Protein AF-0000000086893602 (afdb_homodimer)

pLDDT: mean 70.62, std 26.57, range [22.67, 98.88]

Organism: Dinoponera quadriceps (NCBI:txid609295)

InterPro domains:
  IPR001849 Pleckstrin homology domain [PF00169] (19-109)
  IPR001849 Pleckstrin homology domain [PS50003] (17-113)
  IPR001849 Pleckstrin homology domain [SM00233] (18-115)
  IPR011993 PH-like domain superfamily [G3DSA:2.30.29.30] (7-143)
  IPR045188 PH domain containing protein Boi1/Boi2-like [PTHR22902] (2-139)

Radius of gyration: 32.63 Å; Cα contacts (8 Å, |Δi|>4): 551; chains: 2; bounding box: 96×78×78 Å

Solvent-accessible surface area (backbone atoms only — not comparable to full-atom values): 24988 Å² total; per-residue (Å²): 112,47,60,55,55,72,54,50,38,53,56,74,68,41,91,65,78,68,76,44,70,47,70,33,31,37,47,37,87,85,56,75,50,70,42,71,27,27,34,39,28,43,66,37,34,38,35,31,19,75,45,84,86,58,77,59,48,54,26,40,39,70,48,64,68,57,47,68,42,77,42,84,62,88,52,69,42,25,29,29,44,40,37,67,66,86,90,40,69,63,47,48,35,26,30,91,37,64,67,53,28,51,52,48,50,52,53,60,64,62,21,22,58,67,52,50,51,51,48,42,53,50,48,41,51,49,46,51,50,52,52,51,50,58,60,62,63,53,64,75,70,74,66,74,74,71,67,81,73,76,72,74,72,73,78,70,74,82,89,77,84,80,71,78,76,73,78,74,76,70,77,79,76,75,71,73,67,70,77,69,72,70,43,59,64,42,43,47,40,40,56,47,30,44,51,43,43,48,48,43,50,49,45,49,52,48,50,61,62,66,50,72,78,76,75,126,110,47,60,55,54,71,53,50,37,52,56,73,68,41,91,65,79,69,75,44,70,47,70,33,31,37,46,37,87,84,56,75,50,71,42,72,26,27,34,39,29,43,64,36,34,40,32,31,18,76,45,83,86,57,78,58,47,55,27,41,38,71,49,62,68,56,48,69,41,78,43,85,61,91,53,69,43,24,29,28,45,40,38,68,66,85,92,41,69,64,46,48,37,26,30,92,37,64,68,54,27,52,53,49,48,51,53,58,63,63,21,24,58,67,53,51,51,52,48,42,53,51,47,43,53,51,48,50,51,53,50,51,50,56,60,63,63,52,63,75,68,72,64,73,72,69,66,81,70,75,71,73,71,70,82,64,76,80,83,78,81,79,71,77,75,74,78,75,78,68,78,78,77,76,71,73,67,68,77,71,73,69,41,61,65,43,44,48,42,41,56,49,28,45,52,43,43,47,49,42,51,48,47,49,52,47,49,60,64,66,49,72,79,76,75,127

Nearest PDB structures (foldseek):
  4kax-assembly1_B  TM=7.296E-01  e=1.644E-09  Homo sapiens
  7myx-assembly1_A  TM=8.559E-01  e=5.431E-08  Homo sapiens
  1fao-assembly1_A  TM=9.184E-01  e=1.380E-07  Homo sapiens
  1fb8-assembly1_A  TM=8.495E-01  e=5.591E-07  Homo sapiens
  1wgq-assembly1_A  TM=8.097E-01  e=7.483E-07  Mus musculus

Structure (mmCIF, N/CA/C/O backbone):
data_AF-0000000086893602-model_v1
#
loop_
_entity.id
_entity.type
_entity.pdbx_description
1 polymer Sesquipedalian-1-like
#
loop_
_atom_site.group_PDB
_atom_site.id
_atom_site.type_symbol
_atom_site.label_atom_id
_atom_site.label_alt_id
_atom_site.label_comp_id
_atom_site.label_asym_id
_atom_site.label_entity_id
_atom_site.label_seq_id
_atom_site.pdbx_PDB_ins_code
_atom_site.Cartn_x
_atom_site.Cartn_y
_atom_site.Cartn_z
_atom_site.occupancy
_atom_site.B_iso_or_equiv
_atom_site.auth_seq_id
_atom_site.auth_comp_id
_atom_site.auth_asym_id
_atom_site.auth_atom_id
_atom_site.pdbx_PDB_model_num
ATOM 1 N N . MET A 1 1 ? 16.047 6.875 -5.48 1 93.06 1 MET A N 1
ATOM 2 C CA . MET A 1 1 ? 14.891 7.328 -4.723 1 93.06 1 MET A CA 1
ATOM 3 C C . MET A 1 1 ? 14.969 6.863 -3.273 1 93.06 1 MET A C 1
ATOM 5 O O . MET A 1 1 ? 15.32 5.715 -3.004 1 93.06 1 MET A O 1
ATOM 9 N N . LYS A 1 2 ? 14.82 7.742 -2.307 1 95.44 2 LYS A N 1
ATOM 10 C CA . LYS A 1 2 ? 14.852 7.402 -0.888 1 95.44 2 LYS A CA 1
ATOM 11 C C . LYS A 1 2 ? 13.594 6.656 -0.468 1 95.44 2 LYS A C 1
ATOM 13 O O . LYS A 1 2 ? 12.484 7.012 -0.886 1 95.44 2 LYS A O 1
ATOM 18 N N . ILE A 1 3 ? 13.797 5.629 0.292 1 96.44 3 ILE A N 1
ATOM 19 C CA . ILE A 1 3 ? 12.688 4.828 0.79 1 96.44 3 ILE A CA 1
ATOM 20 C C . ILE A 1 3 ? 12.867 4.555 2.281 1 96.44 3 ILE A C 1
ATOM 22 O O . ILE A 1 3 ? 14 4.453 2.764 1 96.44 3 ILE A O 1
ATOM 26 N N . ASN A 1 4 ? 11.789 4.508 2.984 1 95.44 4 ASN A N 1
ATOM 27 C CA . ASN A 1 4 ? 11.891 4.168 4.398 1 95.44 4 ASN A CA 1
ATOM 28 C C . ASN A 1 4 ? 12.133 2.676 4.605 1 95.44 4 ASN A C 1
ATOM 30 O O . ASN A 1 4 ? 11.312 1.992 5.223 1 95.44 4 ASN A O 1
ATOM 34 N N . GLU A 1 5 ? 13.273 2.223 4.27 1 94.44 5 GLU A N 1
ATOM 35 C CA . GLU A 1 5 ? 13.648 0.812 4.227 1 94.44 5 GLU A CA 1
ATOM 36 C C . GLU A 1 5 ? 13.633 0.194 5.621 1 94.44 5 GLU A C 1
ATOM 38 O O . GLU A 1 5 ? 13.148 -0.924 5.805 1 94.44 5 GLU A O 1
ATOM 43 N N . LYS A 1 6 ? 14.188 0.904 6.574 1 93.25 6 LYS A N 1
ATOM 44 C CA . LYS A 1 6 ? 14.227 0.374 7.934 1 93.25 6 LYS A CA 1
ATOM 45 C C . LYS A 1 6 ? 12.828 0.078 8.453 1 93.25 6 LYS A C 1
ATOM 47 O O . LYS A 1 6 ? 12.586 -0.972 9.055 1 93.25 6 LYS A O 1
ATOM 52 N N . ASN A 1 7 ? 11.945 0.968 8.227 1 94.19 7 ASN A N 1
ATOM 53 C CA . ASN A 1 7 ? 10.562 0.788 8.641 1 94.19 7 ASN A CA 1
ATOM 54 C C . ASN A 1 7 ? 9.906 -0.386 7.914 1 94.19 7 ASN A C 1
ATOM 56 O O . ASN A 1 7 ? 9.133 -1.138 8.516 1 94.19 7 ASN A O 1
ATOM 60 N N . MET A 1 8 ? 10.242 -0.543 6.633 1 95.5 8 MET A N 1
ATOM 61 C CA . MET A 1 8 ? 9.641 -1.617 5.844 1 95.5 8 MET A CA 1
ATOM 62 C C . MET A 1 8 ? 10.156 -2.979 6.297 1 95.5 8 MET A C 1
ATOM 64 O O . MET A 1 8 ? 9.422 -3.967 6.273 1 95.5 8 MET A O 1
ATOM 68 N N . VAL A 1 9 ? 11.438 -2.99 6.684 1 95.44 9 VAL A N 1
ATOM 69 C CA . VAL A 1 9 ? 12 -4.223 7.223 1 95.44 9 VAL A CA 1
ATOM 70 C C . VAL A 1 9 ? 11.281 -4.594 8.516 1 95.44 9 VAL A C 1
ATOM 72 O O . VAL A 1 9 ? 10.898 -5.75 8.711 1 95.44 9 VAL A O 1
ATOM 75 N N . ALA A 1 10 ? 11.086 -3.621 9.398 1 93.69 10 ALA A N 1
ATOM 76 C CA . ALA A 1 10 ? 10.359 -3.85 10.641 1 93.69 10 ALA A CA 1
ATOM 77 C C . ALA A 1 10 ? 8.93 -4.293 10.367 1 93.69 10 ALA A C 1
ATOM 79 O O . ALA A 1 10 ? 8.406 -5.188 11.047 1 93.69 10 ALA A O 1
ATOM 80 N N . PHE A 1 11 ? 8.336 -3.754 9.406 1 94.25 11 PHE A N 1
ATOM 81 C CA . PHE A 1 11 ? 6.957 -4.074 9.047 1 94.25 11 PHE A CA 1
ATOM 82 C C . PHE A 1 11 ? 6.852 -5.512 8.539 1 94.25 11 PHE A C 1
ATOM 84 O O . PHE A 1 11 ? 5.906 -6.227 8.883 1 94.25 11 PHE A O 1
ATOM 91 N N . ALA A 1 12 ? 7.789 -5.898 7.75 1 96.44 12 ALA A N 1
ATOM 92 C CA . ALA A 1 12 ? 7.797 -7.223 7.133 1 96.44 12 ALA A CA 1
ATOM 93 C C . ALA A 1 12 ? 7.727 -8.32 8.188 1 96.44 12 ALA A C 1
ATOM 95 O O . ALA A 1 12 ? 7.07 -9.344 7.988 1 96.44 12 ALA A O 1
ATOM 96 N N . THR A 1 13 ? 8.359 -8.094 9.312 1 94.56 13 THR A N 1
ATOM 97 C CA . THR A 1 13 ? 8.445 -9.125 10.336 1 9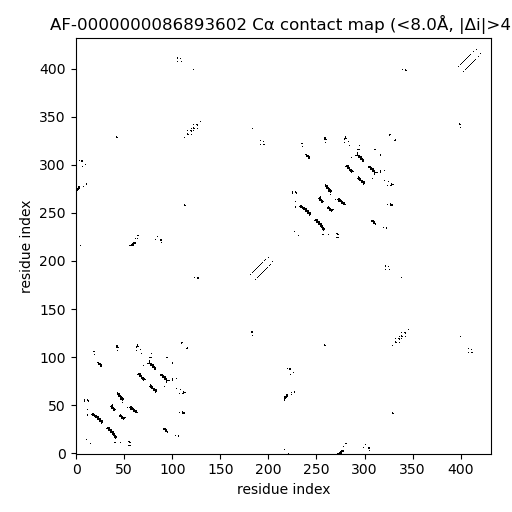4.56 13 THR A CA 1
ATOM 98 C C . THR A 1 13 ? 7.586 -8.766 11.547 1 94.56 13 THR A C 1
ATOM 100 O O . THR A 1 13 ? 7.664 -9.43 12.586 1 94.56 13 THR A O 1
ATOM 103 N N . SER A 1 14 ? 6.836 -7.727 11.461 1 90.75 14 SER A N 1
ATOM 104 C CA . SER A 1 14 ? 5.969 -7.328 12.562 1 90.75 14 SER A CA 1
ATOM 105 C C . SER A 1 14 ? 4.848 -8.336 12.773 1 90.75 14 SER A C 1
ATOM 107 O O . SER A 1 14 ? 4.617 -9.203 11.93 1 90.75 14 SER A O 1
ATOM 109 N N . ALA A 1 15 ? 4.094 -8.125 13.875 1 87.44 15 ALA A N 1
ATOM 110 C CA . ALA A 1 15 ? 3.033 -9.055 14.25 1 87.44 15 ALA A CA 1
ATOM 111 C C . ALA A 1 15 ? 1.721 -8.695 13.555 1 87.44 15 ALA A C 1
ATOM 113 O O . ALA A 1 15 ? 0.682 -9.297 13.836 1 87.44 15 ALA A O 1
ATOM 114 N N . THR A 1 16 ? 1.779 -7.809 12.617 1 86.38 16 THR A N 1
ATOM 115 C CA . THR A 1 16 ? 0.574 -7.449 11.875 1 86.38 16 THR A CA 1
ATOM 116 C C . THR A 1 16 ? 0.084 -8.625 11.039 1 86.38 16 THR A C 1
ATOM 118 O O . THR A 1 16 ? 0.872 -9.492 10.656 1 86.38 16 THR A O 1
ATOM 121 N N . PRO A 1 17 ? -1.194 -8.688 10.734 1 89.81 17 PRO A N 1
ATOM 122 C CA . PRO A 1 17 ? -1.771 -9.82 10.016 1 89.81 17 PRO A CA 1
ATOM 123 C C . PRO A 1 17 ? -1.12 -10.047 8.648 1 89.81 17 PRO A C 1
ATOM 125 O O . PRO A 1 17 ? -0.795 -9.086 7.953 1 89.81 17 PRO A O 1
ATOM 128 N N . VAL A 1 18 ? -0.97 -11.273 8.398 1 95.56 18 VAL A N 1
ATOM 129 C CA . VAL A 1 18 ? -0.412 -11.711 7.125 1 95.56 18 VAL A CA 1
ATOM 130 C C . VAL A 1 18 ? -1.53 -12.211 6.215 1 95.56 18 VAL A C 1
ATOM 132 O O . VAL A 1 18 ? -2.324 -13.07 6.609 1 95.56 18 VAL A O 1
ATOM 135 N N . ASP A 1 19 ? -1.539 -11.664 5.039 1 95.69 19 ASP A N 1
ATOM 136 C CA . ASP A 1 19 ? -2.592 -12.062 4.109 1 95.69 19 ASP A CA 1
ATOM 137 C C . ASP A 1 19 ? -2.299 -13.43 3.494 1 95.69 19 ASP A C 1
ATOM 139 O O . ASP A 1 19 ? -3.219 -14.203 3.227 1 95.69 19 ASP A O 1
ATOM 143 N N . ARG A 1 20 ? -1.048 -13.617 3.17 1 97.31 20 ARG A N 1
ATOM 144 C CA . ARG A 1 20 ? -0.611 -14.922 2.678 1 97.31 20 ARG A CA 1
ATOM 145 C C . ARG A 1 20 ? 0.895 -15.094 2.846 1 97.31 20 ARG A C 1
ATOM 147 O O . ARG A 1 20 ? 1.65 -14.125 2.746 1 97.31 20 ARG A O 1
ATOM 154 N N . GLU A 1 21 ? 1.292 -16.281 3.107 1 98.44 21 GLU A N 1
ATOM 155 C CA . GLU A 1 21 ? 2.719 -16.594 3.172 1 98.44 21 GLU A CA 1
ATOM 156 C C . GLU A 1 21 ? 3.002 -18.016 2.705 1 98.44 21 GLU A C 1
ATOM 158 O O . GLU A 1 21 ? 2.125 -18.875 2.766 1 98.44 21 GLU A O 1
ATOM 163 N N . GLY A 1 22 ? 4.121 -18.188 2.158 1 98.56 22 GLY A N 1
ATOM 164 C CA . GLY A 1 22 ? 4.496 -19.516 1.692 1 98.56 22 GLY A CA 1
ATOM 165 C C . GLY A 1 22 ? 5.715 -19.516 0.788 1 98.56 22 GLY A C 1
ATOM 166 O O . GLY A 1 22 ? 6.25 -18.453 0.471 1 98.56 22 GLY A O 1
ATOM 167 N N . TRP A 1 23 ? 6.102 -20.672 0.393 1 98.44 23 TRP A N 1
ATOM 168 C CA . TRP A 1 23 ? 7.246 -20.859 -0.498 1 98.44 23 TRP A CA 1
ATOM 169 C C . TRP A 1 23 ? 6.84 -20.641 -1.953 1 98.44 23 TRP A C 1
ATOM 171 O O . TRP A 1 23 ? 5.816 -21.172 -2.4 1 98.44 23 TRP A O 1
ATOM 181 N N . LEU A 1 24 ? 7.609 -19.891 -2.66 1 98.19 24 LEU A N 1
ATOM 182 C CA . LEU A 1 24 ? 7.52 -19.766 -4.109 1 98.19 24 LEU A CA 1
ATOM 183 C C . LEU A 1 24 ? 8.906 -19.766 -4.742 1 98.19 24 LEU A C 1
ATOM 185 O O . LEU A 1 24 ? 9.891 -19.375 -4.109 1 98.19 24 LEU A O 1
ATOM 189 N N . ASN A 1 25 ? 8.922 -20.297 -5.926 1 96.75 25 ASN A N 1
ATOM 190 C CA . ASN A 1 25 ? 10.141 -20.156 -6.727 1 96.75 25 ASN A CA 1
ATOM 191 C C . ASN A 1 25 ? 10.125 -18.859 -7.539 1 96.75 25 ASN A C 1
ATOM 193 O O . ASN A 1 25 ? 9.18 -18.594 -8.281 1 96.75 25 ASN A O 1
ATOM 197 N N . LYS A 1 26 ? 11.094 -18.062 -7.328 1 96 26 LYS A N 1
ATOM 198 C CA . LYS A 1 26 ? 11.219 -16.797 -8.039 1 96 26 LYS A CA 1
ATOM 199 C C . LYS A 1 26 ? 12.32 -16.859 -9.094 1 96 26 LYS A C 1
ATOM 201 O O . LYS A 1 26 ? 13.438 -17.281 -8.805 1 96 26 LYS A O 1
ATOM 206 N N . ARG A 1 27 ? 12.008 -16.422 -10.258 1 93.44 27 ARG A N 1
ATOM 207 C CA . ARG A 1 27 ? 13.008 -16.422 -11.328 1 93.44 27 ARG A CA 1
ATOM 208 C C . ARG A 1 27 ? 13.93 -15.211 -11.211 1 93.44 27 ARG A C 1
ATOM 210 O O . ARG A 1 27 ? 13.469 -14.094 -10.984 1 93.44 27 ARG A O 1
ATOM 217 N N . GLY A 1 28 ? 15.234 -15.453 -11.398 1 89.06 28 GLY A N 1
ATOM 218 C CA . GLY A 1 28 ? 16.203 -14.367 -11.336 1 89.06 28 GLY A CA 1
ATOM 219 C C . GLY A 1 28 ? 16.172 -13.469 -12.555 1 89.06 28 GLY A C 1
ATOM 220 O O . GLY A 1 28 ? 15.812 -13.906 -13.648 1 89.06 28 GLY A O 1
ATOM 221 N N . GLU A 1 29 ? 16.547 -12.258 -12.312 1 79.5 29 GLU A N 1
ATOM 222 C CA . GLU A 1 29 ? 16.562 -11.273 -13.391 1 79.5 29 GLU A CA 1
ATOM 223 C C . GLU A 1 29 ? 17.75 -11.516 -14.336 1 79.5 29 GLU A C 1
ATOM 225 O O . GLU A 1 29 ? 17.578 -11.547 -15.555 1 79.5 29 GLU A O 1
ATOM 230 N N . VAL A 1 30 ? 18.859 -11.703 -13.719 1 79.44 30 VAL A N 1
ATOM 231 C CA . VAL A 1 30 ? 20.094 -11.875 -14.492 1 79.44 30 VAL A CA 1
ATOM 232 C C . VAL A 1 30 ? 20.266 -13.352 -14.844 1 79.44 30 VAL A C 1
ATOM 234 O O . VAL A 1 30 ? 20.359 -13.711 -16.016 1 79.44 30 VAL A O 1
ATOM 237 N N . ASN A 1 31 ? 20.328 -14.156 -13.734 1 78.38 31 ASN A N 1
ATOM 238 C CA . ASN A 1 31 ? 20.359 -15.602 -13.898 1 78.38 31 ASN A CA 1
ATOM 239 C C . ASN A 1 31 ? 18.953 -16.188 -13.953 1 78.38 31 ASN A C 1
ATOM 241 O O . ASN A 1 31 ? 18.234 -16.203 -12.945 1 78.38 31 ASN A O 1
ATOM 245 N N . ARG A 1 32 ? 18.5 -16.625 -15.008 1 82.56 32 ARG A N 1
ATOM 246 C CA . ARG A 1 32 ? 17.125 -17.062 -15.266 1 82.56 32 ARG A CA 1
ATOM 247 C C . ARG A 1 32 ? 16.812 -18.328 -14.469 1 82.56 32 ARG A C 1
ATOM 249 O O . ARG A 1 32 ? 15.836 -19.031 -14.766 1 82.56 32 ARG A O 1
ATOM 256 N N . GLY A 1 33 ? 17.641 -18.625 -13.523 1 89.56 33 GLY A N 1
ATOM 257 C CA . GLY A 1 33 ? 17.344 -19.734 -12.641 1 89.56 33 GLY A CA 1
ATOM 258 C C . GLY A 1 33 ? 16.297 -19.406 -11.594 1 89.56 33 GLY A C 1
ATOM 259 O O . GLY A 1 33 ? 16.156 -18.25 -11.188 1 89.56 33 GLY A O 1
ATOM 260 N N . TYR A 1 34 ? 15.539 -20.453 -11.25 1 91.81 34 TYR A N 1
ATOM 261 C CA . TYR A 1 34 ? 14.562 -20.281 -10.188 1 91.81 34 TYR A CA 1
ATOM 262 C C . TYR A 1 34 ? 15.195 -20.516 -8.82 1 91.81 34 TYR A C 1
ATOM 264 O O . TYR A 1 34 ? 16 -21.422 -8.656 1 91.81 34 TYR A O 1
ATOM 272 N N . GLN A 1 35 ? 14.938 -19.625 -7.922 1 95.12 35 GLN A N 1
ATOM 273 C CA . GLN A 1 35 ? 15.367 -19.75 -6.535 1 95.12 35 GLN A CA 1
ATOM 274 C C . GLN A 1 35 ? 14.172 -19.766 -5.586 1 95.12 35 GLN A C 1
ATOM 276 O O . GLN A 1 35 ? 13.273 -18.938 -5.699 1 95.12 35 GLN A O 1
ATOM 281 N N . ARG A 1 36 ? 14.242 -20.719 -4.727 1 97.19 36 ARG A N 1
ATOM 282 C CA . ARG A 1 36 ? 13.172 -20.828 -3.738 1 97.19 36 ARG A CA 1
ATOM 283 C C . ARG A 1 36 ? 13.305 -19.75 -2.67 1 97.19 36 ARG A C 1
ATOM 285 O O . ARG A 1 36 ? 14.375 -19.562 -2.09 1 97.19 36 ARG A O 1
ATOM 292 N N . ARG A 1 37 ? 12.195 -19.031 -2.455 1 98.19 37 ARG A N 1
ATOM 293 C CA . ARG A 1 37 ? 12.148 -17.953 -1.466 1 98.19 37 ARG A CA 1
ATOM 294 C C . ARG A 1 37 ? 10.883 -18.047 -0.617 1 98.19 37 ARG A C 1
ATOM 296 O O . ARG A 1 37 ? 9.875 -18.594 -1.061 1 98.19 37 ARG A O 1
ATOM 303 N N . TRP A 1 38 ? 10.945 -17.609 0.602 1 98.69 38 TRP A N 1
ATOM 304 C CA . TRP A 1 38 ? 9.766 -17.484 1.454 1 98.69 38 TRP A CA 1
ATOM 305 C C . TRP A 1 38 ? 9.078 -16.141 1.24 1 98.69 38 TRP A C 1
ATOM 307 O O . TRP A 1 38 ? 9.672 -15.094 1.489 1 98.69 38 TRP A O 1
ATOM 317 N N . PHE A 1 39 ? 7.824 -16.234 0.828 1 98.88 39 PHE A N 1
ATOM 318 C CA . PHE A 1 39 ? 7.082 -15.031 0.496 1 98.88 39 PHE A CA 1
ATOM 319 C C . PHE A 1 39 ? 6.059 -14.711 1.579 1 98.88 39 PHE A C 1
ATOM 321 O O . PHE A 1 39 ? 5.438 -15.609 2.141 1 98.88 39 PHE A O 1
ATOM 328 N N . VAL A 1 40 ? 5.922 -13.398 1.875 1 98.75 40 VAL A N 1
ATOM 329 C CA . VAL A 1 40 ? 4.945 -12.891 2.828 1 98.75 40 VAL A CA 1
ATOM 330 C C . VAL A 1 40 ? 4.191 -11.711 2.215 1 98.75 40 VAL A C 1
ATOM 332 O O . VAL A 1 40 ? 4.801 -10.695 1.854 1 98.75 40 VAL A O 1
ATOM 335 N N . LEU A 1 41 ? 2.914 -11.867 2.102 1 98.62 41 LEU A N 1
ATOM 336 C CA . LEU A 1 41 ? 2.059 -10.805 1.595 1 98.62 41 LEU A CA 1
ATOM 337 C C . LEU A 1 41 ? 1.366 -10.07 2.74 1 98.62 41 LEU A C 1
ATOM 339 O O . LEU A 1 41 ? 0.64 -10.688 3.525 1 98.62 41 LEU A O 1
ATOM 343 N N . LYS A 1 42 ? 1.626 -8.789 2.885 1 97.5 42 LYS A N 1
ATOM 344 C CA . LYS A 1 42 ? 0.943 -7.895 3.812 1 97.5 42 LYS A CA 1
ATOM 345 C C . LYS A 1 42 ? 0.358 -6.691 3.082 1 97.5 42 LYS A C 1
ATOM 347 O O . LYS A 1 42 ? 1.096 -5.812 2.631 1 97.5 42 LYS A O 1
ATOM 352 N N . GLY A 1 43 ? -1.005 -6.715 3.031 1 96.38 43 GLY A N 1
ATOM 353 C CA . GLY A 1 43 ? -1.626 -5.672 2.23 1 96.38 43 GLY A CA 1
ATOM 354 C C . GLY A 1 43 ? -1.229 -5.723 0.768 1 96.38 43 GLY A C 1
ATOM 355 O O . GLY A 1 43 ? -1.393 -6.754 0.112 1 96.38 43 GLY A O 1
ATOM 356 N N . ASN A 1 44 ? -0.699 -4.582 0.333 1 97.94 44 ASN A N 1
ATOM 357 C CA . ASN A 1 44 ? -0.293 -4.52 -1.066 1 97.94 44 ASN A CA 1
ATOM 358 C C . ASN A 1 44 ? 1.22 -4.652 -1.218 1 97.94 44 ASN A C 1
ATOM 360 O O . ASN A 1 44 ? 1.788 -4.219 -2.221 1 97.94 44 ASN A O 1
ATOM 364 N N . ILE A 1 45 ? 1.886 -5.207 -0.222 1 98.44 45 ILE A N 1
ATOM 365 C CA . ILE A 1 45 ? 3.336 -5.371 -0.269 1 98.44 45 ILE A CA 1
ATOM 366 C C . ILE A 1 45 ? 3.691 -6.852 -0.169 1 98.44 45 ILE A C 1
ATOM 368 O O . ILE A 1 45 ? 3.279 -7.535 0.772 1 98.44 45 ILE A O 1
ATOM 372 N N . LEU A 1 46 ? 4.434 -7.316 -1.137 1 98.81 46 LEU A N 1
ATOM 373 C CA . LEU A 1 46 ? 4.926 -8.688 -1.161 1 98.81 46 LEU A CA 1
ATOM 374 C C . LEU A 1 46 ? 6.398 -8.75 -0.775 1 98.81 46 LEU A C 1
ATOM 376 O O . LEU A 1 46 ? 7.258 -8.273 -1.52 1 98.81 46 LEU A O 1
ATOM 380 N N . PHE A 1 47 ? 6.648 -9.297 0.385 1 98.75 47 PHE A N 1
ATOM 381 C CA . PHE A 1 47 ? 8.023 -9.477 0.827 1 98.75 47 PHE A CA 1
ATOM 382 C C . PHE A 1 47 ? 8.523 -10.875 0.471 1 98.75 47 PHE A C 1
ATOM 384 O O . PHE A 1 47 ? 7.738 -11.82 0.38 1 98.75 47 PHE A O 1
ATOM 391 N N . TYR A 1 48 ? 9.812 -11.008 0.281 1 98.62 48 TYR A N 1
ATOM 392 C CA . TYR A 1 48 ? 10.375 -12.352 0.147 1 98.62 48 TYR A CA 1
ATOM 393 C C . TYR A 1 48 ? 11.727 -12.445 0.852 1 98.62 48 TYR A C 1
ATOM 395 O O . TYR A 1 48 ? 12.492 -11.484 0.872 1 98.62 48 TYR A O 1
ATOM 403 N N . PHE A 1 49 ? 11.953 -13.586 1.433 1 98.62 49 PHE A N 1
ATOM 404 C CA . PHE A 1 49 ? 13.117 -13.914 2.254 1 98.62 49 PHE A CA 1
ATOM 405 C C . PHE A 1 49 ? 13.859 -15.117 1.683 1 98.62 49 PHE A C 1
ATOM 407 O O . PHE A 1 49 ? 13.312 -15.867 0.872 1 98.62 49 PHE A O 1
ATOM 414 N N . ASP A 1 50 ? 15.125 -15.219 2.105 1 98.06 50 ASP A N 1
ATOM 415 C CA . ASP A 1 50 ? 15.844 -16.438 1.742 1 98.06 50 ASP A CA 1
ATOM 416 C C . ASP A 1 50 ? 15.234 -17.656 2.432 1 98.06 50 ASP A C 1
ATOM 418 O O . ASP A 1 50 ? 15.039 -18.703 1.802 1 98.06 50 ASP A O 1
ATOM 422 N N . ARG A 1 51 ? 14.938 -17.578 3.729 1 97.75 51 ARG A N 1
ATOM 423 C CA . ARG A 1 51 ? 14.352 -18.641 4.527 1 97.75 51 ARG A CA 1
ATOM 424 C C . ARG A 1 51 ? 13.242 -18.109 5.426 1 97.75 51 ARG A C 1
ATOM 426 O O . ARG A 1 51 ? 13.242 -16.938 5.789 1 97.75 51 ARG A O 1
ATOM 433 N N . ARG A 1 52 ? 12.336 -19.016 5.707 1 97.25 52 ARG A N 1
ATOM 434 C CA . ARG A 1 52 ? 11.289 -18.688 6.668 1 97.25 52 ARG A CA 1
ATOM 435 C C . ARG A 1 52 ? 11.883 -18.266 8.008 1 97.25 52 ARG A C 1
ATOM 437 O O . ARG A 1 52 ? 12.773 -18.938 8.531 1 97.25 52 ARG A O 1
ATOM 444 N N . GLY A 1 53 ? 11.484 -17.125 8.547 1 96.06 53 GLY A N 1
ATOM 445 C CA . GLY A 1 53 ? 11.938 -16.688 9.859 1 96.06 53 GLY A CA 1
ATOM 446 C C . GLY A 1 53 ? 13.086 -15.703 9.805 1 96.06 53 GLY A C 1
ATOM 447 O O . GLY A 1 53 ? 13.492 -15.156 10.828 1 96.06 53 GLY A O 1
ATOM 448 N N . ASP A 1 54 ? 13.672 -15.5 8.57 1 97.94 54 ASP A N 1
ATOM 449 C CA . ASP A 1 54 ? 14.734 -14.5 8.445 1 97.94 54 ASP A CA 1
ATOM 450 C C . ASP A 1 54 ? 14.266 -13.141 8.961 1 97.94 54 ASP A C 1
ATOM 452 O O . ASP A 1 54 ? 13.102 -12.773 8.805 1 97.94 54 ASP A O 1
ATOM 456 N N . LYS A 1 55 ? 15.133 -12.352 9.492 1 95.19 55 LYS A N 1
ATOM 457 C CA . LYS A 1 55 ? 14.812 -11.062 10.102 1 95.19 55 LYS A CA 1
ATOM 458 C C . LYS A 1 55 ? 14.703 -9.969 9.055 1 95.19 55 LYS A C 1
ATOM 460 O O . LYS A 1 55 ? 14.008 -8.969 9.258 1 95.19 55 LYS A O 1
ATOM 465 N N . GLU A 1 56 ? 15.469 -10.148 7.98 1 97.44 56 GLU A N 1
ATOM 466 C CA . GLU A 1 56 ? 15.461 -9.141 6.922 1 97.44 56 GLU A CA 1
ATOM 467 C C . GLU A 1 56 ? 15.055 -9.75 5.582 1 97.44 56 GLU A C 1
ATOM 469 O O . GLU A 1 56 ? 15.617 -10.758 5.156 1 97.44 56 GLU A O 1
ATOM 474 N N . PRO A 1 57 ? 14.117 -9.172 4.977 1 98.44 57 PRO A N 1
ATOM 475 C CA . PRO A 1 57 ? 13.766 -9.672 3.641 1 98.44 57 PRO A CA 1
ATOM 476 C C . PRO A 1 57 ? 14.844 -9.375 2.602 1 98.44 57 PRO A C 1
ATOM 478 O O . PRO A 1 57 ? 15.57 -8.383 2.721 1 98.44 57 PRO A O 1
ATOM 481 N N . VAL A 1 58 ? 14.914 -10.219 1.612 1 98 58 VAL A N 1
ATOM 482 C CA . VAL A 1 58 ? 15.781 -10.008 0.463 1 98 58 VAL A CA 1
ATOM 483 C C . VAL A 1 58 ? 15.258 -8.852 -0.382 1 98 58 VAL A C 1
ATOM 485 O O . VAL A 1 58 ? 16.031 -8.055 -0.911 1 98 58 VAL A O 1
ATOM 488 N N . GLY A 1 59 ? 13.891 -8.789 -0.44 1 98.06 59 GLY A N 1
ATOM 489 C CA . GLY A 1 59 ? 13.258 -7.727 -1.206 1 98.06 59 GLY A CA 1
ATOM 490 C C . GLY A 1 59 ? 11.781 -7.57 -0.908 1 98.06 59 GLY A C 1
ATOM 491 O O . GLY A 1 59 ? 11.219 -8.32 -0.103 1 98.06 59 GLY A O 1
ATOM 492 N N . MET A 1 60 ? 11.258 -6.52 -1.438 1 98.25 60 MET A N 1
ATOM 493 C CA . MET A 1 60 ? 9.812 -6.289 -1.39 1 98.25 60 MET A CA 1
ATOM 494 C C . MET A 1 60 ? 9.297 -5.773 -2.73 1 98.25 60 MET A C 1
ATOM 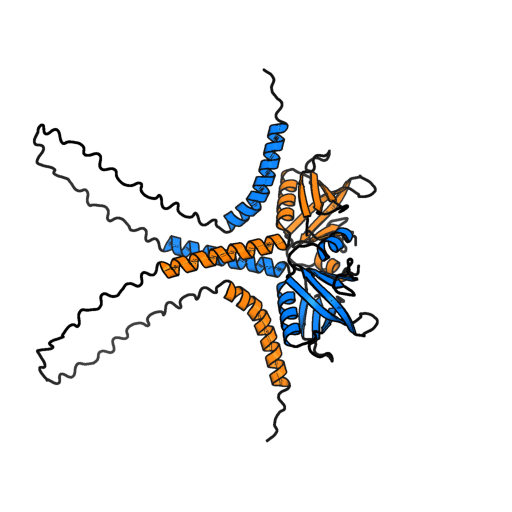496 O O . MET A 1 60 ? 10.031 -5.102 -3.461 1 98.25 60 MET A O 1
ATOM 500 N N . ILE A 1 61 ? 8.117 -6.121 -3.074 1 97.88 61 ILE A N 1
ATOM 501 C CA . ILE A 1 61 ? 7.418 -5.695 -4.285 1 97.88 61 ILE A CA 1
ATOM 502 C C . ILE A 1 61 ? 6.113 -4.996 -3.91 1 97.88 61 ILE A C 1
ATOM 504 O O . ILE A 1 61 ? 5.238 -5.598 -3.277 1 97.88 61 ILE A O 1
ATOM 508 N N . VAL A 1 62 ? 6.055 -3.752 -4.25 1 97.81 62 VAL A N 1
ATOM 509 C CA . VAL A 1 62 ? 4.793 -3.041 -4.074 1 97.81 62 VAL A CA 1
ATOM 510 C C . VAL A 1 62 ? 3.854 -3.357 -5.234 1 97.81 62 VAL A C 1
ATOM 512 O O . VAL A 1 62 ? 4.191 -3.119 -6.398 1 97.81 62 VAL A O 1
ATOM 515 N N . LEU A 1 63 ? 2.691 -3.818 -4.879 1 97.38 63 LEU A N 1
ATOM 516 C CA . LEU A 1 63 ? 1.776 -4.355 -5.883 1 97.38 63 LEU A CA 1
ATOM 517 C C . LEU A 1 63 ? 0.792 -3.287 -6.348 1 97.38 63 LEU A C 1
ATOM 519 O O . LEU A 1 63 ? -0.417 -3.42 -6.141 1 97.38 63 LEU A O 1
ATOM 523 N N . GLU A 1 64 ? 1.292 -2.316 -6.973 1 95.44 64 GLU A N 1
ATOM 524 C CA . GLU A 1 64 ? 0.504 -1.243 -7.574 1 95.44 64 GLU A CA 1
ATOM 525 C C . GLU A 1 64 ? 0.82 -1.091 -9.062 1 95.44 64 GLU A C 1
ATOM 527 O O . GLU A 1 64 ? 1.985 -1.131 -9.461 1 95.44 64 GLU A O 1
ATOM 532 N N . GLY A 1 65 ? -0.259 -0.891 -9.836 1 89.38 65 GLY A N 1
ATOM 533 C CA . GLY A 1 65 ? -0.056 -0.728 -11.266 1 89.38 65 GLY A CA 1
ATOM 534 C C . GLY A 1 65 ? 0.392 -2.002 -11.953 1 89.38 65 GLY A C 1
ATOM 535 O O . GLY A 1 65 ? 1.249 -1.968 -12.836 1 89.38 65 GLY A O 1
ATOM 536 N N . CYS A 1 66 ? -0.102 -3.115 -11.469 1 92.75 66 CYS A N 1
ATOM 537 C CA . CYS A 1 66 ? 0.326 -4.398 -12.016 1 92.75 66 CYS A CA 1
ATOM 538 C C . CYS A 1 66 ? -0.863 -5.328 -12.219 1 92.75 66 CYS A C 1
ATOM 540 O O . CYS A 1 66 ? -1.973 -5.031 -11.773 1 92.75 66 CYS A O 1
ATOM 542 N N . THR A 1 67 ? -0.655 -6.379 -12.969 1 89.69 67 THR A N 1
ATOM 543 C CA . THR A 1 67 ? -1.608 -7.469 -13.156 1 89.69 67 THR A CA 1
ATOM 544 C C . THR A 1 67 ? -0.946 -8.82 -12.906 1 89.69 67 THR A C 1
ATOM 546 O O . THR A 1 67 ? 0.279 -8.938 -12.969 1 89.69 67 THR A O 1
ATOM 549 N N . ILE A 1 68 ? -1.793 -9.719 -12.516 1 91.19 68 ILE A N 1
ATOM 550 C CA . ILE A 1 68 ? -1.32 -11.078 -12.297 1 91.19 68 ILE A CA 1
ATOM 551 C C . ILE A 1 68 ? -1.747 -11.969 -13.461 1 91.19 68 ILE A C 1
ATOM 553 O O . ILE A 1 68 ? -2.93 -12.031 -13.805 1 91.19 68 ILE A O 1
ATOM 557 N N . GLU A 1 69 ? -0.731 -12.555 -14.039 1 87.75 69 GLU A N 1
ATOM 558 C CA . GLU A 1 69 ? -1.01 -13.344 -15.234 1 87.75 69 GLU A CA 1
ATOM 559 C C . GLU A 1 69 ? -0.438 -14.75 -15.102 1 87.75 69 GLU A C 1
ATOM 561 O O . GLU A 1 69 ? 0.565 -14.961 -14.422 1 87.75 69 GLU A O 1
ATOM 566 N N . LEU A 1 70 ? -1.064 -15.672 -15.797 1 86.94 70 LEU A N 1
ATOM 567 C CA . LEU A 1 70 ? -0.512 -17.016 -15.883 1 86.94 70 LEU A CA 1
ATOM 568 C C . LEU A 1 70 ? 0.739 -17.047 -16.75 1 86.94 70 LEU A C 1
ATOM 570 O O . LEU A 1 70 ? 0.792 -16.375 -17.797 1 86.94 70 LEU A O 1
ATOM 574 N N . ALA A 1 71 ? 1.676 -17.781 -16.203 1 84.38 71 ALA A N 1
ATOM 575 C CA . ALA A 1 71 ? 2.891 -17.922 -17 1 84.38 71 ALA A CA 1
ATOM 576 C C . ALA A 1 71 ? 2.725 -19 -18.078 1 84.38 71 ALA A C 1
ATOM 578 O O . ALA A 1 71 ? 2.129 -20.047 -17.812 1 84.38 71 ALA A O 1
ATOM 579 N N . GLU A 1 72 ? 2.916 -18.641 -19.328 1 71.94 72 GLU A N 1
ATOM 580 C CA . GLU A 1 72 ? 2.795 -19.609 -20.422 1 71.94 72 GLU A CA 1
ATOM 581 C C . GLU A 1 72 ? 4.035 -20.484 -20.516 1 71.94 72 GLU A C 1
ATOM 583 O O . GLU A 1 72 ? 4.012 -21.531 -21.172 1 71.94 72 GLU A O 1
ATOM 588 N N . ASP A 1 73 ? 4.969 -20.031 -19.875 1 67.06 73 ASP A N 1
ATOM 589 C CA . ASP A 1 73 ? 6.215 -20.766 -20.109 1 67.06 73 ASP A CA 1
ATOM 590 C C . ASP A 1 73 ? 6.254 -22.062 -19.297 1 67.06 73 ASP A C 1
ATOM 592 O O . ASP A 1 73 ? 5.227 -22.5 -18.781 1 67.06 73 ASP A O 1
ATOM 596 N N . GLU A 1 74 ? 7.484 -22.547 -19.047 1 63.84 74 GLU A N 1
ATOM 597 C CA . GLU A 1 74 ? 7.969 -23.891 -18.781 1 63.84 74 GLU A CA 1
ATOM 598 C C . GLU A 1 74 ? 7.676 -24.312 -17.344 1 63.84 74 GLU A C 1
ATOM 600 O O . GLU A 1 74 ? 7.547 -25.5 -17.047 1 63.84 74 GLU A O 1
ATOM 605 N N . GLU A 1 75 ? 7.445 -23.391 -16.422 1 75.25 75 GLU A N 1
ATOM 606 C CA . GLU A 1 75 ? 7.34 -23.891 -15.047 1 75.25 75 GLU A CA 1
ATOM 607 C C . GLU A 1 75 ? 5.902 -24.281 -14.711 1 75.25 75 GLU A C 1
ATOM 609 O O . GLU A 1 75 ? 4.961 -23.562 -15.039 1 75.25 75 GLU A O 1
ATOM 614 N N . GLN A 1 76 ? 5.945 -25.469 -14.234 1 87.12 76 GLN A N 1
ATOM 615 C CA . GLN A 1 76 ? 4.668 -25.984 -13.742 1 87.12 76 GLN A CA 1
ATOM 616 C C . GLN A 1 76 ? 4.105 -25.062 -12.656 1 87.12 76 GLN A C 1
ATOM 618 O O . GLN A 1 76 ? 4.832 -24.641 -11.75 1 87.12 76 GLN A O 1
ATOM 623 N N . PHE A 1 77 ? 2.898 -24.562 -12.734 1 93.69 77 PHE A N 1
ATOM 624 C CA . PHE A 1 77 ? 2.162 -23.75 -11.781 1 93.69 77 PHE A CA 1
ATOM 625 C C . PHE A 1 77 ? 2.775 -22.359 -11.672 1 93.69 77 PHE A C 1
ATOM 627 O O . PHE A 1 77 ? 2.977 -21.844 -10.57 1 93.69 77 PHE A O 1
ATOM 634 N N . GLY A 1 78 ? 3.244 -21.891 -12.789 1 93.56 78 GLY A N 1
ATOM 635 C CA . GLY A 1 78 ? 3.896 -20.594 -12.875 1 93.56 78 GLY A CA 1
ATOM 636 C C . GLY A 1 78 ? 2.928 -19.453 -13.133 1 93.56 78 GLY A C 1
ATOM 637 O O . GLY A 1 78 ? 1.887 -19.641 -13.766 1 93.56 78 GLY A O 1
ATOM 638 N N . PHE A 1 79 ? 3.252 -18.266 -12.602 1 93.5 79 PHE A N 1
ATOM 639 C CA . PHE A 1 79 ? 2.518 -17.031 -12.867 1 93.5 79 PHE A CA 1
ATOM 640 C C . PHE A 1 79 ? 3.445 -15.828 -12.812 1 93.5 79 PHE A C 1
ATOM 642 O O . PHE A 1 79 ? 4.609 -15.953 -12.43 1 93.5 79 PHE A O 1
ATOM 649 N N . LYS A 1 80 ? 2.912 -14.719 -13.281 1 93.62 80 LYS A N 1
ATOM 650 C CA . LYS A 1 80 ? 3.748 -13.523 -13.383 1 93.62 80 LYS A CA 1
ATOM 651 C C . LYS A 1 80 ? 3.039 -12.305 -12.797 1 93.62 80 LYS A C 1
ATOM 653 O O . LYS A 1 80 ? 1.818 -12.18 -12.914 1 93.62 80 LYS A O 1
ATOM 658 N N . ILE A 1 81 ? 3.795 -11.523 -12.133 1 95.88 81 ILE A N 1
ATOM 659 C CA . ILE A 1 81 ? 3.385 -10.156 -11.812 1 95.88 81 ILE A CA 1
ATOM 660 C C . ILE A 1 81 ? 3.877 -9.203 -12.898 1 95.88 81 ILE A C 1
ATOM 662 O O . ILE A 1 81 ? 5.086 -9.008 -13.055 1 95.88 81 ILE A O 1
ATOM 666 N N . VAL A 1 82 ? 2.932 -8.648 -13.594 1 92 82 VAL A N 1
ATOM 667 C CA . VAL A 1 82 ? 3.287 -7.809 -14.734 1 92 82 VAL A CA 1
ATOM 668 C C . VAL A 1 82 ? 2.953 -6.352 -14.43 1 92 82 VAL A C 1
ATOM 670 O O . VAL A 1 82 ? 1.788 -6.004 -14.211 1 92 82 VAL A O 1
ATOM 673 N N . PHE A 1 83 ? 3.969 -5.512 -14.336 1 92.88 83 PHE A N 1
ATOM 674 C CA . PHE A 1 83 ? 3.754 -4.086 -14.109 1 92.88 83 PHE A CA 1
ATOM 675 C C . PHE A 1 83 ? 3.539 -3.357 -15.438 1 92.88 83 PHE A C 1
ATOM 677 O O . PHE A 1 83 ? 4.211 -3.648 -16.422 1 92.88 83 PHE A O 1
ATOM 684 N N . HIS A 1 84 ? 2.602 -2.5 -15.367 1 85.88 84 HIS A N 1
ATOM 685 C CA . HIS A 1 84 ? 2.203 -1.81 -16.594 1 85.88 84 HIS A CA 1
ATOM 686 C C . HIS A 1 84 ? 3.182 -0.692 -16.938 1 85.88 84 HIS A C 1
ATOM 688 O O . HIS A 1 84 ? 3.748 -0.059 -16.047 1 85.88 84 HIS A O 1
ATOM 694 N N . GLY A 1 85 ? 3.354 -0.414 -18.219 1 78.75 85 GLY A N 1
ATOM 695 C CA . GLY A 1 85 ? 4.234 0.645 -18.688 1 78.75 85 GLY A CA 1
ATOM 696 C C . GLY A 1 85 ? 5.445 0.125 -19.438 1 78.75 85 GLY A C 1
ATOM 697 O O . GLY A 1 85 ? 5.73 -1.074 -19.406 1 78.75 85 GLY A O 1
ATOM 698 N N . PRO A 1 86 ? 6.051 1.008 -20.141 1 78.5 86 PRO A N 1
ATOM 699 C CA . PRO A 1 86 ? 7.199 0.597 -20.953 1 78.5 86 PRO A CA 1
ATOM 700 C C . PRO A 1 86 ? 8.398 0.177 -20.109 1 78.5 86 PRO A C 1
ATOM 702 O O . PRO A 1 86 ? 8.727 0.842 -19.125 1 78.5 86 PRO A O 1
ATOM 705 N N . ASN A 1 87 ? 8.992 -0.859 -20.344 1 78.88 87 ASN A N 1
ATOM 706 C CA . ASN A 1 87 ? 10.242 -1.358 -19.781 1 78.88 87 ASN A CA 1
ATOM 707 C C . ASN A 1 87 ? 10.102 -1.683 -18.297 1 78.88 87 ASN A C 1
ATOM 709 O O . ASN A 1 87 ? 11.062 -1.555 -17.531 1 78.88 87 ASN A O 1
ATOM 713 N N . ASN A 1 88 ? 8.844 -1.871 -17.906 1 82.25 88 ASN A N 1
ATOM 714 C CA . ASN A 1 88 ? 8.688 -2.238 -16.5 1 82.25 88 ASN A CA 1
ATOM 715 C C . ASN A 1 88 ? 8.984 -3.719 -16.281 1 82.25 88 ASN A C 1
ATOM 717 O O . ASN A 1 88 ? 8.758 -4.543 -17.172 1 82.25 88 ASN A O 1
ATOM 721 N N . ARG A 1 89 ? 9.516 -3.994 -15.18 1 84.44 89 ARG A N 1
ATOM 722 C CA . ARG A 1 89 ? 9.945 -5.336 -14.805 1 84.44 89 ARG A CA 1
ATOM 723 C C . ARG A 1 89 ? 8.75 -6.215 -14.445 1 84.44 89 ARG A C 1
ATOM 725 O O . ARG A 1 89 ? 7.746 -5.723 -13.93 1 84.44 89 ARG A O 1
ATOM 732 N N . SER A 1 90 ? 8.805 -7.457 -14.883 1 90.69 90 SER A N 1
ATOM 733 C CA . SER A 1 90 ? 7.863 -8.477 -14.438 1 90.69 90 SER A CA 1
ATOM 734 C C . SER A 1 90 ? 8.539 -9.477 -13.5 1 90.69 90 SER A C 1
ATOM 736 O O . SER A 1 90 ? 9.766 -9.609 -13.508 1 90.69 90 SER A O 1
ATOM 738 N N . TYR A 1 91 ? 7.793 -10.031 -12.664 1 94.94 91 TYR A N 1
ATOM 739 C CA . TYR A 1 91 ? 8.281 -11.062 -11.758 1 94.94 91 TYR A CA 1
ATOM 740 C C . TYR A 1 91 ? 7.652 -12.414 -12.086 1 94.94 91 TYR A C 1
ATOM 742 O O . TYR A 1 91 ? 6.426 -12.547 -12.086 1 94.94 91 TYR A O 1
ATOM 750 N N . ALA A 1 92 ? 8.523 -13.367 -12.438 1 94.81 92 ALA A N 1
ATOM 751 C CA . ALA A 1 92 ? 8.062 -14.719 -12.703 1 94.81 92 ALA A CA 1
ATOM 752 C C . ALA A 1 92 ? 8.172 -15.594 -11.453 1 94.81 92 ALA A C 1
ATOM 754 O O . ALA A 1 92 ? 9.258 -15.727 -10.875 1 94.81 92 ALA A O 1
ATOM 755 N N . LEU A 1 93 ? 7.047 -16.219 -11.07 1 96.5 93 LEU A N 1
ATOM 756 C CA . LEU A 1 93 ? 6.965 -17.031 -9.867 1 96.5 93 LEU A CA 1
ATOM 757 C C . LEU A 1 93 ? 6.344 -18.391 -10.18 1 96.5 93 LEU A C 1
ATOM 759 O O . LEU A 1 93 ? 5.625 -18.547 -11.172 1 96.5 93 LEU A O 1
ATOM 763 N N . ALA A 1 94 ? 6.668 -19.312 -9.312 1 96.5 94 ALA A N 1
ATOM 764 C CA . ALA A 1 94 ? 6.074 -20.641 -9.469 1 96.5 94 ALA A CA 1
ATOM 765 C C . ALA A 1 94 ? 5.754 -21.266 -8.109 1 96.5 94 ALA A C 1
ATOM 767 O O . ALA A 1 94 ? 6.574 -21.219 -7.191 1 96.5 94 ALA A O 1
ATOM 768 N N . ALA A 1 95 ? 4.559 -21.781 -8.008 1 96.88 95 ALA A N 1
ATOM 769 C CA . ALA A 1 95 ? 4.129 -22.438 -6.777 1 96.88 95 ALA A CA 1
ATOM 770 C C . ALA A 1 95 ? 4.422 -23.938 -6.828 1 96.88 95 ALA A C 1
ATOM 772 O O . ALA A 1 95 ? 4.879 -24.453 -7.852 1 96.88 95 ALA A O 1
ATOM 773 N N . GLU A 1 96 ? 4.215 -24.609 -5.691 1 95.06 96 GLU A N 1
ATOM 774 C CA . GLU A 1 96 ? 4.516 -26.031 -5.582 1 95.06 96 GLU A CA 1
ATOM 775 C C . GLU A 1 96 ? 3.34 -26.891 -6.059 1 95.06 96 GLU A C 1
ATOM 777 O O . GLU A 1 96 ? 3.49 -28.078 -6.301 1 95.06 96 GLU A O 1
ATOM 782 N N . SER A 1 97 ? 2.184 -26.312 -6.133 1 94.25 97 SER A N 1
ATOM 783 C CA . SER A 1 97 ? 0.975 -27 -6.562 1 94.25 97 SER A CA 1
ATOM 784 C C . SER A 1 97 ? 0.012 -26.062 -7.27 1 94.25 97 SER A C 1
ATOM 786 O O . SER A 1 97 ? 0.157 -24.828 -7.18 1 94.25 97 SER A O 1
ATOM 788 N N . GLN A 1 98 ? -0.896 -26.672 -7.957 1 88.06 98 GLN A N 1
ATOM 789 C CA . GLN A 1 98 ? -1.933 -25.906 -8.641 1 88.06 98 GLN A CA 1
ATOM 790 C C . GLN A 1 98 ? -2.771 -25.109 -7.648 1 88.06 98 GLN A C 1
ATOM 792 O O . GLN A 1 98 ? -3.066 -23.938 -7.879 1 88.06 98 GLN A O 1
ATOM 797 N N . GLU A 1 99 ? -3.125 -25.719 -6.629 1 91 99 GLU A N 1
ATOM 798 C CA . GLU A 1 99 ? -3.936 -25.062 -5.605 1 91 99 GLU A CA 1
ATOM 799 C C . GLU A 1 99 ? -3.209 -23.859 -5.008 1 91 99 GLU A C 1
ATOM 801 O O . GLU A 1 99 ? -3.797 -22.797 -4.855 1 91 99 GLU A O 1
ATOM 806 N N . SER A 1 100 ? -1.971 -24.062 -4.707 1 95.12 100 SER A N 1
ATOM 807 C CA . SER A 1 100 ? -1.168 -22.969 -4.152 1 95.12 100 SER A CA 1
ATOM 808 C C . SER A 1 100 ? -1.025 -21.828 -5.145 1 95.12 100 SER A C 1
ATOM 810 O O . SER A 1 100 ? -1.12 -20.656 -4.77 1 95.12 100 SER A O 1
ATOM 812 N N . MET A 1 101 ? -0.806 -22.172 -6.359 1 93 101 MET A N 1
ATOM 813 C CA . MET A 1 101 ? -0.696 -21.156 -7.41 1 93 101 MET A CA 1
ATOM 814 C C . MET A 1 101 ? -1.959 -20.312 -7.484 1 93 101 MET A C 1
ATOM 816 O O . MET A 1 101 ? -1.884 -19.078 -7.496 1 93 101 MET A O 1
ATOM 820 N N . GLU A 1 102 ? -3.055 -20.938 -7.473 1 88.75 102 GLU A N 1
ATOM 821 C CA . GLU A 1 102 ? -4.336 -20.25 -7.578 1 88.75 102 GLU A CA 1
ATOM 822 C C . GLU A 1 102 ? -4.578 -19.344 -6.375 1 88.75 102 GLU A C 1
ATOM 824 O O . GLU A 1 102 ? -5.082 -18.234 -6.52 1 88.75 102 GLU A O 1
ATOM 829 N N . GLN A 1 103 ? -4.258 -19.797 -5.266 1 92.75 103 GLN A N 1
ATOM 830 C CA . GLN A 1 103 ? -4.449 -19.016 -4.043 1 92.75 103 GLN A CA 1
ATOM 831 C C . GLN A 1 103 ? -3.555 -17.781 -4.031 1 92.75 103 GLN A C 1
ATOM 833 O O . GLN A 1 103 ? -3.99 -16.703 -3.641 1 92.75 103 GLN A O 1
ATOM 838 N N . TRP A 1 104 ? -2.326 -17.969 -4.488 1 96.75 104 TRP A N 1
ATOM 839 C CA . TRP A 1 104 ? -1.416 -16.844 -4.582 1 96.75 104 TRP A CA 1
ATOM 840 C C . TRP A 1 104 ? -1.912 -15.828 -5.609 1 96.75 104 TRP A C 1
ATOM 842 O O . TRP A 1 104 ? -1.931 -14.625 -5.344 1 96.75 104 TRP A O 1
ATOM 852 N N . MET A 1 105 ? -2.25 -16.344 -6.75 1 93.31 105 MET A N 1
ATOM 853 C CA . MET A 1 105 ? -2.721 -15.445 -7.801 1 93.31 105 MET A CA 1
ATOM 854 C C . MET A 1 105 ? -3.924 -14.641 -7.328 1 93.31 105 MET A C 1
ATOM 856 O O . MET A 1 105 ? -4.008 -13.438 -7.582 1 93.31 105 MET A O 1
ATOM 860 N N . LYS A 1 106 ? -4.809 -15.266 -6.664 1 89.19 106 LYS A N 1
ATOM 861 C CA . LYS A 1 106 ? -5.992 -14.586 -6.137 1 89.19 106 LYS A CA 1
ATOM 862 C C . LYS A 1 106 ? -5.605 -13.516 -5.117 1 89.19 106 LYS A C 1
ATOM 864 O O . LYS A 1 106 ? -6.066 -12.383 -5.199 1 89.19 106 LYS A O 1
ATOM 869 N N . ALA A 1 107 ? -4.816 -13.891 -4.172 1 94.5 107 ALA A N 1
ATOM 870 C CA . ALA A 1 107 ? -4.391 -12.969 -3.123 1 94.5 107 ALA A CA 1
ATOM 871 C C . ALA A 1 107 ? -3.691 -11.75 -3.713 1 94.5 107 ALA A C 1
ATOM 873 O O . ALA A 1 107 ? -3.969 -10.617 -3.314 1 94.5 107 ALA A O 1
ATOM 874 N N . LEU A 1 108 ? -2.885 -12.008 -4.691 1 96.19 108 LEU A N 1
ATOM 875 C CA . LEU A 1 108 ? -2.107 -10.93 -5.297 1 96.19 108 LEU A CA 1
ATOM 876 C C . LEU A 1 108 ? -2.996 -10.039 -6.152 1 96.19 108 LEU A C 1
ATOM 878 O O . LEU A 1 108 ? -2.812 -8.82 -6.18 1 96.19 108 LEU A O 1
ATOM 882 N N . ALA A 1 109 ? -3.906 -10.648 -6.82 1 89.5 109 ALA A N 1
ATOM 883 C CA . ALA A 1 109 ? -4.812 -9.898 -7.684 1 89.5 109 ALA A CA 1
ATOM 884 C C . ALA A 1 109 ? -5.695 -8.961 -6.867 1 89.5 109 ALA A C 1
ATOM 886 O O . ALA A 1 109 ? -6.094 -7.895 -7.348 1 89.5 109 ALA A O 1
ATOM 887 N N . CYS A 1 110 ? -5.898 -9.273 -5.625 1 89.25 110 CYS A N 1
ATOM 888 C CA . CYS A 1 110 ? -6.801 -8.516 -4.77 1 89.25 110 CYS A CA 1
ATOM 889 C C . CYS A 1 110 ? -6.02 -7.656 -3.779 1 89.25 110 CYS A C 1
ATOM 891 O O . CYS A 1 110 ? -6.598 -7.102 -2.844 1 89.25 110 CYS A O 1
ATOM 893 N N . ALA A 1 111 ? -4.805 -7.508 -4.051 1 95.31 111 ALA A N 1
ATOM 894 C CA . ALA A 1 111 ? -3.967 -6.902 -3.02 1 95.31 111 ALA A CA 1
ATOM 895 C C . ALA A 1 111 ? -3.795 -5.406 -3.258 1 95.31 111 ALA A C 1
ATOM 897 O O . ALA A 1 111 ? -3.412 -4.664 -2.348 1 95.31 111 ALA A O 1
ATOM 898 N N . SER A 1 112 ? -4.023 -4.926 -4.469 1 93.31 112 SER A N 1
ATOM 899 C CA . SER A 1 112 ? -3.73 -3.529 -4.773 1 93.31 112 SER A CA 1
ATOM 900 C C . SER A 1 112 ? -4.586 -2.588 -3.936 1 93.31 112 SER A C 1
ATOM 902 O O . SER A 1 112 ? -5.715 -2.924 -3.574 1 93.31 112 SER A O 1
ATOM 904 N N . TYR A 1 113 ? -4.055 -1.46 -3.629 1 94 113 TYR A N 1
ATOM 905 C CA . TYR A 1 113 ? -4.781 -0.444 -2.877 1 94 113 TYR A CA 1
ATOM 906 C C . TYR A 1 113 ? -6.004 0.037 -3.652 1 94 113 TYR A C 1
ATOM 908 O O . TYR A 1 113 ? -7.062 0.268 -3.066 1 94 113 TYR A O 1
ATOM 916 N N . ASP A 1 114 ? -5.895 0.176 -4.898 1 86.5 114 ASP A N 1
ATOM 917 C CA . ASP A 1 114 ? -6.992 0.605 -5.766 1 86.5 114 ASP A CA 1
ATOM 918 C C . ASP A 1 114 ? -8.164 -0.372 -5.695 1 86.5 114 ASP A C 1
ATOM 920 O O . ASP A 1 114 ? -9.32 0.039 -5.734 1 86.5 114 ASP A O 1
ATOM 924 N N . TYR A 1 115 ? -7.832 -1.562 -5.668 1 85.62 115 TYR A N 1
ATOM 925 C CA . TYR A 1 115 ? -8.867 -2.58 -5.504 1 85.62 115 TYR A CA 1
ATOM 926 C C . TYR A 1 115 ? -9.648 -2.359 -4.215 1 85.62 115 TYR A C 1
ATOM 928 O O . TYR A 1 115 ? -10.875 -2.432 -4.207 1 85.62 115 TYR A O 1
ATOM 936 N N . MET A 1 116 ? -9.008 -2.145 -3.168 1 87.88 116 MET A N 1
ATOM 937 C CA . MET A 1 116 ? -9.648 -1.919 -1.876 1 87.88 116 MET A CA 1
ATOM 938 C C . MET A 1 116 ? -10.539 -0.682 -1.919 1 87.88 116 MET A C 1
ATOM 940 O O . MET A 1 116 ? -11.656 -0.695 -1.391 1 87.88 116 MET A O 1
ATOM 944 N N . LYS A 1 117 ? -10.078 0.312 -2.551 1 86.31 117 LYS A N 1
ATOM 945 C CA . LYS A 1 117 ? -10.867 1.53 -2.703 1 86.31 117 LYS A CA 1
ATOM 946 C C . LYS A 1 117 ? -12.164 1.257 -3.469 1 86.31 117 LYS A C 1
ATOM 948 O O . LYS A 1 117 ? -13.227 1.752 -3.094 1 86.31 117 LYS A O 1
ATOM 953 N N . LEU A 1 118 ? -12 0.564 -4.492 1 83.62 118 LEU A N 1
ATOM 954 C CA . LEU A 1 118 ? -13.164 0.19 -5.277 1 83.62 118 LEU A CA 1
ATOM 955 C C . LEU A 1 118 ? -14.156 -0.608 -4.438 1 83.62 118 LEU A C 1
ATOM 957 O O . LEU A 1 118 ? -15.367 -0.402 -4.531 1 83.62 118 LEU A O 1
ATOM 961 N N . MET A 1 119 ? -13.625 -1.439 -3.643 1 82.62 119 MET A N 1
ATOM 962 C CA . MET A 1 119 ? -14.477 -2.254 -2.777 1 82.62 119 MET A CA 1
ATOM 963 C C . MET A 1 119 ? -15.227 -1.385 -1.773 1 82.62 119 MET A C 1
ATOM 965 O O . MET A 1 119 ? -16.422 -1.574 -1.556 1 82.62 119 MET A O 1
ATOM 969 N N . VAL A 1 120 ? -14.547 -0.542 -1.164 1 82.5 120 VAL A N 1
ATOM 970 C CA . VAL A 1 120 ? -15.172 0.357 -0.197 1 82.5 120 VAL A CA 1
ATOM 971 C C . VAL A 1 120 ? -16.266 1.172 -0.878 1 82.5 120 VAL A C 1
ATOM 973 O O . VAL A 1 120 ? -17.375 1.305 -0.346 1 82.5 120 VAL A O 1
ATOM 976 N N . THR A 1 121 ? -15.961 1.697 -2.016 1 81.38 121 THR A N 1
ATOM 977 C CA . THR A 1 121 ? -16.938 2.494 -2.762 1 81.38 121 THR A CA 1
ATOM 978 C C . THR A 1 121 ? -18.156 1.664 -3.109 1 81.38 121 THR A C 1
ATOM 980 O O . THR A 1 121 ? -19.297 2.129 -2.957 1 81.38 121 THR A O 1
ATOM 983 N N . GLU A 1 122 ? -17.922 0.484 -3.49 1 80.81 122 GLU A N 1
ATOM 984 C CA . GLU A 1 122 ? -19.016 -0.401 -3.879 1 80.81 122 GLU A CA 1
ATOM 985 C C . GLU A 1 122 ? -19.859 -0.803 -2.67 1 80.81 122 GLU A C 1
ATOM 987 O O . GLU A 1 122 ? -21.094 -0.823 -2.738 1 80.81 122 GLU A O 1
ATOM 992 N N . LEU A 1 123 ? -19.281 -1.122 -1.645 1 80.06 123 LEU A N 1
ATOM 993 C CA . LEU A 1 123 ? -20 -1.492 -0.427 1 80.06 123 LEU A CA 1
ATOM 994 C C . LEU A 1 123 ? -20.797 -0.31 0.118 1 80.06 123 LEU A C 1
ATOM 996 O O . LEU A 1 123 ? -21.922 -0.477 0.582 1 80.06 123 LEU A O 1
ATOM 1000 N N . GLN A 1 124 ? -20.203 0.797 0.018 1 78.38 124 GLN A N 1
ATOM 1001 C CA . GLN A 1 124 ? -20.906 2.008 0.445 1 78.38 124 GLN A CA 1
ATOM 1002 C C . GLN A 1 124 ? -22.125 2.281 -0.433 1 78.38 124 GLN A C 1
ATOM 1004 O O . GLN A 1 124 ? -23.188 2.641 0.07 1 78.38 124 GLN A O 1
ATOM 1009 N N . ARG A 1 125 ? -21.969 2.174 -1.653 1 78.69 125 ARG A N 1
ATOM 1010 C CA . ARG A 1 125 ? -23.078 2.361 -2.582 1 78.69 125 ARG A CA 1
ATOM 1011 C C . ARG A 1 125 ? -24.234 1.411 -2.264 1 78.69 125 ARG A C 1
ATOM 1013 O O . ARG A 1 125 ? -25.406 1.807 -2.293 1 78.69 125 ARG A O 1
ATOM 1020 N N . GLN A 1 126 ? -23.891 0.258 -1.943 1 74.19 126 GLN A N 1
ATOM 1021 C CA . GLN A 1 126 ? -24.891 -0.747 -1.598 1 74.19 126 GLN A CA 1
ATOM 1022 C C . GLN A 1 126 ? -25.609 -0.383 -0.303 1 74.19 126 GLN A C 1
ATOM 1024 O O . GLN A 1 126 ? -26.828 -0.527 -0.205 1 74.19 126 GLN A O 1
ATOM 1029 N N . LEU A 1 127 ? -24.922 0.028 0.59 1 77.5 127 LEU A N 1
ATOM 1030 C CA . LEU A 1 127 ? -25.5 0.428 1.867 1 77.5 127 LEU A CA 1
ATOM 1031 C C . LEU A 1 127 ? -26.438 1.624 1.69 1 77.5 127 LEU A C 1
ATOM 1033 O O . LEU A 1 127 ? -27.516 1.663 2.271 1 77.5 127 LEU A O 1
ATOM 1037 N N . ASP A 1 128 ? -25.953 2.5 0.888 1 78.06 128 ASP A N 1
ATOM 1038 C CA . ASP A 1 128 ? -26.766 3.676 0.607 1 78.06 128 ASP A CA 1
ATOM 1039 C C . ASP A 1 128 ? -28.062 3.287 -0.11 1 78.06 128 ASP A C 1
ATOM 1041 O O . ASP A 1 128 ? -29.109 3.863 0.148 1 78.06 128 ASP A O 1
ATOM 1045 N N . ALA A 1 129 ? -27.969 2.357 -0.945 1 78.38 129 ALA A N 1
ATOM 1046 C CA . ALA A 1 129 ? -29.125 1.894 -1.7 1 78.38 129 ALA A CA 1
ATOM 1047 C C . ALA A 1 129 ? -30.156 1.226 -0.783 1 78.38 129 ALA A C 1
ATOM 1049 O O . ALA A 1 129 ? -31.359 1.445 -0.922 1 78.38 129 ALA A O 1
ATOM 1050 N N . VAL A 1 130 ? -29.719 0.49 0.118 1 72.12 130 VAL A N 1
ATOM 1051 C CA . VAL A 1 130 ? -30.594 -0.196 1.053 1 72.12 130 VAL A CA 1
ATOM 1052 C C . VAL A 1 130 ? -31.25 0.821 1.984 1 72.12 130 VAL A C 1
ATOM 1054 O O . VAL A 1 130 ? -32.438 0.709 2.297 1 72.12 130 VAL A O 1
ATOM 1057 N N . GLU A 1 131 ? -30.547 1.761 2.357 1 70.62 131 GLU A N 1
ATOM 1058 C CA . GLU A 1 131 ? -31.078 2.799 3.238 1 70.62 131 GLU A CA 1
ATOM 1059 C C . GLU A 1 131 ? -32.125 3.643 2.527 1 70.62 131 GLU A C 1
ATOM 1061 O O . GLU A 1 131 ? -33.125 4.039 3.135 1 70.62 131 GLU A O 1
ATOM 1066 N N . GLU A 1 132 ? -31.844 3.906 1.338 1 72.75 132 GLU A N 1
ATOM 1067 C CA . GLU A 1 132 ? -32.812 4.672 0.555 1 72.75 132 GLU A CA 1
ATOM 1068 C C . GLU A 1 132 ? -34.094 3.873 0.333 1 72.75 132 GLU A C 1
ATOM 1070 O O . GLU A 1 132 ? -35.188 4.434 0.365 1 72.75 132 GLU A O 1
ATOM 1075 N N . GLU A 1 133 ? -33.969 2.66 0.145 1 65.81 133 GLU A N 1
ATOM 1076 C CA . GLU A 1 133 ? -35.156 1.801 -0.065 1 65.81 133 GLU A CA 1
ATOM 1077 C C . GLU A 1 133 ? -35.969 1.65 1.218 1 65.81 133 GLU A C 1
ATOM 1079 O O . GLU A 1 133 ? -37.188 1.598 1.176 1 65.81 133 GLU A O 1
ATOM 1084 N N . THR A 1 134 ? -35.375 1.506 2.297 1 62.56 134 THR A N 1
ATOM 1085 C CA . THR A 1 134 ? -36.062 1.381 3.574 1 62.56 134 THR A CA 1
ATOM 1086 C C . THR A 1 134 ? -36.719 2.701 3.961 1 62.56 134 THR A C 1
ATOM 1088 O O . THR A 1 134 ? -37.812 2.709 4.559 1 62.56 134 THR A O 1
ATOM 1091 N N . SER A 1 135 ? -36.031 3.693 3.637 1 61.31 135 SER A N 1
ATOM 1092 C CA . SER A 1 135 ? -36.625 4.992 3.939 1 61.31 135 SER A CA 1
ATOM 1093 C C . SER A 1 135 ? -37.812 5.297 3.018 1 61.31 135 SER A C 1
ATOM 1095 O O . SER A 1 135 ? -38.75 5.992 3.41 1 61.31 135 SER A O 1
ATOM 1097 N N . SER A 1 136 ? -37.688 4.855 1.78 1 57.38 136 SER A N 1
ATOM 1098 C CA . SER A 1 136 ? -38.781 5.098 0.861 1 57.38 136 SER A CA 1
ATOM 1099 C C . SER A 1 136 ? -39.969 4.188 1.164 1 57.38 136 SER A C 1
ATOM 1101 O O . SER A 1 136 ? -41.125 4.492 0.798 1 57.38 136 SER A O 1
ATOM 1103 N N . SER A 1 137 ? -39.75 2.93 1.679 1 51.22 137 SER A N 1
ATOM 1104 C CA . SER A 1 137 ? -40.875 2.037 1.926 1 51.22 137 SER A CA 1
ATOM 1105 C C . SER A 1 137 ? -41.656 2.471 3.158 1 51.22 137 SER A C 1
ATOM 1107 O O . SER A 1 137 ? -42.625 1.818 3.539 1 51.22 137 SER A O 1
ATOM 1109 N N . THR A 1 138 ? -41.125 3.273 3.99 1 46 138 THR A N 1
ATOM 1110 C CA . THR A 1 138 ? -42.031 3.74 5.016 1 46 138 THR A CA 1
ATOM 1111 C C . THR A 1 138 ? -43.156 4.566 4.395 1 46 138 THR A C 1
ATOM 1113 O O . THR A 1 138 ? -42.906 5.645 3.848 1 46 138 THR A O 1
ATOM 1116 N N . PRO A 1 139 ? -44.188 3.869 3.867 1 43.78 139 PRO A N 1
ATOM 1117 C CA . PRO A 1 139 ? -45.344 4.637 3.412 1 43.78 139 PRO A CA 1
ATOM 1118 C C . PRO A 1 139 ? -45.719 5.762 4.371 1 43.78 139 PRO A C 1
ATOM 1120 O O . PRO A 1 139 ? -45.719 5.57 5.59 1 43.78 139 PRO A O 1
ATOM 1123 N N . VAL A 1 140 ? -45.406 6.949 4.062 1 44.38 140 VAL A N 1
ATOM 1124 C CA . VAL A 1 140 ? -46.094 7.988 4.805 1 44.38 140 VAL A CA 1
ATOM 1125 C C . VAL A 1 140 ? -47.531 7.555 5.062 1 44.38 140 VAL A C 1
ATOM 1127 O O . VAL A 1 140 ? -48.312 7.371 4.121 1 44.38 140 VAL A O 1
ATOM 1130 N N . GLN A 1 141 ? -47.781 6.574 5.855 1 39.62 141 GLN A N 1
ATOM 1131 C CA . GLN A 1 141 ? -49.156 6.375 6.234 1 39.62 141 GLN A CA 1
ATOM 1132 C C . GLN A 1 141 ? -49.875 7.707 6.426 1 39.62 141 GLN A C 1
ATOM 1134 O O . GLN A 1 141 ? -49.5 8.516 7.27 1 39.62 141 GLN A O 1
ATOM 1139 N N . GLN A 1 142 ? -50.281 8.359 5.324 1 39.06 142 GLN A N 1
ATOM 1140 C CA . GLN A 1 142 ? -51.281 9.422 5.465 1 39.06 142 GLN A CA 1
ATOM 1141 C C . GLN A 1 142 ? -52.312 9.062 6.523 1 39.06 142 GLN A C 1
ATOM 1143 O O . GLN A 1 142 ? -53 8.047 6.406 1 39.06 142 GLN A O 1
ATOM 1148 N N . SER A 1 143 ? -52 9.234 7.797 1 39.91 143 SER A N 1
ATOM 1149 C CA . SER A 1 143 ? -53.031 9.094 8.82 1 39.91 143 SER A CA 1
ATOM 1150 C C . SER A 1 143 ? -54.375 9.68 8.352 1 39.91 143 SER A C 1
ATOM 1152 O O . SER A 1 143 ? -54.406 10.766 7.762 1 39.91 143 SER A O 1
ATOM 1154 N N . PRO A 1 144 ? -55.312 8.906 7.965 1 41.19 144 PRO A N 1
ATOM 1155 C CA . PRO A 1 144 ? -56.594 9.508 7.605 1 41.19 144 PRO A CA 1
ATOM 1156 C C . PRO A 1 144 ? -56.969 10.695 8.492 1 41.19 144 PRO A C 1
ATOM 1158 O O . PRO A 1 144 ? -56.719 10.664 9.703 1 41.19 144 PRO A O 1
ATOM 1161 N N . LYS A 1 145 ? -56.781 11.867 7.98 1 40.28 145 LYS A N 1
ATOM 1162 C CA . LYS A 1 145 ? -57.25 13.055 8.688 1 40.28 145 LYS A CA 1
ATOM 1163 C C . LYS A 1 145 ? -58.562 12.797 9.391 1 40.28 145 LYS A C 1
ATOM 1165 O O . LYS A 1 145 ? -59.531 12.383 8.75 1 40.28 145 LYS A O 1
ATOM 1170 N N . ALA A 1 146 ? -58.531 12.422 10.641 1 39.97 146 ALA A N 1
ATOM 1171 C CA . ALA A 1 146 ? -59.75 12.211 11.406 1 39.97 146 ALA A CA 1
ATOM 1172 C C . ALA A 1 146 ? -60.812 13.281 11.086 1 39.97 146 ALA A C 1
ATOM 1174 O O . ALA A 1 146 ? -60.469 14.453 10.898 1 39.97 146 ALA A O 1
ATOM 1175 N N . PRO A 1 147 ? -61.844 12.969 10.352 1 41.84 147 PRO A N 1
ATOM 1176 C CA . PRO A 1 147 ? -62.844 14.008 10.156 1 41.84 147 PRO A CA 1
ATOM 1177 C C . PRO A 1 147 ? -63.062 14.867 11.398 1 41.84 147 PRO A C 1
ATOM 1179 O O . PRO A 1 147 ? -62.781 14.422 12.516 1 41.84 147 PRO A O 1
ATOM 1182 N N . PRO A 1 148 ? -63.031 16.188 11.328 1 39.28 148 PRO A N 1
ATOM 1183 C CA . PRO A 1 148 ? -63.219 17.016 12.516 1 39.28 148 PRO A CA 1
ATOM 1184 C C . PRO A 1 148 ? -64.312 16.5 13.422 1 39.28 148 PRO A C 1
ATOM 1186 O O . PRO A 1 148 ? -65.438 16.312 12.969 1 39.28 148 PRO A O 1
ATOM 1189 N N . ARG A 1 149 ? -63.969 15.438 14.242 1 37.59 149 ARG A N 1
ATOM 1190 C CA . ARG A 1 149 ? -65.062 14.922 15.109 1 37.59 149 ARG A CA 1
ATOM 1191 C C . ARG A 1 149 ? -65.688 16.047 15.875 1 37.59 149 ARG A C 1
ATOM 1193 O O . ARG A 1 149 ? -65.062 16.75 16.672 1 37.59 149 ARG A O 1
ATOM 1200 N N . GLN A 1 150 ? -66.625 16.781 15.172 1 37.62 150 GLN A N 1
ATOM 1201 C CA . GLN A 1 150 ? -67.562 17.656 15.93 1 37.62 150 GLN A CA 1
ATOM 1202 C C . GLN A 1 150 ? -68.062 16.938 17.156 1 37.62 150 GLN A C 1
ATOM 1204 O O . GLN A 1 150 ? -68.875 15.992 17.031 1 37.62 150 GLN A O 1
ATOM 1209 N N . ARG A 1 151 ? -67.125 16.562 18.172 1 34.97 151 ARG A N 1
ATOM 1210 C CA . ARG A 1 151 ? -67.625 15.906 19.375 1 34.97 151 ARG A CA 1
ATOM 1211 C C . ARG A 1 151 ? -68.812 16.688 19.984 1 34.97 151 ARG A C 1
ATOM 1213 O O . ARG A 1 151 ? -68.625 17.828 20.406 1 34.97 151 ARG A O 1
ATOM 1220 N N . HIS A 1 152 ? -69.875 16.625 19.312 1 35.06 152 HIS A N 1
ATOM 1221 C CA . HIS A 1 152 ? -71.062 17.141 19.969 1 35.06 152 HIS A CA 1
ATOM 1222 C C . HIS A 1 152 ? -71.25 16.562 21.359 1 35.06 152 HIS A C 1
ATOM 1224 O O . HIS A 1 152 ? -71.625 15.391 21.516 1 35.06 152 HIS A O 1
ATOM 1230 N N . ASN A 1 153 ? -70.188 16.562 22.219 1 32.09 153 ASN A N 1
ATOM 1231 C CA . ASN A 1 153 ? -70.375 15.961 23.531 1 32.09 153 ASN A CA 1
ATOM 1232 C C . ASN A 1 153 ? -71.562 16.609 24.266 1 32.09 153 ASN A C 1
ATOM 1234 O O . ASN A 1 153 ? -71.5 17.797 24.609 1 32.09 153 ASN A O 1
ATOM 1238 N N . PRO A 1 154 ? -72.75 16.219 23.906 1 35.09 154 PRO A N 1
ATOM 1239 C CA . PRO A 1 154 ? -73.938 16.75 24.516 1 35.09 154 PRO A CA 1
ATOM 1240 C C . PRO A 1 154 ? -73.875 16.812 26.047 1 35.09 154 PRO A C 1
ATOM 1242 O O . PRO A 1 154 ? -74.625 17.531 26.688 1 35.09 154 PRO A O 1
ATOM 1245 N N . PHE A 1 155 ? -73.5 15.633 26.609 1 31.91 155 PHE A N 1
ATOM 1246 C CA . PHE A 1 155 ? -73.938 15.422 27.984 1 31.91 155 PHE A CA 1
ATOM 1247 C C . PHE A 1 155 ? -73 16.188 28.953 1 31.91 155 PHE A C 1
ATOM 1249 O O . PHE A 1 155 ? -71.938 15.719 29.312 1 31.91 155 PHE A O 1
ATOM 1256 N N . ASN A 1 156 ? -72.875 17.453 28.875 1 29.42 156 ASN A N 1
ATOM 1257 C CA . ASN A 1 156 ? -72.188 18.328 29.781 1 29.42 156 ASN A CA 1
ATOM 1258 C C . ASN A 1 156 ? -72.5 18.047 31.25 1 29.42 156 ASN A C 1
ATOM 1260 O O . ASN A 1 156 ? -72.312 18.891 32.125 1 29.42 156 ASN A O 1
ATOM 1264 N N . ARG A 1 157 ? -73.375 16.938 31.469 1 27.14 157 ARG A N 1
ATOM 1265 C CA . ARG A 1 157 ? -73.812 17.234 32.812 1 27.14 157 ARG A CA 1
ATOM 1266 C C . ARG A 1 157 ? -72.688 17.297 33.812 1 27.14 157 ARG A C 1
ATOM 1268 O O . ARG A 1 157 ? -71.688 16.656 33.625 1 27.14 157 ARG A O 1
ATOM 1275 N N . PRO A 1 158 ? -72.938 17.672 35.156 1 26.55 158 PRO A N 1
ATOM 1276 C CA . PRO A 1 158 ? -72.125 18.312 36.219 1 26.55 158 PRO A CA 1
ATOM 1277 C C . PRO A 1 158 ? -71.125 17.359 36.844 1 26.55 158 PRO A C 1
ATOM 1279 O O . PRO A 1 158 ? -69.938 17.688 36.938 1 26.55 158 PRO A O 1
ATOM 1282 N N . ASP A 1 159 ? -71.438 16.578 37.969 1 25.92 159 ASP A N 1
ATOM 1283 C CA . ASP A 1 159 ? -70.812 16.781 39.25 1 25.92 159 ASP A CA 1
ATOM 1284 C C . ASP A 1 159 ? -69.5 15.938 39.375 1 25.92 159 ASP A C 1
ATOM 1286 O O . ASP A 1 159 ? -68.438 16.453 39.219 1 25.92 159 ASP A O 1
ATOM 1290 N N . SER A 1 160 ? -69.438 15 40.531 1 26.89 160 SER A N 1
ATOM 1291 C CA . SER A 1 160 ? -68.562 15 41.75 1 26.89 160 SER A CA 1
ATOM 1292 C C . SER A 1 160 ? -67.5 13.945 41.656 1 26.89 160 SER A C 1
ATOM 1294 O O . SER A 1 160 ? -66.562 13.914 42.469 1 26.89 160 SER A O 1
ATOM 1296 N N . HIS A 1 161 ? -67.75 12.742 41 1 26.41 161 HIS A N 1
ATOM 1297 C CA . HIS A 1 161 ? -67.188 11.586 41.656 1 26.41 161 HIS A CA 1
ATOM 1298 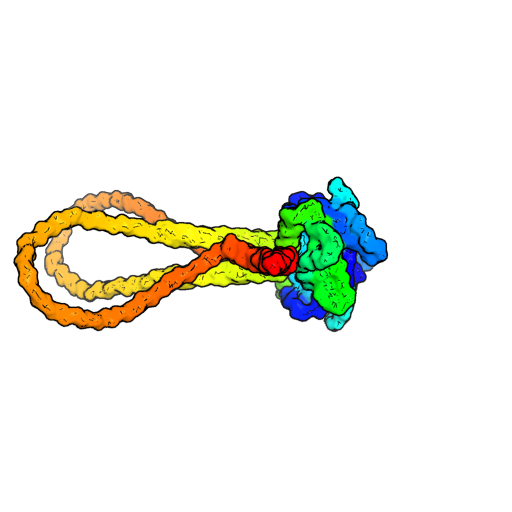C C . HIS A 1 161 ? -65.625 11.586 41.562 1 26.41 161 HIS A C 1
ATOM 1300 O O . HIS A 1 161 ? -65.125 12.031 40.562 1 26.41 161 HIS A O 1
ATOM 1306 N N . HIS A 1 162 ? -64.938 11.414 42.781 1 27.5 162 HIS A N 1
ATOM 1307 C CA . HIS A 1 162 ? -63.562 11.398 43.219 1 27.5 162 HIS A CA 1
ATOM 1308 C C . HIS A 1 162 ? -62.781 10.258 42.594 1 27.5 162 HIS A C 1
ATOM 1310 O O . HIS A 1 162 ? -62.875 9.117 43.031 1 27.5 162 HIS A O 1
ATOM 1316 N N . ARG A 1 163 ? -62.906 10.062 41.312 1 22.67 163 ARG A N 1
ATOM 1317 C CA . ARG A 1 163 ? -62.344 8.828 40.812 1 22.67 163 ARG A CA 1
ATOM 1318 C C . ARG A 1 163 ? -60.875 8.719 41.125 1 22.67 163 ARG A C 1
ATOM 1320 O O . ARG A 1 163 ? -60.125 9.688 40.969 1 22.67 163 ARG A O 1
ATOM 1327 N N . SER A 1 164 ? -60.562 7.711 41.969 1 27.73 164 SER A N 1
ATOM 1328 C CA . SER A 1 164 ? -59.281 7.219 42.438 1 27.73 164 SER A CA 1
ATOM 1329 C C . SER A 1 164 ? -58.312 6.988 41.281 1 27.73 164 SER A C 1
ATOM 1331 O O . SER A 1 164 ? -58.719 6.41 40.25 1 27.73 164 SER A O 1
ATOM 1333 N N . GLN A 1 165 ? -57.5 7.914 41.031 1 22.84 165 GLN A N 1
ATOM 1334 C CA . GLN A 1 165 ? -56.5 8.016 39.969 1 22.84 165 GLN A CA 1
ATOM 1335 C C . GLN A 1 165 ? -55.562 6.82 39.969 1 22.84 165 GLN A C 1
ATOM 1337 O O . GLN A 1 165 ? -54.75 6.672 40.906 1 22.84 165 GLN A O 1
ATOM 1342 N N . SER A 1 166 ? -56.188 5.594 39.844 1 25.69 166 SER A N 1
ATOM 1343 C CA . SER A 1 166 ? -55.219 4.508 39.812 1 25.69 166 SER A CA 1
ATOM 1344 C C . SER A 1 166 ? -54.062 4.832 38.844 1 25.69 166 SER A C 1
ATOM 1346 O O . SER A 1 166 ? -54.312 5.328 37.75 1 25.69 166 SER A O 1
ATOM 1348 N N . VAL A 1 167 ? -52.875 5.008 39.438 1 24.56 167 VAL A N 1
ATOM 1349 C CA . VAL A 1 167 ? -51.562 5.301 38.906 1 24.56 167 VAL A CA 1
ATOM 1350 C C . VAL A 1 167 ? -51.125 4.23 37.906 1 24.56 167 VAL A C 1
ATOM 1352 O O . VAL A 1 167 ? -50.875 3.08 38.281 1 24.56 167 VAL A O 1
ATOM 1355 N N . ARG A 1 168 ? -51.938 3.99 36.844 1 24.23 168 ARG A N 1
ATOM 1356 C CA . ARG A 1 168 ? -51.469 2.994 35.875 1 24.23 168 ARG A CA 1
ATOM 1357 C C . ARG A 1 168 ? -50 3.273 35.469 1 24.23 168 ARG A C 1
ATOM 1359 O O . ARG A 1 168 ? -49.688 4.383 35.062 1 24.23 168 ARG A O 1
ATOM 1366 N N . SER A 1 169 ? -49.062 2.535 36.125 1 25.47 169 SER A N 1
ATOM 1367 C CA . SER A 1 169 ? -47.656 2.434 35.844 1 25.47 169 SER A CA 1
ATOM 1368 C C . SER A 1 169 ? -47.375 2.125 34.375 1 25.47 169 SER A C 1
ATOM 1370 O O . SER A 1 169 ? -47.719 1.043 33.906 1 25.47 169 SER A O 1
ATOM 1372 N N . ALA A 1 170 ? -47.719 2.945 33.469 1 25.33 170 ALA A N 1
ATOM 1373 C CA . ALA A 1 170 ? -47.5 2.617 32.062 1 25.33 170 ALA A CA 1
ATOM 1374 C C . ALA A 1 170 ? -46.062 2.197 31.812 1 25.33 170 ALA A C 1
ATOM 1376 O O . ALA A 1 170 ? -45.125 2.859 32.281 1 25.33 170 ALA A O 1
ATOM 1377 N N . PRO A 1 171 ? -45.844 0.936 31.578 1 28.62 171 PRO A N 1
ATOM 1378 C CA . PRO A 1 171 ? -44.5 0.469 31.281 1 28.62 171 PRO A CA 1
ATOM 1379 C C . PRO A 1 171 ? -43.781 1.325 30.234 1 28.62 171 PRO A C 1
ATOM 1381 O O . PRO A 1 171 ? -44.469 2.014 29.453 1 28.62 171 PRO A O 1
ATOM 1384 N N . GLY A 1 172 ? -42.531 1.778 30.5 1 25.41 172 GLY A N 1
ATOM 1385 C CA . GLY A 1 172 ? -41.531 2.543 29.781 1 25.41 172 GLY A CA 1
ATOM 1386 C C . GLY A 1 172 ? -41.375 2.107 28.344 1 25.41 172 GLY A C 1
ATOM 1387 O O . GLY A 1 172 ? -41.406 0.914 28.031 1 25.41 172 GLY A O 1
ATOM 1388 N N . ARG A 1 173 ? -42.062 2.801 27.359 1 28.59 173 ARG A N 1
ATOM 1389 C CA . ARG A 1 173 ? -41.812 2.691 25.922 1 28.59 173 ARG A CA 1
ATOM 1390 C C . ARG A 1 173 ? -40.312 2.52 25.656 1 28.59 173 ARG A C 1
ATOM 1392 O O . ARG A 1 173 ? -39.5 3.322 26.109 1 28.59 173 ARG A O 1
ATOM 1399 N N . THR A 1 174 ? -39.875 1.265 25.641 1 27.84 174 THR A N 1
ATOM 1400 C CA . THR A 1 174 ? -38.531 0.967 25.109 1 27.84 174 THR A CA 1
ATOM 1401 C C . THR A 1 174 ? -38.281 1.782 23.844 1 27.84 174 THR A C 1
ATOM 1403 O O . THR A 1 174 ? -39.031 1.716 22.875 1 27.84 174 THR A O 1
ATOM 1406 N N . GLU A 1 175 ? -37.969 3.098 24.031 1 28.75 175 GLU A N 1
ATOM 1407 C CA . GLU A 1 175 ? -37.438 3.924 22.953 1 28.75 175 GLU A CA 1
ATOM 1408 C C . GLU A 1 175 ? -36.594 3.098 21.984 1 28.75 175 GLU A C 1
ATOM 1410 O O . GLU A 1 175 ? -35.656 2.447 22.406 1 28.75 175 GLU A O 1
ATOM 1415 N N . ASN A 1 176 ? -37.281 2.455 21.031 1 28.27 176 ASN A N 1
ATOM 1416 C CA . ASN A 1 176 ? -36.531 1.926 19.891 1 28.27 176 ASN A CA 1
ATOM 1417 C C . ASN A 1 176 ? -35.406 2.873 19.453 1 28.27 176 ASN A C 1
ATOM 1419 O O . ASN A 1 176 ? -35.688 3.979 18.984 1 28.27 176 ASN A O 1
ATOM 1423 N N . VAL A 1 177 ? -34.438 3.09 20.328 1 30 177 VAL A N 1
ATOM 1424 C CA . VAL A 1 177 ? -33.25 3.793 19.859 1 30 177 VAL A CA 1
ATOM 1425 C C . VAL A 1 177 ? -32.938 3.424 18.406 1 30 177 VAL A C 1
ATOM 1427 O O . VAL A 1 177 ? -32.75 2.25 18.094 1 30 177 VAL A O 1
ATOM 1430 N N . PRO A 1 178 ? -33.688 4.105 17.516 1 29.94 178 PRO A N 1
ATOM 1431 C CA . PRO A 1 178 ? -33.312 3.834 16.125 1 29.94 178 PRO A CA 1
ATOM 1432 C C . PRO A 1 178 ? -31.797 3.609 15.969 1 29.94 178 PRO A C 1
ATOM 1434 O O . PRO A 1 178 ? -31 4.32 16.578 1 29.94 178 PRO A O 1
ATOM 1437 N N . ARG A 1 179 ? -31.406 2.367 16.031 1 35.12 179 ARG A N 1
ATOM 1438 C CA . ARG A 1 179 ? -30.031 2.064 15.656 1 35.12 179 ARG A CA 1
ATOM 1439 C C . ARG A 1 179 ? -29.578 2.939 14.492 1 35.12 179 ARG A C 1
ATOM 1441 O O . ARG A 1 179 ? -30.109 2.832 13.383 1 35.12 179 ARG A O 1
ATOM 1448 N N . THR A 1 180 ? -29.453 4.195 14.688 1 34.38 180 THR A N 1
ATOM 1449 C CA . THR A 1 180 ? -28.891 5.188 13.781 1 34.38 180 THR A CA 1
ATOM 1450 C C . THR A 1 180 ? -27.797 4.566 12.914 1 34.38 180 THR A C 1
ATOM 1452 O O . THR A 1 180 ? -26.781 4.094 13.422 1 34.38 180 THR A O 1
ATOM 1455 N N . ARG A 1 181 ? -28.25 3.988 11.891 1 38.97 181 ARG A N 1
ATOM 1456 C CA . ARG A 1 181 ? -27.453 3.441 10.805 1 38.97 181 ARG A CA 1
ATOM 1457 C C . ARG A 1 181 ? -26.312 4.379 10.445 1 38.97 181 ARG A C 1
ATOM 1459 O O . ARG A 1 181 ? -26.531 5.543 10.117 1 38.97 181 ARG A O 1
ATOM 1466 N N . ILE A 1 182 ? -25.281 4.273 11.188 1 43.28 182 ILE A N 1
ATOM 1467 C CA . ILE A 1 182 ? -24.094 5.059 10.891 1 43.28 182 ILE A CA 1
ATOM 1468 C C . ILE A 1 182 ? -23.734 4.922 9.414 1 43.28 182 ILE A C 1
ATOM 1470 O O . ILE A 1 182 ? -23.562 3.809 8.906 1 43.28 182 ILE A O 1
ATOM 1474 N N . THR A 1 183 ? -24.219 5.793 8.609 1 43.66 183 THR A N 1
ATOM 1475 C CA . THR A 1 183 ? -23.906 5.844 7.184 1 43.66 183 THR A CA 1
ATOM 1476 C C . THR A 1 183 ? -22.406 5.711 6.953 1 43.66 183 THR A C 1
ATOM 1478 O O . THR A 1 183 ? -21.609 5.895 7.879 1 43.66 183 THR A O 1
ATOM 1481 N N . PHE A 1 184 ? -22.078 5.234 5.812 1 42.72 184 PHE A N 1
ATOM 1482 C CA . PHE A 1 184 ? -20.688 5.215 5.391 1 42.72 184 PHE A CA 1
ATOM 1483 C C . PHE A 1 184 ? -20.016 6.543 5.707 1 42.72 184 PHE A C 1
ATOM 1485 O O . PHE A 1 184 ? -18.875 6.57 6.184 1 42.72 184 PHE A O 1
ATOM 1492 N N . ARG A 1 185 ? -20.75 7.652 5.32 1 45.59 185 ARG A N 1
ATOM 1493 C CA . ARG A 1 185 ? -20.25 8.984 5.645 1 45.59 185 ARG A CA 1
ATOM 1494 C C . ARG A 1 185 ? -20.016 9.133 7.145 1 45.59 185 ARG A C 1
ATOM 1496 O O . ARG A 1 185 ? -19 9.695 7.562 1 45.59 185 ARG A O 1
ATOM 1503 N N . GLU A 1 186 ? -20.875 8.562 7.793 1 47.5 186 GLU A N 1
ATOM 1504 C CA . GLU A 1 186 ? -20.719 8.617 9.242 1 47.5 186 GLU A CA 1
ATOM 1505 C C . GLU A 1 186 ? -19.594 7.707 9.719 1 47.5 186 GLU A C 1
ATOM 1507 O O . GLU A 1 186 ? -18.844 8.07 10.625 1 47.5 186 GLU A O 1
ATOM 1512 N N . LEU A 1 187 ? -19.547 6.602 9.141 1 46.47 187 LEU A N 1
ATOM 1513 C CA . LEU A 1 187 ? -18.438 5.707 9.477 1 46.47 187 LEU A CA 1
ATOM 1514 C C . LEU A 1 187 ? -17.109 6.301 9.039 1 46.47 187 LEU A C 1
ATOM 1516 O O . LEU A 1 187 ? -16.141 6.285 9.797 1 46.47 187 LEU A O 1
ATOM 1520 N N . HIS A 1 188 ? -17.062 6.676 7.805 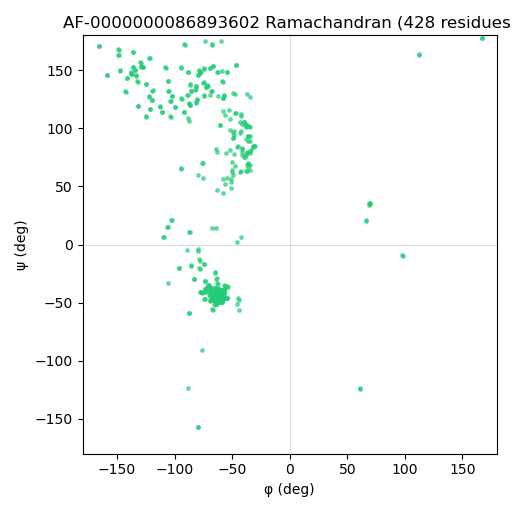1 50.41 188 HIS A N 1
ATOM 1521 C CA . HIS A 1 188 ? -15.883 7.391 7.336 1 50.41 188 HIS A CA 1
ATOM 1522 C C . HIS A 1 188 ? -15.656 8.672 8.141 1 50.41 188 HIS A C 1
ATOM 1524 O O . HIS A 1 188 ? -14.516 8.992 8.484 1 50.41 188 HIS A O 1
ATOM 1530 N N . THR A 1 189 ? -16.719 9.453 8.273 1 48.16 189 THR A N 1
ATOM 1531 C CA . THR A 1 189 ? -16.688 10.609 9.156 1 48.16 189 THR A CA 1
ATOM 1532 C C . THR A 1 189 ? -16.359 10.188 10.586 1 48.16 189 THR A C 1
ATOM 1534 O O . THR A 1 189 ? -15.594 10.867 11.273 1 48.16 189 THR A O 1
ATOM 1537 N N . ALA A 1 190 ? -16.969 9.172 10.969 1 45.12 190 ALA A N 1
ATOM 1538 C CA . ALA A 1 190 ? -16.719 8.664 12.312 1 45.12 190 ALA A CA 1
ATOM 1539 C C . ALA A 1 190 ? -15.289 8.148 12.438 1 45.12 190 ALA A C 1
ATOM 1541 O O . ALA A 1 190 ? -14.586 8.453 13.406 1 45.12 190 ALA A O 1
ATOM 1542 N N . TYR A 1 191 ? -14.984 7.238 11.562 1 46.91 191 TYR A N 1
ATOM 1543 C CA . TYR A 1 191 ? -13.609 6.773 11.656 1 46.91 191 TYR A CA 1
ATOM 1544 C C . TYR A 1 191 ? -12.633 7.867 11.234 1 46.91 191 TYR A C 1
ATOM 1546 O O . TYR A 1 191 ? -11.578 8.047 11.859 1 46.91 191 TYR A O 1
ATOM 1554 N N . GLY A 1 192 ? -12.875 8.5 10.141 1 47.19 192 GLY A N 1
ATOM 1555 C CA . GLY A 1 192 ? -12.148 9.734 9.859 1 47.19 192 GLY A CA 1
ATOM 1556 C C . GLY A 1 192 ? -12.367 10.805 10.914 1 47.19 192 GLY A C 1
ATOM 1557 O O . GLY A 1 192 ? -11.438 11.539 11.258 1 47.19 192 GLY A O 1
ATOM 1558 N N . ARG A 1 193 ? -13.586 10.938 11.258 1 45.16 193 ARG A N 1
ATOM 1559 C CA . ARG A 1 193 ? -13.93 11.852 12.344 1 45.16 193 ARG A CA 1
ATOM 1560 C C . ARG A 1 193 ? -13.242 11.445 13.641 1 45.16 193 ARG A C 1
ATOM 1562 O O . ARG A 1 193 ? -12.789 12.297 14.406 1 45.16 193 ARG A O 1
ATOM 1569 N N . ARG A 1 194 ? -13.391 10.25 13.914 1 44.75 194 ARG A N 1
ATOM 1570 C CA . ARG A 1 194 ? -12.656 9.859 15.117 1 44.75 194 ARG A CA 1
ATOM 1571 C C . ARG A 1 194 ? -11.18 10.227 15 1 44.75 194 ARG A C 1
ATOM 1573 O O . ARG A 1 194 ? -10.57 10.688 15.961 1 44.75 194 ARG A O 1
ATOM 1580 N N . ILE A 1 195 ? -10.695 9.906 13.922 1 46.5 195 ILE A N 1
ATOM 1581 C CA . ILE A 1 195 ? -9.328 10.375 13.711 1 46.5 195 ILE A CA 1
ATOM 1582 C C . ILE A 1 195 ? -9.281 11.898 13.75 1 46.5 195 ILE A C 1
ATOM 1584 O O . ILE A 1 195 ? -8.43 12.484 14.43 1 46.5 195 ILE A O 1
ATOM 1588 N N . LEU A 1 196 ? -10.266 12.453 12.984 1 47.72 196 LEU A N 1
ATOM 1589 C CA . LEU A 1 196 ? -10.336 13.906 13.078 1 47.72 196 LEU A CA 1
ATOM 1590 C C . LEU A 1 196 ? -10.812 14.344 14.461 1 47.72 196 LEU A C 1
ATOM 1592 O O . LEU A 1 196 ? -10.344 15.352 14.992 1 47.72 196 LEU A O 1
ATOM 1596 N N . ALA A 1 197 ? -11.781 13.703 14.961 1 47.5 197 ALA A N 1
ATOM 1597 C CA . ALA A 1 197 ? -12.188 14.031 16.328 1 47.5 197 ALA A CA 1
ATOM 1598 C C . ALA A 1 197 ? -11.008 13.906 17.297 1 47.5 197 ALA A C 1
ATOM 1600 O O . ALA A 1 197 ? -10.805 14.773 18.141 1 47.5 197 ALA A O 1
ATOM 1601 N N . ASP A 1 198 ? -10.359 12.828 17.109 1 48 198 ASP A N 1
ATOM 1602 C CA . ASP A 1 198 ? -9.164 12.734 17.938 1 48 198 ASP A CA 1
ATOM 1603 C C . ASP A 1 198 ? -8.156 13.82 17.578 1 48 198 ASP A C 1
ATOM 1605 O O . ASP A 1 198 ? -7.492 14.375 18.469 1 48 198 ASP A O 1
ATOM 1609 N N . LEU A 1 199 ? -8.016 14.031 16.375 1 47.31 199 LEU A N 1
ATOM 1610 C CA . LEU A 1 199 ? -7.18 15.172 16 1 47.31 199 LEU A CA 1
ATOM 1611 C C . LEU A 1 199 ? -7.754 16.469 16.562 1 47.31 199 LEU A C 1
ATOM 1613 O O . LEU A 1 199 ? -7.008 17.328 17.031 1 47.31 199 LEU A O 1
ATOM 1617 N N . ASN A 1 200 ? -9.023 16.609 16.422 1 48.69 200 ASN A N 1
ATOM 1618 C CA . ASN A 1 200 ? -9.664 17.781 16.984 1 48.69 200 ASN A CA 1
ATOM 1619 C C . ASN A 1 200 ? -9.586 17.781 18.516 1 48.69 200 ASN A C 1
ATOM 1621 O O . ASN A 1 200 ? -9.344 18.828 19.125 1 48.69 200 ASN A O 1
ATOM 1625 N N . THR A 1 201 ? -9.914 16.688 19.125 1 48.53 201 THR A N 1
ATOM 1626 C CA . THR A 1 201 ? -9.727 16.656 20.562 1 48.53 201 THR A CA 1
ATOM 1627 C C . THR A 1 201 ? -8.289 17.016 20.938 1 48.53 201 THR A C 1
ATOM 1629 O O . THR A 1 201 ? -8.047 17.719 21.922 1 48.53 201 THR A O 1
ATOM 1632 N N . TRP A 1 202 ? -7.465 16.578 20.094 1 44.03 202 TRP A N 1
ATOM 1633 C CA . TRP A 1 202 ? -6.074 16.969 20.312 1 44.03 202 TRP A CA 1
ATOM 1634 C C . TRP A 1 202 ? -5.883 18.453 20.094 1 44.03 202 TRP A C 1
ATOM 1636 O O . TRP A 1 202 ? -5.219 19.125 20.891 1 44.03 202 TRP A O 1
ATOM 1646 N N . ARG A 1 203 ? -6.484 18.984 19.094 1 45.09 203 ARG A N 1
ATOM 1647 C CA . ARG A 1 203 ? -6.398 20.422 18.906 1 45.09 203 ARG A CA 1
ATOM 1648 C C . ARG A 1 203 ? -7.086 21.172 20.031 1 45.09 203 ARG A C 1
ATOM 1650 O O . ARG A 1 203 ? -6.566 22.172 20.531 1 45.09 203 ARG A O 1
ATOM 1657 N N . HIS A 1 204 ? -8.266 20.688 20.312 1 47.47 204 HIS A N 1
ATOM 1658 C CA . HIS A 1 204 ? -8.984 21.359 21.391 1 47.47 204 HIS A CA 1
ATOM 1659 C C . HIS A 1 204 ? -8.234 21.219 22.719 1 47.47 204 HIS A C 1
ATOM 1661 O O . HIS A 1 204 ? -8.172 22.172 23.5 1 47.47 204 HIS A O 1
ATOM 1667 N N . ALA A 1 205 ? -7.75 20.125 22.922 1 45.94 205 ALA A N 1
ATOM 1668 C CA . ALA A 1 205 ? -6.969 20 24.156 1 45.94 205 ALA A CA 1
ATOM 1669 C C . ALA A 1 205 ? -5.754 20.922 24.125 1 45.94 205 ALA A C 1
ATOM 1671 O O . ALA A 1 205 ? -5.391 21.516 25.156 1 45.94 205 ALA A O 1
ATOM 1672 N N . ARG A 1 206 ? -5.211 21.141 23.062 1 44.34 206 ARG A N 1
ATOM 1673 C CA . ARG A 1 206 ? -4.066 22.047 22.953 1 44.34 206 ARG A CA 1
ATOM 1674 C C . ARG A 1 206 ? -4.512 23.5 23 1 44.34 206 ARG A C 1
ATOM 1676 O O . ARG A 1 206 ? -3.867 24.328 23.656 1 44.34 206 ARG A O 1
ATOM 1683 N N . LYS A 1 207 ? -5.609 23.844 22.344 1 47.53 207 LYS A N 1
ATOM 1684 C CA . LYS A 1 207 ? -6.113 25.203 22.5 1 47.53 207 LYS A CA 1
ATOM 1685 C C . LYS A 1 207 ? -6.508 25.484 23.938 1 47.53 207 LYS A C 1
ATOM 1687 O O . LYS A 1 207 ? -6.262 26.578 24.453 1 47.53 207 LYS A O 1
ATOM 1692 N N . THR A 1 208 ? -7.18 24.531 24.469 1 48.06 208 THR A N 1
ATOM 1693 C CA . THR A 1 208 ? -7.531 24.781 25.875 1 48.06 208 THR A CA 1
ATOM 1694 C C . THR A 1 208 ? -6.277 24.875 26.734 1 48.06 208 THR A C 1
ATOM 1696 O O . THR A 1 208 ? -6.258 25.594 27.734 1 48.06 208 THR A O 1
ATOM 1699 N N . ALA A 1 209 ? -5.289 24.25 26.391 1 46.31 209 ALA A N 1
ATOM 1700 C CA . ALA A 1 209 ? -4.074 24.375 27.188 1 46.31 209 ALA A CA 1
ATOM 1701 C C . ALA A 1 209 ? -3.418 25.734 26.969 1 46.31 209 ALA A C 1
ATOM 1703 O O . ALA A 1 209 ? -2.822 26.312 27.891 1 46.31 209 ALA A O 1
ATOM 1704 N N . ASP A 1 210 ? -3.455 26.234 25.672 1 41.94 210 ASP A N 1
ATOM 1705 C CA . ASP A 1 210 ? -2.848 27.547 25.469 1 41.94 210 ASP A CA 1
ATOM 1706 C C . ASP A 1 210 ? -3.793 28.672 25.906 1 41.94 210 ASP A C 1
ATOM 1708 O O . ASP A 1 210 ? -3.486 29.844 25.75 1 41.94 210 ASP A O 1
ATOM 1712 N N . ALA A 1 211 ? -5.078 28.359 26.344 1 43.5 211 ALA A N 1
ATOM 1713 C CA . ALA A 1 211 ? -5.848 29.469 26.875 1 43.5 211 ALA A CA 1
ATOM 1714 C C . ALA A 1 211 ? -5.164 30.078 28.094 1 43.5 211 ALA A C 1
ATOM 1716 O O . ALA A 1 211 ? -4.84 29.359 29.047 1 43.5 211 ALA A O 1
ATOM 1717 N N . PRO A 1 212 ? -4.531 31.188 27.938 1 39.22 212 PRO A N 1
ATOM 1718 C CA . PRO A 1 212 ? -3.984 31.938 29.078 1 39.22 212 PRO A CA 1
ATOM 1719 C C . PRO A 1 212 ? -4.945 31.984 30.266 1 39.22 212 PRO A C 1
ATOM 1721 O O . PRO A 1 212 ? -6.164 31.969 30.062 1 39.22 212 PRO A O 1
ATOM 1724 N N . LEU A 1 213 ? -4.676 31.375 31.375 1 38.31 213 LEU A N 1
ATOM 1725 C CA . LEU A 1 213 ? -5.285 31.672 32.688 1 38.31 213 LEU A CA 1
ATOM 1726 C C . LEU A 1 213 ? -5.52 33.156 32.844 1 38.31 213 LEU A C 1
ATOM 1728 O O . LEU A 1 213 ? -4.566 33.938 32.906 1 38.31 213 LEU A O 1
ATOM 1732 N N . ILE A 1 214 ? -6.426 33.75 32.156 1 34.56 214 ILE A N 1
ATOM 1733 C CA . ILE A 1 214 ? -6.762 35.125 32.531 1 34.56 214 ILE A CA 1
ATOM 1734 C C . ILE A 1 214 ? -6.922 35.188 34.062 1 34.56 214 ILE A C 1
ATOM 1736 O O . ILE A 1 214 ? -7.793 34.531 34.625 1 34.56 214 ILE A O 1
ATOM 1740 N N . THR A 1 215 ? -5.84 35.344 34.812 1 34.03 215 THR A N 1
ATOM 1741 C CA . THR A 1 215 ? -5.883 35.844 36.188 1 34.03 215 THR A CA 1
ATOM 1742 C C . THR A 1 215 ? -6.848 37.031 36.281 1 34.03 215 THR A C 1
ATOM 1744 O O . THR A 1 215 ? -6.711 38.031 35.562 1 34.03 215 THR A O 1
ATOM 1747 N N . LEU A 1 216 ? -7.996 36.812 36.844 1 26.33 216 LEU A N 1
ATOM 1748 C CA . LEU A 1 216 ? -8.625 37.938 37.5 1 26.33 216 LEU A CA 1
ATOM 1749 C C . LEU A 1 216 ? -7.684 38.562 38.531 1 26.33 216 LEU A C 1
ATOM 1751 O O . LEU A 1 216 ? -6.957 37.844 39.219 1 26.33 216 LEU A O 1
ATOM 1755 N N . MET B 1 1 ? 17.844 -4.234 0.822 1 93.12 1 MET B N 1
ATOM 1756 C CA . MET B 1 1 ? 16.609 -4.895 0.387 1 93.12 1 MET B CA 1
ATOM 1757 C C . MET B 1 1 ? 16.234 -4.453 -1.023 1 93.12 1 MET B C 1
ATOM 1759 O O . MET B 1 1 ? 16.297 -3.27 -1.35 1 93.12 1 MET B O 1
ATOM 1763 N N . LYS B 1 2 ? 15.977 -5.363 -1.936 1 95.44 2 LYS B N 1
ATOM 1764 C CA . LYS B 1 2 ? 15.578 -5.051 -3.307 1 95.44 2 LYS B CA 1
ATOM 1765 C C . LYS B 1 2 ? 14.141 -4.539 -3.361 1 95.44 2 LYS B C 1
ATOM 1767 O O . LYS B 1 2 ? 13.266 -5.062 -2.678 1 95.44 2 LYS B O 1
ATOM 1772 N N . ILE B 1 3 ? 13.969 -3.508 -4.117 1 96.38 3 ILE B N 1
ATOM 1773 C CA . ILE B 1 3 ? 12.648 -2.914 -4.281 1 96.38 3 ILE B CA 1
ATOM 1774 C C . ILE B 1 3 ? 12.383 -2.648 -5.762 1 96.38 3 ILE B C 1
ATOM 1776 O O . ILE B 1 3 ? 13.312 -2.371 -6.523 1 96.38 3 ILE B O 1
ATOM 1780 N N . ASN B 1 4 ? 11.164 -2.787 -6.16 1 95.38 4 ASN B N 1
ATOM 1781 C CA . ASN B 1 4 ? 10.828 -2.469 -7.543 1 95.38 4 ASN B CA 1
ATOM 1782 C C . ASN B 1 4 ? 10.758 -0.961 -7.77 1 95.38 4 ASN B C 1
ATOM 1784 O O . ASN B 1 4 ? 9.703 -0.434 -8.133 1 95.38 4 ASN B O 1
ATOM 1788 N N . GLU B 1 5 ? 11.859 -0.318 -7.738 1 94.44 5 GLU B N 1
ATOM 1789 C CA . GLU B 1 5 ? 11.992 1.135 -7.762 1 94.44 5 GLU B CA 1
ATOM 1790 C C . GLU B 1 5 ? 11.508 1.711 -9.086 1 94.44 5 GLU B C 1
ATOM 1792 O O . GLU B 1 5 ? 10.812 2.73 -9.109 1 94.44 5 GLU B O 1
ATOM 1797 N N . LYS B 1 6 ? 11.898 1.084 -10.172 1 93.19 6 LYS B N 1
ATOM 1798 C CA . LYS B 1 6 ? 11.492 1.582 -11.484 1 93.19 6 LYS B CA 1
ATOM 1799 C C . LYS B 1 6 ? 9.969 1.633 -11.602 1 93.19 6 LYS B C 1
ATOM 1801 O O . LYS B 1 6 ? 9.414 2.617 -12.094 1 93.19 6 LYS B O 1
ATOM 1806 N N . ASN B 1 7 ? 9.344 0.604 -11.172 1 94.25 7 ASN B N 1
ATOM 1807 C CA . ASN B 1 7 ? 7.887 0.543 -11.203 1 94.25 7 ASN B CA 1
ATOM 1808 C C . ASN B 1 7 ? 7.262 1.61 -10.305 1 94.25 7 ASN B C 1
ATOM 1810 O O . ASN B 1 7 ? 6.25 2.213 -10.664 1 94.25 7 ASN B O 1
ATOM 1814 N N . MET B 1 8 ? 7.895 1.851 -9.141 1 95.56 8 MET B N 1
ATOM 1815 C CA . MET B 1 8 ? 7.359 2.828 -8.195 1 95.56 8 MET B CA 1
ATOM 1816 C C . MET B 1 8 ? 7.512 4.246 -8.742 1 95.56 8 MET B C 1
ATOM 1818 O O . MET B 1 8 ? 6.652 5.102 -8.5 1 95.56 8 MET B O 1
ATOM 1822 N N . VAL B 1 9 ? 8.609 4.465 -9.461 1 95.44 9 VAL B N 1
ATOM 1823 C CA . VAL B 1 9 ? 8.805 5.762 -10.102 1 95.44 9 VAL B CA 1
ATOM 1824 C C . VAL B 1 9 ? 7.719 5.98 -11.156 1 95.44 9 VAL B C 1
ATOM 1826 O O . VAL B 1 9 ? 7.113 7.055 -11.211 1 95.44 9 VAL B O 1
ATOM 1829 N N . ALA B 1 10 ? 7.469 4.965 -11.969 1 93.69 10 ALA B N 1
ATOM 1830 C CA . ALA B 1 10 ? 6.41 5.043 -12.977 1 93.69 10 ALA B CA 1
ATOM 1831 C C . ALA B 1 10 ? 5.047 5.25 -12.32 1 93.69 10 ALA B C 1
ATOM 1833 O O . ALA B 1 10 ? 4.23 6.031 -12.82 1 93.69 10 ALA B O 1
ATOM 1834 N N . PHE B 1 11 ? 4.82 4.645 -11.258 1 94.31 11 PHE B N 1
ATOM 1835 C CA . PHE B 1 11 ? 3.557 4.742 -10.539 1 94.31 11 PHE B CA 1
ATOM 1836 C C . PHE B 1 11 ? 3.354 6.152 -9.992 1 94.31 11 PHE B C 1
ATOM 1838 O O . PHE B 1 11 ? 2.248 6.695 -10.055 1 94.31 11 PHE B O 1
ATOM 1845 N N . ALA B 1 12 ? 4.387 6.715 -9.469 1 96.5 12 ALA B N 1
ATOM 1846 C CA . ALA B 1 12 ? 4.34 8.031 -8.844 1 96.5 12 ALA B CA 1
ATOM 1847 C C . ALA B 1 12 ? 3.82 9.086 -9.828 1 96.5 12 ALA B C 1
ATOM 1849 O O . ALA B 1 12 ? 3.086 9.992 -9.438 1 96.5 12 ALA B O 1
ATOM 1850 N N . THR B 1 13 ? 4.16 8.93 -11.086 1 94.75 13 THR B N 1
ATOM 1851 C CA . THR B 1 13 ? 3.807 9.945 -12.07 1 94.75 13 THR B CA 1
ATOM 1852 C C . THR B 1 13 ? 2.732 9.422 -13.023 1 94.75 13 THR B C 1
ATOM 1854 O O . THR B 1 13 ? 2.426 10.062 -14.031 1 94.75 13 THR B O 1
ATOM 1857 N N . SER B 1 14 ? 2.219 8.266 -12.75 1 91 14 SER B N 1
ATOM 1858 C CA . SER B 1 14 ? 1.168 7.703 -13.594 1 91 14 SER B CA 1
ATOM 1859 C C . SER B 1 14 ? -0.122 8.508 -13.477 1 91 14 SER B C 1
ATOM 1861 O O . SER B 1 14 ? -0.26 9.344 -12.586 1 91 14 SER B O 1
ATOM 1863 N N . ALA B 1 15 ? -1.081 8.148 -14.359 1 87.81 15 ALA B N 1
ATOM 1864 C CA . ALA B 1 15 ? -2.344 8.883 -14.414 1 87.81 15 ALA B CA 1
ATOM 1865 C C . ALA B 1 15 ? -3.35 8.328 -13.414 1 87.81 15 ALA B C 1
ATOM 1867 O O . ALA B 1 15 ? -4.512 8.742 -13.391 1 87.81 15 ALA B O 1
ATOM 1868 N N . THR B 1 16 ? -2.906 7.477 -12.539 1 86.69 16 THR B N 1
ATOM 1869 C CA . THR B 1 16 ? -3.797 6.938 -11.516 1 86.69 16 THR B CA 1
ATOM 1870 C C . THR B 1 16 ? -4.234 8.039 -10.547 1 86.69 16 THR B C 1
ATOM 1872 O O . THR B 1 16 ? -3.531 9.031 -10.367 1 86.69 16 THR B O 1
ATOM 1875 N N . PRO B 1 17 ? -5.379 7.895 -9.922 1 89.88 17 PRO B N 1
ATOM 1876 C CA . PRO B 1 17 ? -5.93 8.93 -9.047 1 89.88 17 PRO B CA 1
ATOM 1877 C C . PRO B 1 17 ? -4.988 9.297 -7.902 1 89.88 17 PRO B C 1
ATOM 1879 O O . PRO B 1 17 ? -4.332 8.422 -7.332 1 89.88 17 PRO B O 1
ATOM 1882 N N . VAL B 1 18 ? -4.977 10.539 -7.672 1 95.62 18 VAL B N 1
ATOM 1883 C CA . VAL B 1 18 ? -4.184 11.094 -6.582 1 95.62 18 VAL B CA 1
ATOM 1884 C C . VAL B 1 18 ? -5.09 11.414 -5.395 1 95.62 18 VAL B C 1
ATOM 1886 O O . VAL B 1 18 ? -6.094 12.117 -5.547 1 95.62 18 VAL B O 1
ATOM 1889 N N . ASP B 1 19 ? -4.695 10.914 -4.27 1 95.81 19 ASP B N 1
ATOM 1890 C CA . ASP B 1 19 ? -5.516 11.148 -3.086 1 95.81 19 ASP B CA 1
ATOM 1891 C C . ASP B 1 19 ? -5.301 12.562 -2.541 1 95.81 19 ASP B C 1
ATOM 1893 O O . ASP B 1 19 ? -6.234 13.18 -2.023 1 95.81 19 ASP B O 1
ATOM 1897 N N . ARG B 1 20 ? -4.059 12.961 -2.551 1 97.31 20 ARG B N 1
ATOM 1898 C CA . ARG B 1 20 ? -3.73 14.328 -2.16 1 97.31 20 ARG B CA 1
ATOM 1899 C C . ARG B 1 20 ? -2.373 14.75 -2.715 1 97.31 20 ARG B C 1
ATOM 1901 O O . ARG B 1 20 ? -1.47 13.922 -2.846 1 97.31 20 ARG B O 1
ATOM 1908 N N . GLU B 1 21 ? -2.266 15.984 -3.041 1 98.44 21 GLU B N 1
ATOM 1909 C CA . GLU B 1 21 ? -0.976 16.516 -3.473 1 98.44 21 GLU B CA 1
ATOM 1910 C C . GLU B 1 21 ? -0.817 17.984 -3.064 1 98.44 21 GLU B C 1
ATOM 1912 O O . GLU B 1 21 ? -1.808 18.688 -2.871 1 98.44 21 GLU B O 1
ATOM 1917 N N . GLY B 1 22 ? 0.362 18.359 -2.836 1 98.56 22 GLY B N 1
ATOM 1918 C CA . GLY B 1 22 ? 0.624 19.734 -2.455 1 98.56 22 GLY B CA 1
ATOM 1919 C C . GLY B 1 22 ? 2.021 19.953 -1.907 1 98.56 22 GLY B C 1
ATOM 1920 O O . GLY B 1 22 ? 2.793 19 -1.773 1 98.56 22 GLY B O 1
ATOM 1921 N N . TRP B 1 23 ? 2.305 21.172 -1.609 1 98.44 23 TRP B N 1
ATOM 1922 C CA . TRP B 1 23 ? 3.596 21.562 -1.048 1 98.44 23 TRP B CA 1
ATOM 1923 C C . TRP B 1 23 ? 3.629 21.312 0.458 1 98.44 23 TRP B C 1
ATOM 1925 O O . TRP B 1 23 ? 2.688 21.672 1.171 1 98.44 23 TRP B O 1
ATOM 1935 N N . LEU B 1 24 ? 4.68 20.719 0.917 1 98.19 24 LEU B N 1
ATOM 1936 C CA . LEU B 1 24 ? 5 20.594 2.336 1 98.19 24 LEU B CA 1
ATOM 1937 C C . LEU B 1 24 ? 6.484 20.844 2.582 1 98.19 24 LEU B C 1
ATOM 1939 O O . LEU B 1 24 ? 7.312 20.594 1.701 1 98.19 24 LEU B O 1
ATOM 1943 N N . ASN B 1 25 ? 6.723 21.406 3.734 1 96.75 25 ASN B N 1
ATOM 1944 C CA . ASN B 1 25 ? 8.109 21.484 4.184 1 96.75 25 ASN B CA 1
ATOM 1945 C C . ASN B 1 25 ? 8.523 20.219 4.941 1 96.75 25 ASN B C 1
ATOM 1947 O O . ASN B 1 25 ? 7.863 19.828 5.902 1 96.75 25 ASN B O 1
ATOM 1951 N N . LYS B 1 26 ? 9.508 19.578 4.457 1 96.06 26 LYS B N 1
ATOM 1952 C CA . LYS B 1 26 ? 10.023 18.359 5.078 1 96.06 26 LYS B CA 1
ATOM 1953 C C . LYS B 1 26 ? 11.336 18.641 5.812 1 96.06 26 LYS B C 1
ATOM 1955 O O . LYS B 1 26 ? 12.258 19.234 5.246 1 96.06 26 LYS B O 1
ATOM 1960 N N . ARG B 1 27 ? 11.43 18.188 7.012 1 93.44 27 ARG B N 1
ATOM 1961 C CA . ARG B 1 27 ? 12.648 18.375 7.777 1 93.44 27 ARG B CA 1
ATOM 1962 C C . ARG B 1 27 ? 13.703 17.328 7.402 1 93.44 27 ARG B C 1
ATOM 1964 O O . ARG B 1 27 ? 13.391 16.141 7.277 1 93.44 27 ARG B O 1
ATOM 1971 N N . GLY B 1 28 ? 14.945 17.797 7.246 1 89.06 28 GLY B N 1
ATOM 1972 C CA . GLY B 1 28 ? 16.031 16.891 6.906 1 89.06 28 GLY B CA 1
ATOM 1973 C C . GLY B 1 28 ? 16.484 16.016 8.07 1 89.06 28 GLY B C 1
ATOM 1974 O O . GLY B 1 28 ? 16.344 16.422 9.227 1 89.06 28 GLY B O 1
ATOM 1975 N N . GLU B 1 29 ? 16.969 14.875 7.715 1 79.44 29 GLU B N 1
ATOM 1976 C CA . GLU B 1 29 ? 17.438 13.938 8.734 1 79.44 29 GLU B CA 1
ATOM 1977 C C . GLU B 1 29 ? 18.75 14.391 9.336 1 79.44 29 GLU B C 1
ATOM 1979 O O . GLU B 1 29 ? 18.906 14.422 10.562 1 79.44 29 GLU B O 1
ATOM 1984 N N . VAL B 1 30 ? 19.625 14.75 8.453 1 79.62 30 VAL B N 1
ATOM 1985 C CA . VAL B 1 30 ? 20.969 15.148 8.883 1 79.62 30 VAL B CA 1
ATOM 1986 C C . VAL B 1 30 ? 20.984 16.641 9.211 1 79.62 30 VAL B C 1
ATOM 1988 O O . VAL B 1 30 ? 21.297 17.031 10.328 1 79.62 30 VAL B O 1
ATOM 1991 N N . ASN B 1 31 ? 20.625 17.406 8.133 1 78.19 31 ASN B N 1
ATOM 1992 C CA . ASN B 1 31 ? 20.453 18.859 8.305 1 78.19 31 ASN B CA 1
ATOM 1993 C C . ASN B 1 31 ? 19.031 19.203 8.742 1 78.19 31 ASN B C 1
ATOM 1995 O O . ASN B 1 31 ? 18.078 19.047 7.965 1 78.19 31 ASN B O 1
ATOM 1999 N N . ARG B 1 32 ? 18.797 19.547 9.898 1 82.69 32 ARG B N 1
ATOM 2000 C CA . ARG B 1 32 ? 17.5 19.781 10.516 1 82.69 32 ARG B CA 1
ATOM 2001 C C . ARG B 1 32 ? 16.781 20.953 9.859 1 82.69 32 ARG B C 1
ATOM 2003 O O . ARG B 1 32 ? 15.805 21.484 10.414 1 82.69 32 ARG B O 1
ATOM 2010 N N . GLY B 1 33 ? 17.266 21.359 8.719 1 89.5 33 GLY B N 1
ATOM 2011 C CA . GLY B 1 33 ? 16.578 22.391 7.973 1 89.5 33 GLY B CA 1
ATOM 2012 C C . GLY B 1 33 ? 15.359 21.875 7.227 1 89.5 33 GLY B C 1
ATOM 2013 O O . GLY B 1 33 ? 15.312 20.703 6.848 1 89.5 33 GLY B O 1
ATOM 2014 N N . TYR B 1 34 ? 14.375 22.766 7.129 1 91.69 34 TYR B N 1
ATOM 2015 C CA . TYR B 1 34 ? 13.188 22.406 6.355 1 91.69 34 TYR B CA 1
ATOM 2016 C C . TYR B 1 34 ? 13.391 22.703 4.875 1 91.69 34 TYR B C 1
ATOM 2018 O O . TYR B 1 34 ? 13.969 23.734 4.52 1 91.69 34 TYR B O 1
ATOM 2026 N N . GLN B 1 35 ? 13.07 21.766 4.062 1 95.12 35 GLN B N 1
ATOM 2027 C CA . GLN B 1 35 ? 13.094 21.938 2.613 1 95.12 35 GLN B CA 1
ATOM 2028 C C . GLN B 1 35 ? 11.703 21.734 2.014 1 95.12 35 GLN B C 1
ATOM 2030 O O . GLN B 1 35 ? 11.016 20.766 2.344 1 95.12 35 GLN B O 1
ATOM 2035 N N . ARG B 1 36 ? 11.383 22.656 1.183 1 97.12 36 ARG B N 1
ATOM 2036 C CA . ARG B 1 36 ? 10.094 22.578 0.514 1 97.12 36 ARG B CA 1
ATOM 2037 C C . ARG B 1 36 ? 10.109 21.5 -0.573 1 97.12 36 ARG B C 1
ATOM 2039 O O . ARG B 1 36 ? 11.008 21.484 -1.418 1 97.12 36 ARG B O 1
ATOM 2046 N N . ARG B 1 37 ? 9.117 20.609 -0.498 1 98.12 37 ARG B N 1
ATOM 2047 C CA . ARG B 1 37 ? 8.984 19.531 -1.464 1 98.12 37 ARG B CA 1
ATOM 2048 C C . ARG B 1 37 ? 7.547 19.391 -1.947 1 98.12 37 ARG B C 1
ATOM 2050 O O . ARG B 1 37 ? 6.609 19.766 -1.239 1 98.12 37 ARG B O 1
ATOM 2057 N N . TRP B 1 38 ? 7.355 18.938 -3.156 1 98.69 38 TRP B N 1
ATOM 2058 C CA . TRP B 1 38 ? 6.031 18.609 -3.67 1 98.69 38 TRP B CA 1
ATOM 2059 C C . TRP B 1 38 ? 5.656 17.172 -3.311 1 98.69 38 TRP B C 1
ATOM 2061 O O . TRP B 1 38 ? 6.324 16.219 -3.729 1 98.69 38 TRP B O 1
ATOM 2071 N N . PHE B 1 39 ? 4.551 17.062 -2.576 1 98.88 39 PHE B N 1
ATOM 2072 C CA . PHE B 1 39 ? 4.137 15.758 -2.088 1 98.88 39 PHE B CA 1
ATOM 2073 C C . PHE B 1 39 ? 2.932 15.242 -2.871 1 98.88 39 PHE B C 1
ATOM 2075 O O . PHE B 1 39 ? 2.043 16.016 -3.23 1 98.88 39 PHE B O 1
ATOM 2082 N N . VAL B 1 40 ? 2.941 13.93 -3.152 1 98.75 40 VAL B N 1
ATOM 2083 C CA . VAL B 1 40 ? 1.844 13.242 -3.824 1 98.75 40 VAL B CA 1
ATOM 2084 C C . VAL B 1 40 ? 1.486 11.969 -3.059 1 98.75 40 VAL B C 1
ATOM 2086 O O . VAL B 1 40 ? 2.326 11.078 -2.893 1 98.75 40 VAL B O 1
ATOM 2089 N N . LEU B 1 41 ? 0.274 11.922 -2.598 1 98.62 41 LEU B N 1
ATOM 2090 C CA . LEU B 1 41 ? -0.23 10.742 -1.906 1 98.62 41 LEU B CA 1
ATOM 2091 C C . LEU B 1 41 ? -1.068 9.875 -2.844 1 98.62 41 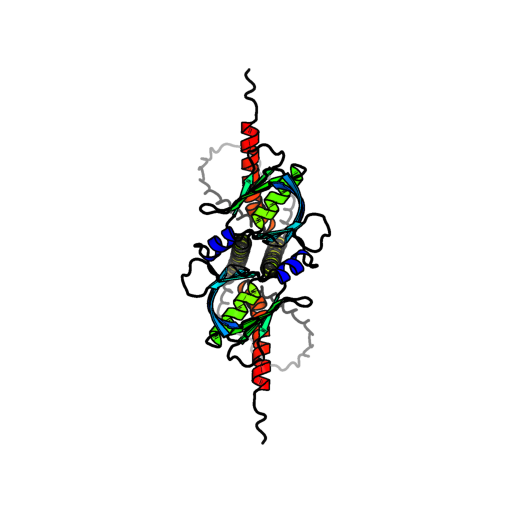LEU B C 1
ATOM 2093 O O . LEU B 1 41 ? -2.064 10.344 -3.398 1 98.62 41 LEU B O 1
ATOM 2097 N N . LYS B 1 42 ? -0.644 8.656 -3.076 1 97.56 42 LYS B N 1
ATOM 2098 C CA . LYS B 1 42 ? -1.389 7.641 -3.811 1 97.56 42 LYS B CA 1
ATOM 2099 C C . LYS B 1 42 ? -1.554 6.371 -2.979 1 97.56 42 LYS B C 1
ATOM 2101 O O . LYS B 1 42 ? -0.588 5.641 -2.756 1 97.56 42 LYS B O 1
ATOM 2106 N N . GLY B 1 43 ? -2.846 6.164 -2.58 1 96.38 43 GLY B N 1
ATOM 2107 C CA . GLY B 1 43 ? -3.053 5.051 -1.668 1 96.38 43 GLY B CA 1
ATOM 2108 C C . GLY B 1 43 ? -2.297 5.203 -0.361 1 96.38 43 GLY B C 1
ATOM 2109 O O . GLY B 1 43 ? -2.451 6.207 0.338 1 96.38 43 GLY B O 1
ATOM 2110 N N . ASN B 1 44 ? -1.494 4.176 -0.102 1 97.88 44 ASN B N 1
ATOM 2111 C CA . ASN B 1 44 ? -0.729 4.215 1.14 1 97.88 44 ASN B CA 1
ATOM 2112 C C . ASN B 1 44 ? 0.727 4.598 0.889 1 97.88 44 ASN B C 1
ATOM 2114 O O . ASN B 1 44 ? 1.604 4.281 1.695 1 97.88 44 ASN B O 1
ATOM 2118 N N . ILE B 1 45 ? 1.002 5.242 -0.234 1 98.5 45 ILE B N 1
ATOM 2119 C CA . ILE B 1 45 ? 2.363 5.641 -0.569 1 98.5 45 ILE B CA 1
ATOM 2120 C C . ILE B 1 45 ? 2.432 7.16 -0.723 1 98.5 45 ILE B C 1
ATOM 2122 O O . ILE B 1 45 ? 1.678 7.746 -1.505 1 98.5 45 ILE B O 1
ATOM 2126 N N . LEU B 1 46 ? 3.318 7.758 0.023 1 98.81 46 LEU B N 1
ATOM 2127 C CA . LEU B 1 46 ? 3.566 9.195 -0.054 1 98.81 46 LEU B CA 1
ATOM 2128 C C . LEU B 1 46 ? 4.855 9.484 -0.813 1 98.81 46 LEU B C 1
ATOM 2130 O O . LEU B 1 46 ? 5.949 9.172 -0.332 1 98.81 46 LEU B O 1
ATOM 2134 N N . PHE B 1 47 ? 4.699 10.039 -1.982 1 98.75 47 PHE B N 1
ATOM 2135 C CA . PHE B 1 47 ? 5.863 10.438 -2.768 1 98.75 47 PHE B CA 1
ATOM 2136 C C . PHE B 1 47 ? 6.203 11.898 -2.527 1 98.75 47 PHE B C 1
ATOM 2138 O O . PHE B 1 47 ? 5.324 12.703 -2.203 1 98.75 47 PHE B O 1
ATOM 2145 N N . TYR B 1 48 ? 7.453 12.258 -2.684 1 98.62 48 TYR B N 1
ATOM 2146 C CA . TYR B 1 48 ? 7.801 13.672 -2.672 1 98.62 48 TYR B CA 1
ATOM 2147 C C . TYR B 1 48 ? 8.883 13.977 -3.705 1 98.62 48 TYR B C 1
ATOM 2149 O O . TYR B 1 48 ? 9.766 13.156 -3.949 1 98.62 48 TYR B O 1
ATOM 2157 N N . PHE B 1 49 ? 8.75 15.125 -4.305 1 98.62 49 PHE B N 1
ATOM 2158 C CA . PHE B 1 49 ? 9.578 15.617 -5.395 1 98.62 49 PHE B CA 1
ATOM 2159 C C . PHE B 1 49 ? 10.242 16.938 -5.016 1 98.62 49 PHE B C 1
ATOM 2161 O O . PHE B 1 49 ? 9.812 17.609 -4.074 1 98.62 49 PHE B O 1
ATOM 2168 N N . ASP B 1 50 ? 11.312 17.25 -5.754 1 98.06 50 ASP B N 1
ATOM 2169 C CA . ASP B 1 50 ? 11.891 18.562 -5.562 1 98.06 50 ASP B CA 1
ATOM 2170 C C . ASP B 1 50 ? 10.93 19.656 -6.043 1 98.06 50 ASP B C 1
ATOM 2172 O O . ASP B 1 50 ? 10.742 20.672 -5.359 1 98.06 50 ASP B O 1
ATOM 2176 N N . ARG B 1 51 ? 10.328 19.484 -7.215 1 97.75 51 ARG B N 1
ATOM 2177 C CA . ARG B 1 51 ? 9.383 20.422 -7.809 1 97.75 51 ARG B CA 1
ATOM 2178 C C . ARG B 1 51 ? 8.18 19.703 -8.398 1 97.75 51 ARG B C 1
ATOM 2180 O O . ARG B 1 51 ? 8.273 18.531 -8.766 1 97.75 51 ARG B O 1
ATOM 2187 N N . ARG B 1 52 ? 7.094 20.438 -8.414 1 97.31 52 ARG B N 1
ATOM 2188 C CA . ARG B 1 52 ? 5.898 19.906 -9.07 1 97.31 52 ARG B CA 1
ATOM 2189 C C . ARG B 1 52 ? 6.184 19.562 -10.531 1 97.31 52 ARG B C 1
ATOM 2191 O O . ARG B 1 52 ? 6.773 20.375 -11.258 1 97.31 52 ARG B O 1
ATOM 2198 N N . GLY B 1 53 ? 5.855 18.375 -10.969 1 96.12 53 GLY B N 1
ATOM 2199 C CA . GLY B 1 53 ? 6.012 18 -12.367 1 96.12 53 GLY B CA 1
ATOM 2200 C C . GLY B 1 53 ? 7.277 17.203 -12.633 1 96.12 53 GLY B C 1
ATOM 2201 O O . GLY B 1 53 ? 7.48 16.719 -13.742 1 96.12 53 GLY B O 1
ATOM 2202 N N . ASP B 1 54 ? 8.203 17.125 -11.594 1 97.94 54 ASP B N 1
ATOM 2203 C CA . ASP B 1 54 ? 9.406 16.328 -11.773 1 97.94 54 ASP B CA 1
ATOM 2204 C C . ASP B 1 54 ? 9.055 14.891 -12.188 1 97.94 54 ASP B C 1
ATOM 2206 O O . ASP B 1 54 ? 8.039 14.344 -11.742 1 97.94 54 ASP B O 1
ATOM 2210 N N . LYS B 1 55 ? 9.859 14.242 -12.945 1 95.25 55 LYS B N 1
ATOM 2211 C CA . LYS B 1 55 ? 9.609 12.914 -13.484 1 95.25 55 LYS B CA 1
ATOM 2212 C C . LYS B 1 55 ? 9.961 11.828 -12.469 1 95.25 55 LYS B C 1
ATOM 2214 O O . LYS B 1 55 ? 9.406 10.727 -12.508 1 95.25 55 LYS B O 1
ATOM 2219 N N . GLU B 1 56 ? 10.93 12.148 -11.625 1 97.44 56 GLU B N 1
ATOM 2220 C CA . GLU B 1 56 ? 11.367 11.18 -10.625 1 97.44 56 GLU B CA 1
ATOM 2221 C C . GLU B 1 56 ? 11.234 11.742 -9.219 1 97.44 56 GLU B C 1
ATOM 2223 O O . GLU B 1 56 ? 11.727 12.836 -8.93 1 97.44 56 GLU B O 1
ATOM 2228 N N . PRO B 1 57 ? 10.586 11.039 -8.391 1 98.44 57 PRO B N 1
ATOM 2229 C CA . PRO B 1 57 ? 10.531 11.5 -7.004 1 98.44 57 PRO B CA 1
ATOM 2230 C C . PRO B 1 57 ? 11.875 11.406 -6.297 1 98.44 57 PRO B C 1
ATOM 2232 O O . PRO B 1 57 ? 12.703 10.555 -6.629 1 98.44 57 PRO B O 1
ATOM 2235 N N . VAL B 1 58 ? 12.062 12.273 -5.344 1 98 58 VAL B N 1
ATOM 2236 C CA . VAL B 1 58 ? 13.234 12.227 -4.473 1 98 58 VAL B CA 1
ATOM 2237 C C . VAL B 1 58 ? 13.141 11.023 -3.545 1 98 58 VAL B C 1
ATOM 2239 O O . VAL B 1 58 ? 14.156 10.375 -3.262 1 98 58 VAL B O 1
ATOM 2242 N N . GLY B 1 59 ? 11.875 10.734 -3.123 1 98.06 59 GLY B N 1
ATOM 2243 C CA . GLY B 1 59 ? 11.656 9.602 -2.24 1 98.06 59 GLY B CA 1
ATOM 2244 C C . GLY B 1 59 ? 10.195 9.203 -2.137 1 98.06 59 GLY B C 1
ATOM 2245 O O . GLY B 1 59 ? 9.328 9.828 -2.742 1 98.06 59 GLY B O 1
ATOM 2246 N N . MET B 1 60 ? 10.023 8.086 -1.514 1 98.25 60 MET B N 1
ATOM 2247 C CA . MET B 1 60 ? 8.68 7.621 -1.183 1 98.25 60 MET B CA 1
ATOM 2248 C C . MET B 1 60 ? 8.633 7.066 0.235 1 98.25 60 MET B C 1
ATOM 2250 O O . MET B 1 60 ? 9.625 6.535 0.733 1 98.25 60 MET B O 1
ATOM 2254 N N . ILE B 1 61 ? 7.531 7.227 0.89 1 97.94 61 ILE B N 1
ATOM 2255 C CA . ILE B 1 61 ? 7.262 6.723 2.23 1 97.94 61 ILE B CA 1
ATOM 2256 C C . ILE B 1 61 ? 6.035 5.809 2.201 1 97.94 61 ILE B C 1
ATOM 2258 O O . ILE B 1 61 ? 4.941 6.242 1.838 1 97.94 61 ILE B O 1
ATOM 2262 N N . VAL B 1 62 ? 6.281 4.578 2.52 1 97.81 62 VAL B N 1
ATOM 2263 C CA . VAL B 1 62 ? 5.156 3.66 2.668 1 97.81 62 VAL B CA 1
ATOM 2264 C C . VAL B 1 62 ? 4.516 3.846 4.043 1 97.81 62 VAL B C 1
ATOM 2266 O O . VAL B 1 62 ? 5.184 3.695 5.066 1 97.81 62 VAL B O 1
ATOM 2269 N N . LEU B 1 63 ? 3.236 4.105 4.016 1 97.38 63 LEU B N 1
ATOM 2270 C CA . LEU B 1 63 ? 2.543 4.508 5.234 1 97.38 63 LEU B CA 1
ATOM 2271 C C . LEU B 1 63 ? 1.905 3.303 5.918 1 97.38 63 LEU B C 1
ATOM 2273 O O . LEU B 1 63 ? 0.68 3.229 6.039 1 97.38 63 LEU B O 1
ATOM 2277 N N . GLU B 1 64 ? 2.697 2.439 6.363 1 95.38 64 GLU B N 1
ATOM 2278 C CA . GLU B 1 64 ? 2.285 1.267 7.125 1 95.38 64 GLU B CA 1
ATOM 2279 C C . GLU B 1 64 ? 3.004 1.203 8.469 1 95.38 64 GLU B C 1
ATOM 2281 O O . GLU B 1 64 ? 4.211 1.447 8.547 1 95.38 64 GLU B O 1
ATOM 2286 N N . GLY B 1 65 ? 2.215 0.835 9.508 1 89.31 65 GLY B N 1
ATOM 2287 C CA . GLY B 1 65 ? 2.816 0.738 10.828 1 89.31 65 GLY B CA 1
ATOM 2288 C C . GLY B 1 65 ? 3.211 2.084 11.406 1 89.31 65 GLY B C 1
ATOM 2289 O O . GLY B 1 65 ? 4.266 2.213 12.031 1 89.31 65 GLY B O 1
ATOM 2290 N N . CYS B 1 66 ? 2.428 3.094 11.086 1 92.62 66 CYS B N 1
ATOM 2291 C CA . CYS B 1 66 ? 2.768 4.441 11.531 1 92.62 66 CYS B CA 1
ATOM 2292 C C . CYS B 1 66 ? 1.536 5.168 12.062 1 92.62 66 CYS B C 1
ATOM 2294 O O . CYS B 1 66 ? 0.413 4.68 11.914 1 92.62 66 CYS B O 1
ATOM 2296 N N . THR B 1 67 ? 1.749 6.254 12.742 1 89.69 67 THR B N 1
ATOM 2297 C CA . THR B 1 67 ? 0.714 7.176 13.203 1 89.69 67 THR B CA 1
ATOM 2298 C C . THR B 1 67 ? 1.059 8.609 12.812 1 89.69 67 THR B C 1
ATOM 2300 O O . THR B 1 67 ? 2.223 8.93 12.562 1 89.69 67 THR B O 1
ATOM 2303 N N . ILE B 1 68 ? 0.018 9.359 12.68 1 90.94 68 ILE B N 1
ATOM 2304 C CA . ILE B 1 68 ? 0.187 10.781 12.375 1 90.94 68 ILE B CA 1
ATOM 2305 C C . ILE B 1 68 ? -0.052 11.609 13.633 1 90.94 68 ILE B C 1
ATOM 2307 O O . ILE B 1 68 ? -1.096 11.484 14.281 1 90.94 68 ILE B O 1
ATOM 2311 N N . GLU B 1 69 ? 0.96 12.359 13.93 1 87.56 69 GLU B N 1
ATOM 2312 C CA . GLU B 1 69 ? 0.885 13.117 15.172 1 87.56 69 GLU B CA 1
ATOM 2313 C C . GLU B 1 69 ? 1.159 14.602 14.93 1 87.56 69 GLU B C 1
ATOM 2315 O O . GLU B 1 69 ? 1.896 14.961 14.008 1 87.56 69 GLU B O 1
ATOM 2320 N N . LEU B 1 70 ? 0.604 15.406 15.789 1 86.81 70 LEU B N 1
ATOM 2321 C CA . LEU B 1 70 ? 0.925 16.828 15.75 1 86.81 70 LEU B CA 1
ATOM 2322 C C . LEU B 1 70 ? 2.342 17.078 16.25 1 86.81 70 LEU B C 1
ATOM 2324 O O . LEU B 1 70 ? 2.781 16.453 17.219 1 86.81 70 LEU B O 1
ATOM 2328 N N . ALA B 1 71 ? 2.953 17.953 15.484 1 84.19 71 ALA B N 1
ATOM 2329 C CA . ALA B 1 71 ? 4.297 18.328 15.93 1 84.19 71 ALA B CA 1
ATOM 2330 C C . ALA B 1 71 ? 4.242 19.391 17.016 1 84.19 71 ALA B C 1
ATOM 2332 O O . ALA B 1 71 ? 3.43 20.312 16.953 1 84.19 71 ALA B O 1
ATOM 2333 N N . GLU B 1 72 ? 4.824 19.094 18.188 1 72 72 GLU B N 1
ATOM 2334 C CA . GLU B 1 72 ? 4.836 20.062 19.281 1 72 72 GLU B CA 1
ATOM 2335 C C . GLU B 1 72 ? 5.906 21.125 19.078 1 72 72 GLU B C 1
ATOM 2337 O O . GLU B 1 72 ? 5.902 22.156 19.75 1 72 72 GLU B O 1
ATOM 2342 N N . ASP B 1 73 ? 6.688 20.812 18.188 1 67.06 73 ASP B N 1
ATOM 2343 C CA . ASP B 1 73 ? 7.816 21.734 18.094 1 67.06 73 ASP B CA 1
ATOM 2344 C C . ASP B 1 73 ? 7.43 23 17.344 1 67.06 73 ASP B C 1
ATOM 2346 O O . ASP B 1 73 ? 6.246 23.25 17.078 1 67.06 73 ASP B O 1
ATOM 2350 N N . GLU B 1 74 ? 8.461 23.672 16.781 1 63.94 74 GLU B N 1
ATOM 2351 C CA . GLU B 1 74 ? 8.617 25.078 16.438 1 63.94 74 GLU B CA 1
ATOM 2352 C C . GLU B 1 74 ? 7.895 25.406 15.125 1 63.94 74 GLU B C 1
ATOM 2354 O O . GLU B 1 74 ? 7.488 26.547 14.906 1 63.94 74 GLU B O 1
ATOM 2359 N N . GLU B 1 75 ? 7.594 24.453 14.273 1 75.44 75 GLU B N 1
ATOM 2360 C CA . GLU B 1 75 ? 7.047 24.891 12.992 1 75.44 75 GLU B CA 1
ATOM 2361 C C . GLU B 1 75 ? 5.531 25.031 13.062 1 75.44 75 GLU B C 1
ATOM 2363 O O . GLU B 1 75 ? 4.844 24.172 13.617 1 75.44 75 GLU B O 1
ATOM 2368 N N . GLN B 1 76 ? 5.242 26.188 12.625 1 87.12 76 GLN B N 1
ATOM 2369 C CA . GLN B 1 76 ? 3.814 26.469 12.5 1 87.12 76 GLN B CA 1
ATOM 2370 C C . GLN B 1 76 ? 3.137 25.453 11.586 1 87.12 76 GLN B C 1
ATOM 2372 O O . GLN B 1 76 ? 3.656 25.125 10.516 1 87.12 76 GLN B O 1
ATOM 2377 N N . PHE B 1 77 ? 2.092 24.766 11.977 1 93.75 77 PHE B N 1
ATOM 2378 C CA . PHE B 1 77 ? 1.271 23.812 11.234 1 93.75 77 PHE B CA 1
ATOM 2379 C C . PHE B 1 77 ? 2.053 22.547 10.938 1 93.75 77 PHE B C 1
ATOM 2381 O O . PHE B 1 77 ? 2.033 22.047 9.812 1 93.75 77 PHE B O 1
ATOM 2388 N N . GLY B 1 78 ? 2.869 22.188 11.867 1 93.56 78 GLY B N 1
ATOM 2389 C CA . GLY B 1 78 ? 3.723 21.016 11.75 1 93.56 78 GLY B CA 1
ATOM 2390 C C . GLY B 1 78 ? 3.057 19.734 12.234 1 93.56 78 GLY B C 1
ATOM 2391 O O . GLY B 1 78 ? 2.199 19.766 13.117 1 93.56 78 GLY B O 1
ATOM 2392 N N . PHE B 1 79 ? 3.42 18.609 11.609 1 93.38 79 PHE B N 1
ATOM 2393 C CA . PHE B 1 79 ? 2.994 17.281 12.031 1 93.38 79 PHE B CA 1
ATOM 2394 C C . PHE B 1 79 ? 4.062 16.234 11.711 1 93.38 79 PHE B C 1
ATOM 2396 O O . PHE B 1 79 ? 5.043 16.547 11.031 1 93.38 79 PHE B O 1
ATOM 2403 N N . LYS B 1 80 ? 3.857 15.07 12.297 1 93.56 80 LYS B N 1
ATOM 2404 C CA . LYS B 1 80 ? 4.875 14.031 12.148 1 93.56 80 LYS B CA 1
ATOM 2405 C C . LYS B 1 80 ? 4.25 12.703 11.742 1 93.56 80 LYS B C 1
ATOM 2407 O O . LYS B 1 80 ? 3.145 12.375 12.18 1 93.56 80 LYS B O 1
ATOM 2412 N N . ILE B 1 81 ? 4.922 12.039 10.875 1 95.88 81 ILE B N 1
ATOM 2413 C CA . ILE B 1 81 ? 4.672 10.625 10.641 1 95.88 81 ILE B CA 1
ATOM 2414 C C . ILE B 1 81 ? 5.586 9.789 11.539 1 95.88 81 ILE B C 1
ATOM 2416 O O . ILE B 1 81 ? 6.809 9.789 11.367 1 95.88 81 ILE B O 1
ATOM 2420 N N . VAL B 1 82 ? 4.957 9.102 12.453 1 92 82 VAL B N 1
ATOM 2421 C CA . VAL B 1 82 ? 5.734 8.359 13.438 1 92 82 VAL B CA 1
ATOM 2422 C C . VAL B 1 82 ? 5.578 6.859 13.203 1 92 82 VAL B C 1
ATOM 2424 O O . VAL B 1 82 ? 4.473 6.324 13.297 1 92 82 VAL B O 1
ATOM 2427 N N . PHE B 1 83 ? 6.656 6.195 12.828 1 92.88 83 PHE B N 1
ATOM 2428 C CA . PHE B 1 83 ? 6.629 4.75 12.633 1 92.88 83 PHE B CA 1
ATOM 2429 C C . PHE B 1 83 ? 6.895 4.023 13.953 1 92.88 83 PHE B C 1
ATOM 2431 O O . PHE B 1 83 ? 7.746 4.445 14.734 1 92.88 83 PHE B O 1
ATOM 2438 N N . HIS B 1 84 ? 6.129 3.029 14.117 1 85.81 84 HIS B N 1
ATOM 2439 C CA . HIS B 1 84 ? 6.184 2.314 15.391 1 85.81 84 HIS B CA 1
ATOM 2440 C C . HIS B 1 84 ? 7.387 1.38 15.445 1 85.81 84 HIS B C 1
ATOM 2442 O O . HIS B 1 84 ? 7.801 0.829 14.422 1 85.81 84 HIS B O 1
ATOM 2448 N N . GLY B 1 85 ? 7.922 1.151 16.641 1 78.81 85 GLY B N 1
ATOM 2449 C CA . GLY B 1 85 ? 9.055 0.263 16.828 1 78.81 85 GLY B CA 1
ATOM 2450 C C . GLY B 1 85 ? 10.32 0.994 17.25 1 78.81 85 GLY B C 1
ATOM 2451 O O . GLY B 1 85 ? 10.383 2.221 17.172 1 78.81 85 GLY B O 1
ATOM 2452 N N . PRO B 1 86 ? 11.234 0.236 17.734 1 78.5 86 PRO B N 1
ATOM 2453 C CA . PRO B 1 86 ? 12.477 0.85 18.219 1 78.5 86 PRO B CA 1
ATOM 2454 C C . PRO B 1 86 ? 13.328 1.439 17.094 1 78.5 86 PRO B C 1
ATOM 2456 O O . PRO B 1 86 ? 13.484 0.813 16.047 1 78.5 86 PRO B O 1
ATOM 2459 N N . ASN B 1 87 ? 13.781 2.564 17.203 1 78.81 87 ASN B N 1
ATOM 2460 C CA . ASN B 1 87 ? 14.742 3.248 16.344 1 78.81 87 ASN B CA 1
ATOM 2461 C C . ASN B 1 87 ? 14.164 3.508 14.953 1 78.81 87 ASN B C 1
ATOM 2463 O O . ASN B 1 87 ? 14.891 3.488 13.961 1 78.81 87 ASN B O 1
ATOM 2467 N N . ASN B 1 88 ? 12.836 3.484 14.914 1 82.38 88 ASN B N 1
ATOM 2468 C CA . ASN B 1 88 ? 12.258 3.789 13.609 1 82.38 88 ASN B CA 1
ATOM 2469 C C . ASN B 1 88 ? 12.227 5.293 13.344 1 82.38 88 ASN B C 1
ATOM 2471 O O . ASN B 1 88 ? 12.109 6.086 14.281 1 82.38 88 ASN B O 1
ATOM 2475 N N . ARG B 1 89 ? 12.406 5.625 12.156 1 84.44 89 ARG B N 1
ATOM 2476 C CA . ARG B 1 89 ? 12.492 7.012 11.711 1 84.44 89 ARG B CA 1
ATOM 2477 C C . ARG B 1 89 ? 11.117 7.672 11.695 1 84.44 89 ARG B C 1
ATOM 2479 O O . ARG B 1 89 ? 10.102 7.008 11.469 1 84.44 89 ARG B O 1
ATOM 2486 N N . SER B 1 90 ? 11.078 8.922 12.125 1 90.62 90 SER B N 1
ATOM 2487 C CA . SER B 1 90 ? 9.898 9.758 11.961 1 90.62 90 SER B CA 1
ATOM 2488 C C . SER B 1 90 ? 10.133 10.836 10.906 1 90.62 90 SER B C 1
ATOM 2490 O O . SER B 1 90 ? 11.273 11.172 10.594 1 90.62 90 SER B O 1
ATOM 2492 N N . TYR B 1 91 ? 9.117 11.242 10.312 1 94.94 91 TYR B N 1
ATOM 2493 C CA . TYR B 1 91 ? 9.164 12.328 9.336 1 94.94 91 TYR B CA 1
ATOM 2494 C C . TYR B 1 91 ? 8.43 13.562 9.844 1 94.94 91 TYR B C 1
ATOM 2496 O O . TYR B 1 91 ? 7.246 13.492 10.172 1 94.94 91 TYR B O 1
ATOM 2504 N N . ALA B 1 92 ? 9.188 14.648 9.984 1 94.81 92 ALA B N 1
ATOM 2505 C CA . ALA B 1 92 ? 8.586 15.914 10.383 1 94.81 92 ALA B CA 1
ATOM 2506 C C . ALA B 1 92 ? 8.227 16.766 9.164 1 94.81 92 ALA B C 1
ATOM 2508 O O . ALA B 1 92 ? 9.078 17.062 8.328 1 94.81 92 ALA B O 1
ATOM 2509 N N . LEU B 1 93 ? 6.949 17.172 9.094 1 96.5 93 LEU B N 1
ATOM 2510 C CA . LEU B 1 93 ? 6.422 17.938 7.973 1 96.5 93 LEU B CA 1
ATOM 2511 C C . LEU B 1 93 ? 5.688 19.188 8.461 1 96.5 93 LEU B C 1
ATOM 2513 O O . LEU B 1 93 ? 5.238 19.234 9.609 1 96.5 93 LEU B O 1
ATOM 2517 N N . ALA B 1 94 ? 5.625 20.125 7.566 1 96.44 94 ALA B N 1
ATOM 2518 C CA . ALA B 1 94 ? 4.883 21.344 7.902 1 96.44 94 ALA B CA 1
ATOM 2519 C C . ALA B 1 94 ? 4.117 21.875 6.691 1 96.44 94 ALA B C 1
ATOM 2521 O O . ALA B 1 94 ? 4.664 21.953 5.59 1 96.44 94 ALA B O 1
ATOM 2522 N N . ALA B 1 95 ? 2.871 22.172 6.914 1 96.88 95 ALA B N 1
ATOM 2523 C CA . ALA B 1 95 ? 2.029 22.734 5.859 1 96.88 95 ALA B CA 1
ATOM 2524 C C . ALA B 1 95 ? 2.078 24.25 5.863 1 96.88 95 ALA B C 1
ATOM 2526 O O . ALA B 1 95 ? 2.699 24.859 6.738 1 96.88 95 ALA B O 1
ATOM 2527 N N . GLU B 1 96 ? 1.475 24.875 4.832 1 95 96 GLU B N 1
ATOM 2528 C CA . GLU B 1 96 ? 1.498 26.328 4.684 1 95 96 GLU B CA 1
ATOM 2529 C C . GLU B 1 96 ? 0.366 26.984 5.469 1 95 96 GLU B C 1
ATOM 2531 O O . GLU B 1 96 ? 0.376 28.188 5.688 1 95 96 GLU B O 1
ATOM 2536 N N . SER B 1 97 ? -0.628 26.234 5.832 1 94.31 97 SER B N 1
ATOM 2537 C CA . SER B 1 97 ? -1.777 26.734 6.582 1 94.31 97 SER B CA 1
ATOM 2538 C C . SER B 1 97 ? -2.35 25.656 7.496 1 94.31 97 SER B C 1
ATOM 2540 O O . SER B 1 97 ? -2.035 24.469 7.344 1 94.31 97 SER B O 1
ATOM 2542 N N . GLN B 1 98 ? -3.125 26.125 8.422 1 87.88 98 GLN B N 1
ATOM 2543 C CA . GLN B 1 98 ? -3.801 25.219 9.336 1 87.88 98 GLN B CA 1
ATOM 2544 C C . GLN B 1 98 ? -4.734 24.266 8.586 1 87.88 98 GLN B C 1
ATOM 2546 O O . GLN B 1 98 ? -4.762 23.062 8.859 1 87.88 98 GLN B O 1
ATOM 2551 N N . GLU B 1 99 ? -5.438 24.797 7.711 1 90.88 99 GLU B N 1
ATOM 2552 C CA . GLU B 1 99 ? -6.375 23.984 6.922 1 90.88 99 GLU B CA 1
ATOM 2553 C C . GLU B 1 99 ? -5.648 22.906 6.129 1 90.88 99 GLU B C 1
ATOM 2555 O O . GLU B 1 99 ? -6.07 21.75 6.117 1 90.88 99 GLU B O 1
ATOM 2560 N N . SER B 1 100 ? -4.578 23.297 5.508 1 95.12 100 SER B N 1
ATOM 2561 C CA . SER B 1 100 ? -3.783 22.344 4.738 1 95.12 100 SER B CA 1
ATOM 2562 C C . SER B 1 100 ? -3.197 21.25 5.633 1 95.12 100 SER B C 1
ATOM 2564 O O . SER B 1 100 ? -3.193 20.078 5.27 1 95.12 100 SER B O 1
ATOM 2566 N N . MET B 1 101 ? -2.729 21.656 6.75 1 92.94 101 MET B N 1
ATOM 2567 C CA . MET B 1 101 ? -2.18 20.703 7.715 1 92.94 101 MET B CA 1
ATOM 2568 C C . MET B 1 101 ? -3.221 19.656 8.102 1 92.94 101 MET B C 1
ATOM 2570 O O . MET B 1 101 ? -2.943 18.453 8.07 1 92.94 101 MET B O 1
ATOM 2574 N N . GLU B 1 102 ? -4.371 20.094 8.398 1 88.69 102 GLU B N 1
ATOM 2575 C CA . GLU B 1 102 ? -5.445 19.203 8.828 1 88.69 102 GLU B CA 1
ATOM 2576 C C . GLU B 1 102 ? -5.848 18.25 7.707 1 88.69 102 GLU B C 1
ATOM 2578 O O . GLU B 1 102 ? -6.102 17.062 7.957 1 88.69 102 GLU B O 1
ATOM 2583 N N . GLN B 1 103 ? -5.918 18.734 6.562 1 92.81 103 GLN B N 1
ATOM 2584 C CA . GLN B 1 103 ? -6.293 17.906 5.414 1 92.81 103 GLN B CA 1
ATOM 2585 C C . GLN B 1 103 ? -5.242 16.828 5.141 1 92.81 103 GLN B C 1
ATOM 2587 O O . GLN B 1 103 ? -5.582 15.688 4.852 1 92.81 103 GLN B O 1
ATOM 2592 N N . TRP B 1 104 ? -3.98 17.219 5.258 1 96.75 104 TRP B N 1
ATOM 2593 C CA . TRP B 1 104 ? -2.904 16.25 5.086 1 96.75 104 TRP B CA 1
ATOM 2594 C C . TRP B 1 104 ? -2.941 15.195 6.184 1 96.75 104 TRP B C 1
ATOM 2596 O O . TRP B 1 104 ? -2.832 14 5.906 1 96.75 104 TRP B O 1
ATOM 2606 N N . MET B 1 105 ? -3.043 15.68 7.391 1 93.25 105 MET B N 1
ATOM 2607 C CA . MET B 1 105 ? -3.064 14.742 8.508 1 93.25 105 MET B CA 1
ATOM 2608 C C . MET B 1 105 ? -4.203 13.742 8.352 1 93.25 105 MET B C 1
ATOM 2610 O O . MET B 1 105 ? -4.02 12.547 8.594 1 93.25 105 MET B O 1
ATOM 2614 N N . LYS B 1 106 ? -5.332 14.188 7.953 1 89.06 106 LYS B N 1
ATOM 2615 C CA . LYS B 1 106 ? -6.484 13.312 7.742 1 89.06 106 LYS B CA 1
ATOM 2616 C C . LYS B 1 106 ? -6.207 12.305 6.633 1 89.06 106 LYS B C 1
ATOM 2618 O O . LYS B 1 106 ? -6.438 11.102 6.805 1 89.06 106 LYS B O 1
ATOM 2623 N N . ALA B 1 107 ? -5.762 12.781 5.535 1 94.56 107 ALA B N 1
ATOM 2624 C CA . ALA B 1 107 ? -5.48 11.922 4.387 1 94.56 107 ALA B CA 1
ATOM 2625 C C . ALA B 1 107 ? -4.461 10.844 4.746 1 94.56 107 ALA B C 1
ATOM 2627 O O . ALA B 1 107 ? -4.645 9.672 4.41 1 94.56 107 ALA B O 1
ATOM 2628 N N . LEU B 1 108 ? -3.486 11.266 5.477 1 96.19 108 LEU B N 1
ATOM 2629 C CA . LEU B 1 108 ? -2.41 10.344 5.832 1 96.19 108 LEU B CA 1
ATOM 2630 C C . LEU B 1 108 ? -2.877 9.336 6.875 1 96.19 108 LEU B C 1
ATOM 2632 O O . LEU B 1 108 ? -2.492 8.164 6.828 1 96.19 108 LEU B O 1
ATOM 2636 N N . ALA B 1 109 ? -3.664 9.805 7.773 1 89.31 109 ALA B N 1
ATOM 2637 C CA . ALA B 1 109 ? -4.172 8.93 8.828 1 89.31 109 ALA B CA 1
ATOM 2638 C C . ALA B 1 109 ? -5.07 7.84 8.258 1 89.31 109 ALA B C 1
ATOM 2640 O O . ALA B 1 109 ? -5.145 6.738 8.805 1 89.31 109 ALA B O 1
ATOM 2641 N N . CYS B 1 110 ? -5.641 8.078 7.117 1 89.25 110 CYS B N 1
ATOM 2642 C CA . CYS B 1 110 ? -6.598 7.156 6.516 1 89.25 110 CYS B CA 1
ATOM 2643 C C . CYS B 1 110 ? -5.973 6.422 5.34 1 89.25 110 CYS B C 1
ATOM 2645 O O . CYS B 1 110 ? -6.676 5.758 4.574 1 89.25 110 CYS B O 1
ATOM 2647 N N . ALA B 1 111 ? -4.727 6.48 5.27 1 95.31 111 ALA B N 1
ATOM 2648 C CA . ALA B 1 111 ? -4.102 6 4.039 1 95.31 111 ALA B CA 1
ATOM 2649 C C . ALA B 1 111 ? -3.629 4.555 4.191 1 95.31 111 ALA B C 1
ATOM 2651 O O . ALA B 1 111 ? -3.391 3.865 3.197 1 95.31 111 ALA B O 1
ATOM 2652 N N . SER B 1 112 ? -3.439 4.074 5.41 1 93.25 112 SER B N 1
ATOM 2653 C CA . SER B 1 112 ? -2.85 2.75 5.594 1 93.25 112 SER B CA 1
ATOM 2654 C C . SER B 1 112 ? -3.732 1.662 4.992 1 93.25 112 SER B C 1
ATOM 2656 O O . SER B 1 112 ? -4.957 1.8 4.957 1 93.25 112 SER B O 1
ATOM 2658 N N . TYR B 1 113 ? -3.113 0.633 4.531 1 93.88 113 TYR B N 1
ATOM 2659 C CA . TYR B 1 113 ? -3.838 -0.506 3.98 1 93.88 113 TYR B CA 1
ATOM 2660 C C . TYR B 1 113 ? -4.707 -1.167 5.043 1 93.88 113 TYR B C 1
ATOM 2662 O O . TYR B 1 113 ? -5.832 -1.584 4.766 1 93.88 113 TYR B O 1
ATOM 2670 N N . ASP B 1 114 ? -4.246 -1.266 6.211 1 86.56 114 ASP B N 1
ATOM 2671 C CA . ASP B 1 114 ? -4.98 -1.852 7.328 1 86.56 114 ASP B CA 1
ATOM 2672 C C . ASP B 1 114 ? -6.273 -1.082 7.602 1 86.56 114 ASP B C 1
ATOM 2674 O O . ASP B 1 114 ? -7.297 -1.678 7.938 1 86.56 114 ASP B O 1
ATOM 2678 N N . TYR B 1 115 ? -6.164 0.147 7.52 1 85.56 115 TYR B N 1
ATOM 2679 C CA . TYR B 1 115 ? -7.355 0.977 7.66 1 85.56 115 TYR B CA 1
ATOM 2680 C C . TYR B 1 115 ? -8.406 0.605 6.625 1 85.56 115 TYR B C 1
ATOM 2682 O O . TYR B 1 115 ? -9.594 0.474 6.949 1 85.56 115 TYR B O 1
ATOM 2690 N N . MET B 1 116 ? -8.047 0.477 5.441 1 87.88 116 MET B N 1
ATOM 2691 C CA . MET B 1 116 ? -8.969 0.126 4.363 1 87.88 116 MET B CA 1
ATOM 2692 C C . MET B 1 116 ? -9.602 -1.238 4.609 1 87.88 116 MET B C 1
ATOM 2694 O O . MET B 1 116 ? -10.805 -1.416 4.398 1 87.88 116 MET B O 1
ATOM 2698 N N . LYS B 1 117 ? -8.836 -2.133 5.07 1 86.06 117 LYS B N 1
ATOM 2699 C CA . LYS B 1 117 ? -9.352 -3.461 5.398 1 86.06 117 LYS B CA 1
ATOM 2700 C C . LYS B 1 117 ? -10.414 -3.387 6.488 1 86.06 117 LYS B C 1
ATOM 2702 O O . LYS B 1 117 ? -11.445 -4.055 6.402 1 86.06 117 LYS B O 1
ATOM 2707 N N . LEU B 1 118 ? -10.102 -2.658 7.449 1 83.5 118 LEU B N 1
ATOM 2708 C CA . LEU B 1 118 ? -11.062 -2.465 8.531 1 83.5 118 LEU B CA 1
ATOM 2709 C C . LEU B 1 118 ? -12.352 -1.853 8.008 1 83.5 118 LEU B C 1
ATOM 2711 O O . LEU B 1 118 ? -13.445 -2.25 8.414 1 83.5 118 LEU B O 1
ATOM 2715 N N . MET B 1 119 ? -12.195 -0.96 7.117 1 82.5 119 MET B N 1
ATOM 2716 C CA . MET B 1 119 ? -13.359 -0.308 6.531 1 82.5 119 MET B CA 1
ATOM 2717 C C . MET B 1 119 ? -14.203 -1.305 5.742 1 82.5 119 MET B C 1
ATOM 2719 O O . MET B 1 119 ? -15.43 -1.314 5.859 1 82.5 119 MET B O 1
ATOM 2723 N N . VAL B 1 120 ? -13.586 -2.035 4.957 1 82.38 120 VAL B N 1
ATOM 2724 C CA . VAL B 1 120 ? -14.289 -3.041 4.168 1 82.38 120 VAL B CA 1
ATOM 2725 C C . VAL B 1 120 ? -15.016 -4.012 5.094 1 82.38 120 VAL B C 1
ATOM 2727 O O . VAL B 1 120 ? -16.188 -4.328 4.875 1 82.38 120 VAL B O 1
ATOM 2730 N N . THR B 1 121 ? -14.336 -4.461 6.094 1 81.25 121 THR B N 1
ATOM 2731 C CA . THR B 1 121 ? -14.93 -5.391 7.051 1 81.25 121 THR B CA 1
ATOM 2732 C C . THR B 1 121 ? -16.141 -4.766 7.738 1 81.25 121 THR B C 1
ATOM 2734 O O . THR B 1 121 ? -17.172 -5.414 7.883 1 81.25 121 THR B O 1
ATOM 2737 N N . GLU B 1 122 ? -16 -3.553 8.078 1 80.69 122 GLU B N 1
ATOM 2738 C CA . GLU B 1 122 ? -17.094 -2.852 8.766 1 80.69 122 GLU B CA 1
ATOM 2739 C C . GLU B 1 122 ? -18.266 -2.611 7.832 1 80.69 122 GLU B C 1
ATOM 2741 O O . GLU B 1 122 ? -19.422 -2.789 8.227 1 80.69 122 GLU B O 1
ATOM 2746 N N . LEU B 1 123 ? -18.047 -2.221 6.699 1 79.88 123 LEU B N 1
ATOM 2747 C CA . LEU B 1 123 ? -19.109 -1.996 5.73 1 79.88 123 LEU B CA 1
ATOM 2748 C C . LEU B 1 123 ? -19.828 -3.301 5.391 1 79.88 123 LEU B C 1
ATOM 2750 O O . LEU B 1 123 ? -21.047 -3.328 5.254 1 79.88 123 LEU B O 1
ATOM 2754 N N . GLN B 1 124 ? -19.062 -4.297 5.301 1 78.25 124 GLN B N 1
ATOM 2755 C CA . GLN B 1 124 ? -19.641 -5.613 5.047 1 78.25 124 GLN B CA 1
ATOM 2756 C C . GLN B 1 124 ? -20.516 -6.059 6.215 1 78.25 124 GLN B C 1
ATOM 2758 O O . GLN B 1 124 ? -21.609 -6.594 6.008 1 78.25 124 GLN B O 1
ATOM 2763 N N . ARG B 1 125 ? -20.078 -5.906 7.355 1 78.5 125 ARG B N 1
ATOM 2764 C CA . ARG B 1 125 ? -20.844 -6.254 8.547 1 78.5 125 ARG B CA 1
ATOM 2765 C C . ARG B 1 125 ? -22.172 -5.508 8.57 1 78.5 125 ARG B C 1
ATOM 2767 O O . ARG B 1 125 ? -23.219 -6.086 8.906 1 78.5 125 ARG B O 1
ATOM 2774 N N . GLN B 1 126 ? -22.125 -4.309 8.195 1 74.12 126 GLN B N 1
ATOM 2775 C CA . GLN B 1 126 ? -23.328 -3.484 8.156 1 74.12 126 GLN B CA 1
ATOM 2776 C C . GLN B 1 126 ? -24.297 -3.986 7.094 1 74.12 126 GLN B C 1
ATOM 2778 O O . GLN B 1 126 ? -25.516 -4.043 7.332 1 74.12 126 GLN B O 1
ATOM 2783 N N . LEU B 1 127 ? -23.828 -4.305 6.047 1 77.38 127 LEU B N 1
ATOM 2784 C CA . LEU B 1 127 ? -24.656 -4.82 4.965 1 77.38 127 LEU B CA 1
ATOM 2785 C C . LEU B 1 127 ? -25.297 -6.145 5.359 1 77.38 127 LEU B C 1
ATOM 2787 O O . LEU B 1 127 ? -26.484 -6.367 5.09 1 77.38 127 LEU B O 1
ATOM 2791 N N . ASP B 1 128 ? -24.484 -6.922 5.969 1 78.19 128 ASP B N 1
ATOM 2792 C CA . ASP B 1 128 ? -25 -8.203 6.434 1 78.19 128 ASP B CA 1
ATOM 2793 C C . ASP B 1 128 ? -26.094 -8.016 7.48 1 78.19 128 ASP B C 1
ATOM 2795 O O . ASP B 1 128 ? -27.078 -8.758 7.504 1 78.19 128 ASP B O 1
ATOM 2799 N N . ALA B 1 129 ? -25.938 -7.066 8.289 1 78.12 129 ALA B N 1
ATOM 2800 C CA . ALA B 1 129 ? -26.906 -6.777 9.344 1 78.12 129 ALA B CA 1
ATOM 2801 C C . ALA B 1 129 ? -28.234 -6.305 8.75 1 78.12 129 ALA B C 1
ATOM 2803 O O . ALA B 1 129 ? -29.312 -6.707 9.211 1 78.12 129 ALA B O 1
ATOM 2804 N N . VAL B 1 130 ? -28.172 -5.52 7.785 1 72.31 130 VAL B N 1
ATOM 2805 C CA . VAL B 1 130 ? -29.375 -5.004 7.137 1 72.31 130 VAL B CA 1
ATOM 2806 C C . VAL B 1 130 ? -30.094 -6.133 6.398 1 72.31 130 VAL B C 1
ATOM 2808 O O . VAL B 1 130 ? -31.312 -6.219 6.422 1 72.31 130 VAL B O 1
ATOM 2811 N N . GLU B 1 131 ? -29.359 -6.949 5.832 1 70.94 131 GLU B N 1
ATOM 2812 C CA . GLU B 1 131 ? -29.938 -8.078 5.109 1 70.94 131 GLU B CA 1
ATOM 2813 C C . GLU B 1 131 ? -30.609 -9.062 6.062 1 70.94 131 GLU B C 1
ATOM 2815 O O . GLU B 1 131 ? -31.656 -9.617 5.742 1 70.94 131 GLU B O 1
ATOM 2820 N N . GLU B 1 132 ? -29.953 -9.25 7.102 1 72.94 132 GLU B N 1
ATOM 2821 C CA . GLU B 1 132 ? -30.531 -10.141 8.102 1 72.94 132 GLU B CA 1
ATOM 2822 C C . GLU B 1 132 ? -31.828 -9.555 8.68 1 72.94 132 GLU B C 1
ATOM 2824 O O . GLU B 1 132 ? -32.781 -10.281 8.93 1 72.94 132 GLU B O 1
ATOM 2829 N N . GLU B 1 133 ? -31.875 -8.336 8.859 1 66.19 133 GLU B N 1
ATOM 2830 C CA . GLU B 1 133 ? -33.062 -7.664 9.391 1 66.19 133 GLU B CA 1
ATOM 2831 C C . GLU B 1 133 ? -34.188 -7.68 8.383 1 66.19 133 GLU B C 1
ATOM 2833 O O . GLU B 1 133 ? -35.375 -7.82 8.758 1 66.19 133 GLU B O 1
ATOM 2838 N N . THR B 1 134 ? -33.938 -7.48 7.188 1 62.75 134 THR B N 1
ATOM 2839 C CA . THR B 1 134 ? -34.969 -7.5 6.148 1 62.75 134 THR B CA 1
ATOM 2840 C C . THR B 1 134 ? -35.5 -8.914 5.93 1 62.75 134 THR B C 1
ATOM 2842 O O . THR B 1 134 ? -36.688 -9.109 5.652 1 62.75 134 THR B O 1
ATOM 2845 N N . SER B 1 135 ? -34.594 -9.773 6.023 1 61.34 135 SER B N 1
ATOM 2846 C CA . SER B 1 135 ? -35.031 -11.156 5.867 1 61.34 135 SER B CA 1
ATOM 2847 C C . SER B 1 135 ? -35.844 -11.625 7.066 1 61.34 135 SER B C 1
ATOM 2849 O O . SER B 1 135 ? -36.719 -12.469 6.934 1 61.34 135 SER B O 1
ATOM 2851 N N . SER B 1 136 ? -35.469 -11.148 8.234 1 57.47 136 SER B N 1
ATOM 2852 C CA . SER B 1 136 ? -36.219 -11.539 9.414 1 57.47 136 SER B CA 1
ATOM 2853 C C . SER B 1 136 ? -37.562 -10.836 9.461 1 57.47 136 SER B C 1
ATOM 2855 O O . SER B 1 136 ? -38.5 -11.312 10.117 1 57.47 136 SER B O 1
ATOM 2857 N N . SER B 1 137 ? -37.688 -9.57 8.93 1 51.09 137 SER B N 1
ATOM 2858 C CA . SER B 1 137 ? -38.969 -8.875 9.016 1 51.09 137 SER B CA 1
ATOM 2859 C C . SER B 1 137 ? -39.969 -9.469 8.031 1 51.09 137 SER B C 1
ATOM 2861 O O . SER B 1 137 ? -41.125 -8.984 7.938 1 51.09 137 SER B O 1
ATOM 2863 N N . THR B 1 138 ? -39.562 -10.195 7.086 1 45.81 138 THR B N 1
ATOM 2864 C CA . THR B 1 138 ? -40.625 -10.844 6.352 1 45.81 138 THR B CA 1
ATOM 2865 C C . THR B 1 138 ? -41.406 -11.805 7.254 1 45.81 138 THR B C 1
ATOM 2867 O O . THR B 1 138 ? -40.844 -12.812 7.711 1 45.81 138 THR B O 1
ATOM 2870 N N . PRO B 1 139 ? -42.312 -11.242 8.07 1 43.75 139 PRO B N 1
ATOM 2871 C CA . PRO B 1 139 ? -43.188 -12.164 8.812 1 43.75 139 PRO B CA 1
ATOM 2872 C C . PRO B 1 139 ? -43.594 -13.375 7.98 1 43.75 139 PRO B C 1
ATOM 2874 O O . PRO B 1 139 ? -43.938 -13.227 6.801 1 43.75 139 PRO B O 1
ATOM 2877 N N . VAL B 1 140 ? -43 -14.477 8.164 1 44.16 140 VAL B N 1
ATOM 2878 C CA . VAL B 1 140 ? -43.688 -15.641 7.641 1 44.16 140 VAL B CA 1
ATOM 2879 C C . VAL B 1 140 ? -45.219 -15.438 7.785 1 44.16 140 VAL B C 1
ATOM 2881 O O . VAL B 1 140 ? -45.719 -15.344 8.898 1 44.16 140 VAL B O 1
ATOM 2884 N N . GLN B 1 141 ? -45.781 -14.484 7.117 1 39.44 141 GLN B N 1
ATOM 2885 C CA . GLN B 1 141 ? -47.25 -14.516 7.117 1 39.44 141 GLN B CA 1
ATOM 2886 C C . GLN B 1 141 ? -47.75 -15.953 7.113 1 39.44 141 GLN B C 1
ATOM 2888 O O . GLN B 1 141 ? -47.5 -16.719 6.188 1 39.44 141 GLN B O 1
ATOM 2893 N N . GLN B 1 142 ? -47.719 -16.609 8.297 1 38.66 142 GLN B N 1
ATOM 2894 C CA . GLN B 1 142 ? -48.531 -17.812 8.422 1 38.66 142 GLN B CA 1
ATOM 2895 C C . GLN B 1 142 ? -49.875 -17.656 7.688 1 38.66 142 GLN B C 1
ATOM 2897 O O . GLN B 1 142 ? -50.656 -16.75 7.996 1 38.66 142 GLN B O 1
ATOM 2902 N N . SER B 1 143 ? -49.844 -17.766 6.371 1 39.41 143 SER B N 1
ATOM 2903 C CA . SER B 1 143 ? -51.125 -17.828 5.668 1 39.41 143 SER B CA 1
ATOM 2904 C C . SER B 1 143 ? -52.156 -18.594 6.477 1 39.41 143 SER B C 1
ATOM 2906 O O . SER B 1 143 ? -51.875 -19.641 7.043 1 39.41 143 SER B O 1
ATOM 2908 N N . PRO B 1 144 ? -53.062 -17.938 7.137 1 40.44 144 PRO B N 1
ATOM 2909 C CA . PRO B 1 144 ? -54.094 -18.719 7.828 1 40.44 144 PRO B CA 1
ATOM 2910 C C . PRO B 1 144 ? -54.469 -19.984 7.066 1 40.44 144 PRO B C 1
ATOM 2912 O O . PRO B 1 144 ? -54.594 -19.953 5.84 1 40.44 144 PRO B O 1
ATOM 2915 N N . LYS B 1 145 ? -53.938 -21.078 7.52 1 39.34 145 LYS B N 1
ATOM 2916 C CA . LYS B 1 145 ? -54.375 -22.344 6.957 1 39.34 145 LYS B CA 1
ATOM 2917 C C . LYS B 1 145 ? -55.875 -22.328 6.664 1 39.34 145 LYS B C 1
ATOM 2919 O O . LYS B 1 145 ? -56.688 -22.062 7.559 1 39.34 145 LYS B O 1
ATOM 2924 N N . ALA B 1 146 ? -56.25 -21.938 5.465 1 40 146 ALA B N 1
ATOM 2925 C CA . ALA B 1 146 ? -57.656 -21.953 5.078 1 40 146 ALA B CA 1
ATOM 2926 C C . ALA B 1 146 ? -58.375 -23.172 5.66 1 40 146 ALA B C 1
ATOM 2928 O O . ALA B 1 146 ? -57.781 -24.266 5.719 1 40 146 ALA B O 1
ATOM 2929 N N . PRO B 1 147 ? -59.156 -22.984 6.695 1 41.38 147 PRO B N 1
ATOM 2930 C CA . PRO B 1 147 ? -59.875 -24.172 7.16 1 41.38 147 PRO B CA 1
ATOM 2931 C C . PRO B 1 147 ? -60.281 -25.109 6.02 1 41.38 147 PRO B C 1
ATOM 2933 O O . PRO B 1 147 ? -60.406 -24.672 4.875 1 41.38 147 PRO B O 1
ATOM 2936 N N . PRO B 1 148 ? -59.938 -26.391 6.074 1 38.75 148 PRO B N 1
ATOM 2937 C CA . PRO B 1 148 ? -60.312 -27.297 4.984 1 38.75 148 PRO B CA 1
ATOM 2938 C C . PRO B 1 148 ? -61.688 -27.031 4.426 1 38.75 148 PRO B C 1
ATOM 2940 O O . PRO B 1 148 ? -62.688 -27.047 5.172 1 38.75 148 PRO B O 1
ATOM 2943 N N . ARG B 1 149 ? -61.781 -25.938 3.631 1 37.44 149 ARG B N 1
ATOM 2944 C CA . ARG B 1 149 ? -63.125 -25.641 3.102 1 37.44 149 ARG B CA 1
ATOM 2945 C C . ARG B 1 149 ? -63.75 -26.906 2.512 1 37.44 149 ARG B C 1
ATOM 2947 O O . ARG B 1 149 ? -63.219 -27.484 1.564 1 37.44 149 ARG B O 1
ATOM 2954 N N . GLN B 1 150 ? -64.25 -27.766 3.441 1 36.47 150 GLN B N 1
ATOM 2955 C CA . GLN B 1 150 ? -65.125 -28.828 2.936 1 36.47 150 GLN B CA 1
ATOM 2956 C C . GLN B 1 150 ? -66.125 -28.281 1.893 1 36.47 150 GLN B C 1
ATOM 2958 O O . GLN B 1 150 ? -67 -27.516 2.221 1 36.47 150 GLN B O 1
ATOM 2963 N N . ARG B 1 151 ? -65.5 -27.734 0.717 1 35.09 151 ARG B N 1
ATOM 2964 C CA . ARG B 1 151 ? -66.375 -27.234 -0.336 1 35.09 151 ARG B CA 1
ATOM 2965 C C . ARG B 1 151 ? -67.5 -28.25 -0.656 1 35.09 151 ARG B C 1
ATOM 2967 O O . ARG B 1 151 ? -67.188 -29.344 -1.129 1 35.09 151 ARG B O 1
ATOM 2974 N N . HIS B 1 152 ? -68.375 -28.406 0.33 1 34.38 152 HIS B N 1
ATOM 2975 C CA . HIS B 1 152 ? -69.562 -29.172 -0.044 1 34.38 152 HIS B CA 1
ATOM 2976 C C . HIS B 1 152 ? -70.188 -28.641 -1.345 1 34.38 152 HIS B C 1
ATOM 2978 O O . HIS B 1 152 ? -70.688 -27.531 -1.38 1 34.38 152 HIS B O 1
AT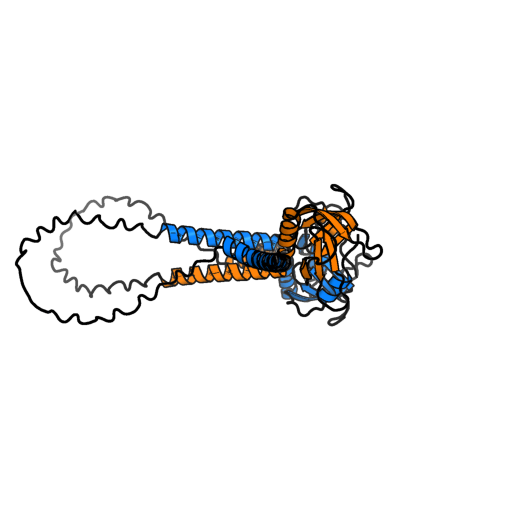OM 2984 N N . ASN B 1 153 ? -69.375 -28.672 -2.469 1 32.56 153 ASN B N 1
ATOM 2985 C CA . ASN B 1 153 ? -69.875 -28.219 -3.758 1 32.56 153 ASN B CA 1
ATOM 2986 C C . ASN B 1 153 ? -71.25 -28.875 -4.09 1 32.56 153 ASN B C 1
ATOM 2988 O O . ASN B 1 153 ? -71.25 -30.078 -4.371 1 32.56 153 ASN B O 1
ATOM 2992 N N . PRO B 1 154 ? -72.25 -28.547 -3.25 1 34.28 154 PRO B N 1
ATOM 2993 C CA . PRO B 1 154 ? -73.5 -29.234 -3.525 1 34.28 154 PRO B CA 1
ATOM 2994 C C . PRO B 1 154 ? -73.875 -29.281 -5.016 1 34.28 154 PRO B C 1
ATOM 2996 O O . PRO B 1 154 ? -74.625 -30.141 -5.453 1 34.28 154 PRO B O 1
ATOM 2999 N N . PHE B 1 155 ? -73.938 -28.062 -5.551 1 31.69 155 PHE B N 1
ATOM 3000 C CA . PHE B 1 155 ? -74.75 -27.922 -6.754 1 31.69 155 PHE B CA 1
ATOM 3001 C C . PHE B 1 155 ? -74 -28.516 -7.961 1 31.69 155 PHE B C 1
ATOM 3003 O O . PHE B 1 155 ? -73.125 -27.859 -8.562 1 31.69 155 PHE B O 1
ATOM 3010 N N . ASN B 1 156 ? -73.625 -29.734 -7.918 1 28.98 156 ASN B N 1
ATOM 3011 C CA . ASN B 1 156 ? -73.062 -30.531 -8.992 1 28.98 156 ASN B CA 1
ATOM 3012 C C . ASN B 1 156 ? -73.812 -30.297 -10.312 1 28.98 156 ASN B C 1
ATOM 3014 O O . ASN B 1 156 ? -73.688 -31.125 -11.227 1 28.98 156 ASN B O 1
ATOM 3018 N N . ARG B 1 157 ? -74.75 -29.312 -10.281 1 26.64 157 ARG B N 1
ATOM 3019 C CA . ARG B 1 157 ? -75.5 -29.656 -11.469 1 26.64 157 ARG B CA 1
ATOM 3020 C C . ARG B 1 157 ? -74.625 -29.656 -12.719 1 26.64 157 ARG B C 1
ATOM 3022 O O . ARG B 1 157 ? -73.688 -28.891 -12.805 1 26.64 157 ARG B O 1
ATOM 3029 N N . PRO B 1 158 ? -74.875 -30.484 -13.781 1 26.81 158 PRO B N 1
ATOM 3030 C CA . PRO B 1 158 ? -74.062 -31 -14.898 1 26.81 158 PRO B CA 1
ATOM 3031 C C . PRO B 1 158 ? -73.688 -29.922 -15.906 1 26.81 158 PRO B C 1
ATOM 3033 O O . PRO B 1 158 ? -72.625 -29.953 -16.469 1 26.81 158 PRO B O 1
ATOM 3036 N N . ASP B 1 159 ? -74.688 -29.078 -16.391 1 28.03 159 ASP B N 1
ATOM 3037 C CA . ASP B 1 159 ? -74.75 -29 -17.844 1 28.03 159 ASP B CA 1
ATOM 3038 C C . ASP B 1 159 ? -73.562 -28.172 -18.406 1 28.03 159 ASP B C 1
ATOM 3040 O O . ASP B 1 159 ? -73 -27.375 -17.688 1 28.03 159 ASP B O 1
ATOM 3044 N N . SER B 1 160 ? -73.438 -28.094 -19.859 1 28.16 160 SER B N 1
ATOM 3045 C CA . SER B 1 160 ? -72.5 -28.078 -20.984 1 28.16 160 SER B CA 1
ATOM 3046 C C . SER B 1 160 ? -72.062 -26.641 -21.312 1 28.16 160 SER B C 1
ATOM 3048 O O . SER B 1 160 ? -71.438 -26.406 -22.359 1 28.16 160 SER B O 1
ATOM 3050 N N . HIS B 1 161 ? -72.625 -25.594 -20.641 1 26.23 161 HIS B N 1
ATOM 3051 C CA . HIS B 1 161 ? -72.562 -24.422 -21.5 1 26.23 161 HIS B CA 1
ATOM 3052 C C . HIS B 1 161 ? -71.125 -24.031 -21.828 1 26.23 161 HIS B C 1
ATOM 3054 O O . HIS B 1 161 ? -70.188 -24.25 -21.031 1 26.23 161 HIS B O 1
ATOM 3060 N N . HIS B 1 162 ? -70.875 -23.875 -23.172 1 26.98 162 HIS B N 1
ATOM 3061 C CA . HIS B 1 162 ? -69.75 -23.578 -24.047 1 26.98 162 HIS B CA 1
ATOM 3062 C C . HIS B 1 162 ? -69.125 -22.25 -23.672 1 26.98 162 HIS B C 1
ATOM 3064 O O . HIS B 1 162 ? -69.562 -21.188 -24.094 1 26.98 162 HIS B O 1
ATOM 3070 N N . ARG B 1 163 ? -68.938 -22 -22.438 1 23.06 163 ARG B N 1
ATOM 3071 C CA . ARG B 1 163 ? -68.5 -20.641 -22.125 1 23.06 163 ARG B CA 1
ATOM 3072 C C . ARG B 1 163 ? -67.25 -20.266 -22.859 1 23.06 163 ARG B C 1
ATOM 3074 O O . ARG B 1 163 ? -66.25 -21.062 -22.891 1 23.06 163 ARG B O 1
ATOM 3081 N N . SER B 1 164 ? -67.375 -19.328 -23.797 1 26.92 164 SER B N 1
ATOM 3082 C CA . SER B 1 164 ? -66.438 -18.641 -24.625 1 26.92 164 SER B CA 1
ATOM 3083 C C . SER B 1 164 ? -65.25 -18.109 -23.781 1 26.92 164 SER B C 1
ATOM 3085 O O . SER B 1 164 ? -65.5 -17.516 -22.719 1 26.92 164 SER B O 1
ATOM 3087 N N . GLN B 1 165 ? -64.25 -18.859 -23.734 1 22.92 165 GLN B N 1
ATOM 3088 C CA . GLN B 1 165 ? -62.969 -18.656 -23.047 1 22.92 165 GLN B CA 1
ATOM 3089 C C . GLN B 1 165 ? -62.344 -17.297 -23.375 1 22.92 165 GLN B C 1
ATOM 3091 O O . GLN B 1 165 ? -61.875 -17.078 -24.5 1 22.92 165 GLN B O 1
ATOM 3096 N N . SER B 1 166 ? -63.156 -16.203 -23.156 1 25.38 166 SER B N 1
ATOM 3097 C CA . SER B 1 166 ? -62.438 -14.977 -23.453 1 25.38 166 SER B CA 1
ATOM 3098 C C . SER B 1 166 ? -61.062 -14.977 -22.797 1 25.38 166 SER B C 1
ATOM 3100 O O . SER B 1 166 ? -60.906 -15.375 -21.641 1 25.38 166 SER B O 1
ATOM 3102 N N . VAL B 1 167 ? -60.062 -15.023 -23.656 1 24.03 167 VAL B N 1
ATOM 3103 C CA . VAL B 1 167 ? -58.594 -15 -23.531 1 24.03 167 VAL B CA 1
ATOM 3104 C C . VAL B 1 167 ? -58.156 -13.758 -22.766 1 24.03 167 VAL B C 1
ATOM 3106 O O . VAL B 1 167 ? -58.281 -12.633 -23.25 1 24.03 167 VAL B O 1
ATOM 3109 N N . ARG B 1 168 ? -58.719 -13.477 -21.547 1 24.11 168 ARG B N 1
ATOM 3110 C CA . ARG B 1 168 ? -58.188 -12.297 -20.859 1 24.11 168 ARG B CA 1
ATOM 3111 C C . ARG B 1 168 ? -56.688 -12.359 -20.781 1 24.11 168 ARG B C 1
ATOM 3113 O O . ARG B 1 168 ? -56.125 -13.344 -20.312 1 24.11 168 ARG B O 1
ATOM 3120 N N . SER B 1 169 ? -56 -11.648 -21.719 1 25 169 SER B N 1
ATOM 3121 C CA . SER B 1 169 ? -54.562 -11.352 -21.828 1 25 169 SER B CA 1
ATOM 3122 C C . SER B 1 169 ? -54.031 -10.773 -20.531 1 25 169 SER B C 1
ATOM 3124 O O . SER B 1 169 ? -54.344 -9.641 -20.172 1 25 169 SER B O 1
ATOM 3126 N N . ALA B 1 170 ? -54.156 -11.406 -19.406 1 25.34 170 ALA B N 1
ATOM 3127 C CA . ALA B 1 170 ? -53.656 -10.75 -18.203 1 25.34 170 ALA B CA 1
ATOM 3128 C C . ALA B 1 170 ? -52.188 -10.312 -18.391 1 25.34 170 ALA B C 1
ATOM 3130 O O . ALA B 1 170 ? -51.375 -11.062 -18.938 1 25.34 170 ALA B O 1
ATOM 3131 N N . PRO B 1 171 ? -51.969 -9.023 -18.359 1 28.75 171 PRO B N 1
ATOM 3132 C CA . PRO B 1 171 ? -50.594 -8.469 -18.469 1 28.75 171 PRO B CA 1
ATOM 3133 C C . PRO B 1 171 ? -49.625 -9.141 -17.531 1 28.75 171 PRO B C 1
ATOM 3135 O O . PRO B 1 171 ? -50 -9.742 -16.531 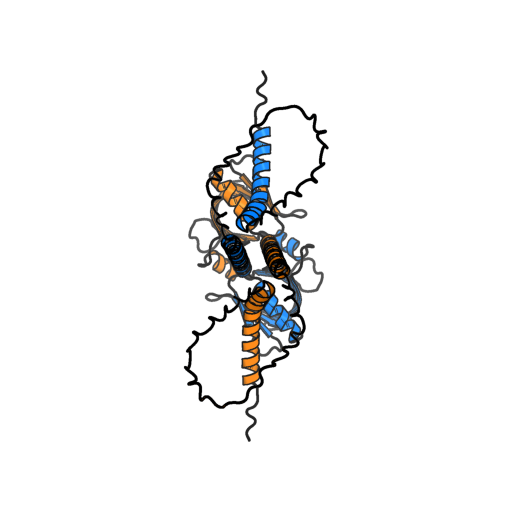1 28.75 171 PRO B O 1
ATOM 3138 N N . GLY B 1 172 ? -48.438 -9.578 -18.078 1 25.09 172 GLY B N 1
ATOM 3139 C CA . GLY B 1 172 ? -47.219 -10.211 -17.562 1 25.09 172 GLY B CA 1
ATOM 3140 C C . GLY B 1 172 ? -46.75 -9.602 -16.25 1 25.09 172 GLY B C 1
ATOM 3141 O O . GLY B 1 172 ? -46.844 -8.383 -16.062 1 25.09 172 GLY B O 1
ATOM 3142 N N . ARG B 1 173 ? -47.094 -10.25 -15.055 1 28.64 173 ARG B N 1
ATOM 3143 C CA . ARG B 1 173 ? -46.438 -9.977 -13.766 1 28.64 173 ARG B CA 1
ATOM 3144 C C . ARG B 1 173 ? -44.969 -9.648 -13.938 1 28.64 173 ARG B C 1
ATOM 3146 O O . ARG B 1 173 ? -44.219 -10.422 -14.547 1 28.64 173 ARG B O 1
ATOM 3153 N N . THR B 1 174 ? -44.656 -8.359 -14.141 1 28.02 174 THR B N 1
ATOM 3154 C CA . THR B 1 174 ? -43.281 -7.887 -14.016 1 28.02 174 THR B CA 1
ATOM 3155 C C . THR B 1 174 ? -42.594 -8.562 -12.844 1 28.02 174 THR B C 1
ATOM 3157 O O . THR B 1 174 ? -43.062 -8.5 -11.711 1 28.02 174 THR B O 1
ATOM 3160 N N . GLU B 1 175 ? -42.219 -9.859 -13.047 1 29.02 175 GLU B N 1
ATOM 3161 C CA . GLU B 1 175 ? -41.312 -10.531 -12.117 1 29.02 175 GLU B CA 1
ATOM 3162 C C . GLU B 1 175 ? -40.344 -9.555 -11.477 1 29.02 175 GLU B C 1
ATOM 3164 O O . GLU B 1 175 ? -39.625 -8.836 -12.172 1 29.02 175 GLU B O 1
ATOM 3169 N N . ASN B 1 176 ? -40.781 -8.906 -10.391 1 28.2 176 ASN B N 1
ATOM 3170 C CA . ASN B 1 176 ? -39.844 -8.219 -9.523 1 28.2 176 ASN B CA 1
ATOM 3171 C C . ASN B 1 176 ? -38.531 -8.992 -9.383 1 28.2 176 ASN B C 1
ATOM 3173 O O . ASN B 1 176 ? -38.5 -10.086 -8.82 1 28.2 176 ASN B O 1
ATOM 3177 N N . VAL B 1 177 ? -37.812 -9.148 -10.508 1 30.09 177 VAL B N 1
ATOM 3178 C CA . VAL B 1 177 ? -36.438 -9.664 -10.383 1 30.09 177 VAL B CA 1
ATOM 3179 C C . VAL B 1 177 ? -35.812 -9.172 -9.078 1 30.09 177 VAL B C 1
ATOM 3181 O O . VAL B 1 177 ? -35.688 -7.961 -8.867 1 30.09 177 VAL B O 1
ATOM 3184 N N . PRO B 1 178 ? -36.156 -9.883 -8.016 1 30.44 178 PRO B N 1
ATOM 3185 C CA . PRO B 1 178 ? -35.438 -9.477 -6.801 1 30.44 178 PRO B CA 1
ATOM 3186 C C . PRO B 1 178 ? -34 -9.062 -7.074 1 30.44 178 PRO B C 1
ATOM 3188 O O . PRO B 1 178 ? -33.312 -9.703 -7.879 1 30.44 178 PRO B O 1
ATOM 3191 N N . ARG B 1 179 ? -33.812 -7.789 -7.262 1 35.59 179 ARG B N 1
ATOM 3192 C CA . ARG B 1 179 ? -32.438 -7.293 -7.285 1 35.59 179 ARG B CA 1
ATOM 3193 C C . ARG B 1 179 ? -31.547 -8.062 -6.312 1 35.59 179 ARG B C 1
ATOM 3195 O O . ARG B 1 179 ? -31.75 -8.008 -5.098 1 35.59 179 ARG B O 1
ATOM 3202 N N . THR B 1 180 ? -31.281 -9.289 -6.578 1 34.91 180 THR B N 1
ATOM 3203 C CA . THR B 1 180 ? -30.359 -10.172 -5.891 1 34.91 180 THR B CA 1
ATOM 3204 C C . THR B 1 180 ? -29.172 -9.383 -5.328 1 34.91 180 THR B C 1
ATOM 3206 O O . THR B 1 180 ? -28.422 -8.766 -6.086 1 34.91 180 THR B O 1
ATOM 3209 N N . ARG B 1 181 ? -29.391 -8.875 -4.199 1 39.25 181 ARG B N 1
ATOM 3210 C CA . ARG B 1 181 ? -28.422 -8.195 -3.355 1 39.25 181 ARG B CA 1
ATOM 3211 C C . ARG B 1 181 ? -27.078 -8.938 -3.354 1 39.25 181 ARG B C 1
ATOM 3213 O O . ARG B 1 181 ? -27.031 -10.117 -3.025 1 39.25 181 ARG B O 1
ATOM 3220 N N . ILE B 1 182 ? -26.312 -8.672 -4.332 1 44 182 ILE B N 1
ATOM 3221 C CA . ILE B 1 182 ? -24.969 -9.258 -4.387 1 44 182 ILE B CA 1
ATOM 3222 C C . ILE B 1 182 ? -24.266 -9.055 -3.049 1 44 182 ILE B C 1
ATOM 3224 O O . ILE B 1 182 ? -24.141 -7.926 -2.57 1 44 182 ILE B O 1
ATOM 3228 N N . THR B 1 183 ? -24.391 -9.984 -2.176 1 43.91 183 THR B N 1
ATOM 3229 C CA . THR B 1 183 ? -23.703 -9.977 -0.888 1 43.91 183 THR B CA 1
ATOM 3230 C C . THR B 1 183 ? -22.234 -9.625 -1.061 1 43.91 183 THR B C 1
ATOM 3232 O O . THR B 1 183 ? -21.688 -9.703 -2.168 1 43.91 183 THR B O 1
ATOM 3235 N N . PHE B 1 184 ? -21.688 -9.094 -0.026 1 43.25 184 PHE B N 1
ATOM 3236 C CA . PHE B 1 184 ? -20.25 -8.859 0.012 1 43.25 184 PHE B CA 1
ATOM 3237 C C . PHE B 1 184 ? -19.484 -10.078 -0.506 1 43.25 184 PHE B C 1
ATOM 3239 O O . PHE B 1 184 ? -18.516 -9.938 -1.262 1 43.25 184 PHE B O 1
ATOM 3246 N N . ARG B 1 185 ? -19.938 -11.266 0.004 1 46.31 185 ARG B N 1
ATOM 3247 C CA . ARG B 1 185 ? -19.344 -12.516 -0.463 1 46.31 185 ARG B CA 1
ATOM 3248 C C . ARG B 1 185 ? -19.469 -12.648 -1.978 1 46.31 185 ARG B C 1
ATOM 3250 O O . ARG B 1 185 ? -18.516 -13.047 -2.65 1 46.31 185 ARG B O 1
ATOM 3257 N N . GLU B 1 186 ? -20.547 -12.211 -2.355 1 47.66 186 GLU B N 1
ATOM 3258 C CA . GLU B 1 186 ? -20.766 -12.273 -3.799 1 47.66 186 GLU B CA 1
ATOM 3259 C C . GLU B 1 186 ? -19.938 -11.219 -4.527 1 47.66 186 GLU B C 1
ATOM 3261 O O . GLU B 1 186 ? -19.391 -11.484 -5.598 1 47.66 186 GLU B O 1
ATOM 3266 N N . LEU B 1 187 ? -19.906 -10.109 -3.957 1 46.56 187 LEU B N 1
ATOM 3267 C CA . LEU B 1 187 ? -19.078 -9.062 -4.543 1 46.56 187 LEU B CA 1
ATOM 3268 C C . LEU B 1 187 ? -17.594 -9.445 -4.477 1 46.56 187 LEU B C 1
ATOM 3270 O O . LEU B 1 187 ? -16.875 -9.297 -5.461 1 46.56 187 LEU B O 1
ATOM 3274 N N . HIS B 1 188 ? -17.188 -9.805 -3.316 1 50.41 188 HIS B N 1
ATOM 3275 C CA . HIS B 1 188 ? -15.828 -10.328 -3.182 1 50.41 188 HIS B CA 1
ATOM 3276 C C . HIS B 1 188 ? -15.617 -11.562 -4.055 1 50.41 188 HIS B C 1
ATOM 3278 O O . HIS B 1 188 ? -14.57 -11.711 -4.684 1 50.41 188 HIS B O 1
ATOM 3284 N N . THR B 1 189 ? -16.562 -12.477 -3.922 1 47.88 189 THR B N 1
ATOM 3285 C CA . THR B 1 189 ? -16.594 -13.641 -4.809 1 47.88 189 THR B CA 1
ATOM 3286 C C . THR B 1 189 ? -16.688 -13.203 -6.266 1 47.88 189 THR B C 1
ATOM 3288 O O . THR B 1 189 ? -16.031 -13.766 -7.141 1 47.88 189 THR B O 1
ATOM 3291 N N . ALA B 1 190 ? -17.516 -12.281 -6.457 1 44.94 190 ALA B N 1
ATOM 3292 C CA . ALA B 1 190 ? -17.688 -11.766 -7.816 1 44.94 190 ALA B CA 1
ATOM 3293 C C . ALA B 1 190 ? -16.422 -11.039 -8.281 1 44.94 190 ALA B C 1
ATOM 3295 O O . ALA B 1 190 ? -15.961 -11.25 -9.406 1 44.94 190 ALA B O 1
ATOM 3296 N N . TYR B 1 191 ? -16.047 -10.086 -7.5 1 46.62 191 TYR B N 1
ATOM 3297 C CA . TYR B 1 191 ? -14.836 -9.414 -7.938 1 46.62 191 TYR B CA 1
ATOM 3298 C C . TYR B 1 191 ? -13.625 -10.328 -7.805 1 46.62 191 TYR B C 1
ATOM 3300 O O . TYR B 1 191 ? -12.75 -10.344 -8.672 1 46.62 191 TYR B O 1
ATOM 3308 N N . GLY B 1 192 ? -13.484 -10.961 -6.691 1 46.88 192 GLY B N 1
ATOM 3309 C CA . GLY B 1 192 ? -12.531 -12.055 -6.633 1 46.88 192 GLY B CA 1
ATOM 3310 C C . GLY B 1 192 ? -12.828 -13.164 -7.625 1 46.88 192 GLY B C 1
ATOM 3311 O O . GLY B 1 192 ? -11.906 -13.75 -8.203 1 46.88 192 GLY B O 1
ATOM 3312 N N . ARG B 1 193 ? -14.07 -13.477 -7.672 1 45.25 193 ARG B N 1
ATOM 3313 C CA . ARG B 1 193 ? -14.531 -14.461 -8.648 1 45.25 193 ARG B CA 1
ATOM 3314 C C . ARG B 1 193 ? -14.25 -13.992 -10.07 1 45.25 193 ARG B C 1
ATOM 3316 O O . ARG B 1 193 ? -13.883 -14.797 -10.93 1 45.25 193 ARG B O 1
ATOM 3323 N N . ARG B 1 194 ? -14.633 -12.844 -10.266 1 44.53 194 ARG B N 1
ATOM 3324 C CA . ARG B 1 194 ? -14.289 -12.391 -11.617 1 44.53 194 ARG B CA 1
ATOM 3325 C C . ARG B 1 194 ? -12.797 -12.555 -11.883 1 44.53 194 ARG B C 1
ATOM 3327 O O . ARG B 1 194 ? -12.391 -12.953 -12.977 1 44.53 194 ARG B O 1
ATOM 3334 N N . ILE B 1 195 ? -12.109 -12.156 -10.961 1 46.53 195 ILE B N 1
ATOM 3335 C CA . ILE B 1 195 ? -10.68 -12.414 -11.109 1 46.53 195 ILE B CA 1
ATOM 3336 C C . ILE B 1 195 ? -10.43 -13.922 -11.18 1 46.53 195 ILE B C 1
ATOM 3338 O O . ILE B 1 195 ? -9.703 -14.391 -12.062 1 46.53 195 ILE B O 1
ATOM 3342 N N . LEU B 1 196 ? -11.094 -14.57 -10.188 1 48.12 196 LEU B N 1
ATOM 3343 C CA . LEU B 1 196 ? -10.977 -16.016 -10.273 1 48.12 196 LEU B CA 1
ATOM 3344 C C . LEU B 1 196 ? -11.703 -16.562 -11.5 1 48.12 196 LEU B C 1
ATOM 3346 O O . LEU B 1 196 ? -11.242 -17.5 -12.141 1 48.12 196 LEU B O 1
ATOM 3350 N N . ALA B 1 197 ? -12.852 -16.094 -11.75 1 47.91 197 ALA B N 1
ATOM 3351 C CA . ALA B 1 197 ? -13.531 -16.5 -12.977 1 47.91 197 ALA B CA 1
ATOM 3352 C C . ALA B 1 197 ? -12.664 -16.25 -14.203 1 47.91 197 ALA B C 1
ATOM 3354 O O . ALA B 1 197 ? -12.562 -17.094 -15.086 1 47.91 197 ALA B O 1
ATOM 3355 N N . ASP B 1 198 ? -12.133 -15.094 -14.188 1 48.28 198 ASP B N 1
ATOM 3356 C CA . ASP B 1 198 ? -11.211 -14.844 -15.297 1 48.28 198 ASP B CA 1
ATOM 3357 C C . ASP B 1 198 ? -10 -15.773 -15.211 1 48.28 198 ASP B C 1
ATOM 3359 O O . ASP B 1 198 ? -9.516 -16.25 -16.234 1 48.28 198 ASP B O 1
ATOM 3363 N N . LEU B 1 199 ? -9.547 -15.953 -14.078 1 48.03 199 LEU B N 1
ATOM 3364 C CA . LEU B 1 199 ? -8.492 -16.953 -13.93 1 48.03 199 LEU B CA 1
ATOM 3365 C C . LEU B 1 199 ? -8.984 -18.328 -14.359 1 48.03 199 LEU B C 1
ATOM 3367 O O . LEU B 1 199 ? -8.258 -19.078 -15.016 1 48.03 199 LEU B O 1
ATOM 3371 N N . ASN B 1 200 ? -10.156 -18.625 -13.906 1 49.41 200 ASN B N 1
ATOM 3372 C CA . ASN B 1 200 ? -10.742 -19.906 -14.32 1 49.41 200 ASN B CA 1
ATOM 3373 C C . ASN B 1 200 ? -11.031 -19.922 -15.82 1 49.41 200 ASN B C 1
ATOM 3375 O O . ASN B 1 200 ? -10.797 -20.938 -16.484 1 49.41 200 ASN B O 1
ATOM 3379 N N . THR B 1 201 ? -11.648 -18.891 -16.297 1 49.28 201 THR B N 1
ATOM 3380 C CA . THR B 1 201 ? -11.82 -18.859 -17.75 1 49.28 201 THR B CA 1
ATOM 3381 C C . THR B 1 201 ? -10.477 -19.031 -18.453 1 49.28 201 THR B C 1
ATOM 3383 O O . THR B 1 201 ? -10.391 -19.703 -19.484 1 49.28 201 THR B O 1
ATOM 3386 N N . TRP B 1 202 ? -9.555 -18.453 -17.828 1 45.41 202 TRP B N 1
ATOM 3387 C CA . TRP B 1 202 ? -8.211 -18.641 -18.391 1 45.41 202 TRP B CA 1
ATOM 3388 C C . TRP B 1 202 ? -7.758 -20.094 -18.25 1 45.41 202 TRP B C 1
ATOM 3390 O O . TRP B 1 202 ? -7.219 -20.672 -19.188 1 45.41 202 TRP B O 1
ATOM 3400 N N . ARG B 1 203 ? -8 -20.672 -17.125 1 46 203 ARG B N 1
ATOM 3401 C CA . ARG B 1 203 ? -7.656 -22.094 -16.969 1 46 203 ARG B CA 1
ATOM 3402 C C . ARG B 1 203 ? -8.484 -22.969 -17.906 1 46 203 ARG B C 1
ATOM 3404 O O . ARG B 1 203 ? -7.957 -23.891 -18.531 1 46 203 ARG B O 1
ATOM 3411 N N . HIS B 1 204 ? -9.758 -22.656 -17.891 1 48.31 204 HIS B N 1
ATOM 3412 C CA . HIS B 1 204 ? -10.609 -23.453 -18.766 1 48.31 204 HIS B CA 1
ATOM 3413 C C . HIS B 1 204 ? -10.227 -23.25 -20.234 1 48.31 204 HIS B C 1
ATOM 3415 O O . HIS B 1 204 ? -10.227 -24.203 -21.016 1 48.31 204 HIS B O 1
ATOM 3421 N N . ALA B 1 205 ? -9.961 -22.094 -20.547 1 46.97 205 ALA B N 1
ATOM 3422 C CA . ALA B 1 205 ? -9.523 -21.891 -21.922 1 46.97 205 ALA B CA 1
ATOM 3423 C C . ALA B 1 205 ? -8.219 -22.641 -22.203 1 46.97 205 ALA B C 1
ATOM 3425 O O . ALA B 1 205 ? -8.031 -23.172 -23.297 1 46.97 205 ALA B O 1
ATOM 3426 N N . ARG B 1 206 ? -7.41 -22.75 -21.297 1 45.47 206 ARG B N 1
ATOM 3427 C CA . ARG B 1 206 ? -6.156 -23.469 -21.469 1 45.47 206 ARG B CA 1
ATOM 3428 C C . ARG B 1 206 ? -6.383 -24.969 -21.438 1 45.47 206 ARG B C 1
ATOM 3430 O O . ARG B 1 206 ? -5.793 -25.719 -22.234 1 45.47 206 ARG B O 1
ATOM 3437 N N . LYS B 1 207 ? -7.238 -25.438 -20.531 1 48.47 207 LYS B N 1
ATOM 3438 C CA . LYS B 1 207 ? -7.562 -26.875 -20.562 1 48.47 207 LYS B CA 1
ATOM 3439 C C . LYS B 1 207 ? -8.25 -27.25 -21.875 1 48.47 207 LYS B C 1
ATOM 3441 O O . LYS B 1 207 ? -7.977 -28.312 -22.438 1 48.47 207 LYS B O 1
ATOM 3446 N N . THR B 1 208 ? -9.172 -26.391 -22.219 1 49 208 THR B N 1
ATOM 3447 C CA . THR B 1 208 ? -9.812 -26.719 -23.484 1 49 208 THR B CA 1
ATOM 3448 C C . THR B 1 208 ? -8.805 -26.656 -24.625 1 49 208 THR B C 1
ATOM 3450 O O . THR B 1 208 ? -8.938 -27.391 -25.609 1 49 208 THR B O 1
ATOM 3453 N N . ALA B 1 209 ? -7.867 -25.875 -24.516 1 47.75 209 ALA B N 1
ATOM 3454 C CA . ALA B 1 209 ? -6.879 -25.844 -25.594 1 47.75 209 ALA B CA 1
ATOM 3455 C C . ALA B 1 209 ? -5.992 -27.094 -25.562 1 47.75 209 ALA B C 1
ATOM 3457 O O . ALA B 1 209 ? -5.555 -27.578 -26.609 1 47.75 209 ALA B O 1
ATOM 3458 N N . ASP B 1 210 ? -5.641 -27.578 -24.297 1 43.12 210 ASP B N 1
ATOM 3459 C CA . ASP B 1 210 ? -4.816 -28.781 -24.266 1 43.12 210 ASP B CA 1
ATOM 3460 C C . ASP B 1 210 ? -5.664 -30.031 -24.484 1 43.12 210 ASP B C 1
ATOM 3462 O O . ASP B 1 210 ? -5.152 -31.156 -24.422 1 43.12 210 ASP B O 1
ATOM 3466 N N . ALA B 1 211 ? -7.047 -29.938 -24.562 1 44.69 211 ALA B N 1
ATOM 3467 C CA . ALA B 1 211 ? -7.754 -31.172 -24.906 1 44.69 211 ALA B CA 1
ATOM 3468 C C . ALA B 1 211 ? -7.316 -31.688 -26.266 1 44.69 211 ALA B C 1
ATOM 3470 O O . ALA B 1 211 ? -7.352 -30.953 -27.266 1 44.69 211 ALA B O 1
ATOM 3471 N N . PRO B 1 212 ? -6.504 -32.688 -26.297 1 40.25 212 PRO B N 1
ATOM 3472 C CA . PRO B 1 212 ? -6.152 -33.375 -27.547 1 40.25 212 PRO B CA 1
ATOM 3473 C C . PRO B 1 212 ? -7.355 -33.594 -28.469 1 40.25 212 PRO B C 1
ATOM 3475 O O . PRO B 1 212 ? -8.477 -33.75 -27.984 1 40.25 212 PRO B O 1
ATOM 3478 N N . LEU B 1 213 ? -7.469 -32.938 -29.609 1 39.5 213 LEU B N 1
ATOM 3479 C CA . LEU B 1 213 ? -8.328 -33.312 -30.719 1 39.5 213 LEU B CA 1
ATOM 3480 C C . LEU B 1 213 ? -8.383 -34.844 -30.859 1 39.5 213 LEU B C 1
ATOM 3482 O O . LEU B 1 213 ? -7.375 -35.469 -31.188 1 39.5 213 LEU B O 1
ATOM 3486 N N . ILE B 1 214 ? -8.977 -35.562 -29.969 1 35.47 214 ILE B N 1
ATOM 3487 C CA . ILE B 1 214 ? -9.195 -36.969 -30.312 1 35.47 214 ILE B CA 1
ATOM 3488 C C . ILE B 1 214 ? -9.727 -37.062 -31.75 1 35.47 214 ILE B C 1
ATOM 3490 O O . ILE B 1 214 ? -10.797 -36.531 -32.062 1 35.47 214 ILE B O 1
ATOM 3494 N N . THR B 1 215 ? -8.859 -37.062 -32.75 1 34.72 215 THR B N 1
ATOM 3495 C CA . THR B 1 215 ? -9.172 -37.594 -34.062 1 34.72 215 THR B CA 1
ATOM 3496 C C . THR B 1 215 ? -9.992 -38.875 -33.969 1 34.72 215 THR B C 1
ATOM 3498 O O . THR B 1 215 ? -9.57 -39.844 -33.344 1 34.72 215 THR B O 1
ATOM 3501 N N . LEU B 1 216 ? -11.266 -38.812 -34.25 1 26.8 216 LEU B N 1
ATOM 3502 C CA . LEU B 1 216 ? -11.867 -40.031 -34.75 1 26.8 216 LEU B CA 1
ATOM 3503 C C . LEU B 1 216 ? -11.133 -40.5 -36 1 26.8 216 LEU B C 1
ATOM 3505 O O . LEU B 1 216 ? -10.711 -39.688 -36.844 1 26.8 216 LEU B O 1
#

Sequence (432 aa):
MKINEKNMVAFATSATPVDREGWLNKRGEVNRGYQRRWFVLKGNILFYFDRRGDKEPVGMIVLEGCTIELAED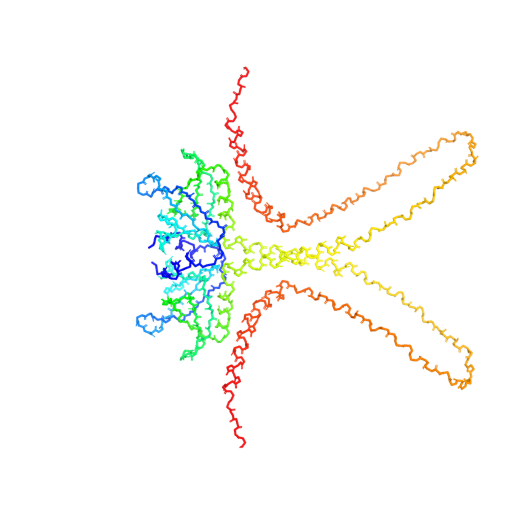EEQFGFKIVFHGPNNRSYALAAESQESMEQWMKALACASYDYMKLMVTELQRQLDAVEEETSSSTPVQQSPKAPPRQRHNPFNRPDSHHRSQSVRSAPGRTENVPRTRITFRELHTAYGRRILADLNTWRHARKTADAPLITLMKINEKNMVAFATSATPVDREGWLNKRGEVNRGYQRRWFVLKGNILFYFDRRGDKEPVGMIVLEGCTIELAEDEEQFGFKIVFHGPNNRSYALAAESQESMEQWMKALACASYDYMKLMVTELQRQLDAVEEETSSSTPVQQSPKAPPRQRHNPFNRPDSHHRSQSVRSAPGRTENVPRTRITFRELHTAYGRRILADLNTWRHARKTADAPLITL

Foldseek 3Di:
DDDPQVVVLCVQPDPDDWLDWDWKWWADPVHRDTAIWIWTDDQQKIFTDNDPPDSGTPDIDRLPQWAKAADPDDDDLKIKTGHDDPPDDMIIIHDPDVVVSVSVNVSNRCRHPVNVVVVLVVVLVVVVVVVVVVVVPPPPPPPPPPPPPPCPVPPPDDDDDPPDPPPPPPPDPPPVPVPPPCHPCNVCCVVVVVVVVVVVVVVVVVVVVPPPPPDD/DDDPQVVVLCVQPDPDDWLDWDWKWWADPVHRDTAIWIWTDDQQKIFTDNDPPDSGTPDIDRLPQWAKAADPDDDDLKIKTGHDDPPDDMIIIHDPDVVVSVSVNVSNRCRHPVNVVVVLVVVLVVVVVVVVVVVVPPPPPPVPPPPPPPCPVVCPPDDDPPPDPPPPPPPDPPPVPVPPPCHPCNVCCVVVVVVVVVVVVVVVVVVVVPPPPPDD

Secondary structure (DSSP, 8-state):
-EE-HHHHHHHHTSSSPPSEEEEEEEE-SSS--EEEEEEEEETTEEEEESSTT-SS-SEEEE-SSEEEEE--SSSTTEEEEEE-STT--EEEEE-SSHHHHHHHHHHHHT-SHHHHHHHHHHHHHHHHHHHHHHHHSS---------------------------------------------HHHHHHHHHHHHHHHHHHHHHHHHHHHS-----/-EE-HHHHHHHHTSSSPPSEEEEEEEE-SSS--EEEEEEEEETTEEEEESSTT-SS-SEEEE-SSEEEEE--SSSTTEEEEEE-STT--EEEEE-SSHHHHHHHHHHHHT-SHHHHHHHHHHHHHHHHHHHHHHHHSS---------------------------------------------HHHHHHHHHHHHHHHHHHHHHHHHHHHS-----